Protein AF-N0E027-F1 (afdb_monomer)

pLDDT: mean 93.73, std 5.67, range [58.56, 98.75]

Secondary structure (DSSP, 8-state):
-PEEEEEES---TTSHHHHHHHHHHTTS-TTEEEEEE-TTSGGGGGGGG-SEEEE-S-PSPS-HHHHHHHHHHHHHHT--EEEETHHHHHHHHHHHHHTS-S---BHHHH---TT-SEEE-SS--TTEEEEEEEPTTSHHHHHHTT--EEEEE--SEEE-HHHHHHHHTTTEEEEEEETTEEEEEEEETTSSSEEEESS-TTTTHHHHS---HHHHHHHHHHHHHHHHHHHHHHHHHHHHHHHS---GGGTT-STT--TTHHHHHHHHHHHHHHHHHHHHHHHHHHTT-S-S-SSS----HHHHHHHHHHHHTHHHHHHHHHHHHH---GGGGTBTTSS--HHHHHHHHHHHHHHHHHHHHHHHHHHT---PPPPTTHHHHHHHHHHHHHHHHHHHHIIIIIIIHHHHHHH-SSHHHHHHHHHHHHHHHHHHTT----HHHHHHHHHHHHHHHHHHHHHTBTHHHHHHHHHHHHHHHHHHHHHS-SGGGS--SS----HHHHHHHHHHHHHHHHHHHHHHHHTTSS-SSSSPPP--

Mean predicted aligned error: 8.01 Å

Organism: NCBI:txid1193181

Sequence (536 aa):
MTIRIAIVGDLNPSYPSHRELEAARGLLGPDVETTWVPTDSPAMADLAAYDGLWIAPGSPYADDDAVLRAIRYARESGMPLLGTCGGLQYAVVEFVRDVLGSAGTHAEVDGVQESNAVAPLACSLVGQQRTVTPVPGTRFAALLGGAPFEGMHYSSYGPTAATVADLQAHGWVVEATAPDAPAEVLSYEPHPFFVLTLFQPQIGAIEWGRVHPILHAFVDLARRVAPARAAALARQHLAAEEARPRPYVHQMRGPRHRGWRPLVALVLLLVLTMVFMGVVTVPFGLAGVLPDDFETLDLSVPTQLWMNLTLAALIPAAMLATRVAYGRPWGRLFSVTGRLRWGWLLQCMSLVAPLWVVYLAASWVVFGQEVLPRPEAWIGLLVVTLLTTPLQAAGEEVAFRGLVVQAVGAWIRSPVVALAVSTAVSAATFVAAHGSMDVWIWIDIGSLAVAACWLAWRTGGIEAGIALHVVNNLAVTFAGILLGGLEESYVDTETTGSPVSAAMSVVVMTIATALILWLARRRGIAPAGRTTPSVG

Foldseek 3Di:
DAAEEEAEADQDPVDPQNVLVVLVQVFLDPSYHYDYDAQPDPVLVPPLPHLAYEHGDDDPGPDLVSLLVSLVCCVVLLRAYEYEAVGQLSNLLSCCVPPVVDNQAACVPPNADPPHQKHFQPDFQAQHKFWKFFDPPDPLCVLVVGDIDIFHARYRMDGDLVSVVVVVVVQKDQGIDTPRHSHQKIFRHVHLHDIYGRGRQSPCCVPPVHGHSVSNVSVVSSVVCVVVSVVVVVVVVQVVQLLPFDFLLQNLQTPQDDLCLLVQLLVQLVVQLVVLLCVLVVVCVVVVNDDPDPVDPPPDLSNLLSLLSSLLSLLVSNQVSCCVSRVDHSLSLFFLVSHPPVVLLVVLLVLLQVLLVVLVVVVCVVVVDAQDDADPCLVSLLVSLVPRVLSNLVSLLSNLQSRQLNSQLSNDPDNVVSLVVSLVVSLVVQLVVQAAPAVLSSLLSSLLSNLQSVCCFFLGGNSSSSSNSSSLLSSLCNCCNPRNPNVVSGGHHPDYDDPVNSVSSNVSSVVSSVSSSVVCVVVVRGDPDPNHGRGD

Radius of gyration: 36.52 Å; Cα contacts (8 Å, |Δi|>4): 955; chains: 1; bounding box: 77×50×99 Å

Structure (mmCIF, N/CA/C/O backbone):
data_AF-N0E027-F1
#
_entry.id   AF-N0E027-F1
#
loop_
_atom_site.group_PDB
_atom_site.id
_atom_site.type_symbol
_atom_site.label_atom_id
_atom_site.label_alt_id
_atom_site.label_comp_id
_atom_site.label_asym_id
_atom_site.label_entity_id
_atom_site.label_seq_id
_atom_site.pdbx_PDB_ins_code
_atom_site.Cartn_x
_atom_site.Cartn_y
_atom_site.Cartn_z
_atom_site.occupancy
_atom_site.B_iso_or_equiv
_atom_site.auth_seq_id
_atom_site.auth_comp_id
_atom_site.auth_asym_id
_atom_site.auth_atom_id
_atom_site.pdbx_PDB_model_num
ATOM 1 N N . MET A 1 1 ? -29.797 3.564 11.671 1.00 78.50 1 MET A N 1
ATOM 2 C CA . MET A 1 1 ? -28.546 2.788 11.780 1.00 78.50 1 MET A CA 1
ATOM 3 C C . MET A 1 1 ? -28.665 2.017 13.071 1.00 78.50 1 MET A C 1
ATOM 5 O O . MET A 1 1 ? -28.966 2.654 14.067 1.00 78.50 1 MET A O 1
ATOM 9 N N . THR A 1 2 ? -28.544 0.696 13.034 1.00 92.88 2 THR A N 1
ATOM 10 C CA . THR A 1 2 ? -28.603 -0.121 14.252 1.00 92.88 2 THR A CA 1
ATOM 11 C C . THR A 1 2 ? -27.275 -0.004 14.992 1.00 92.88 2 THR A C 1
ATOM 13 O O . THR A 1 2 ? -26.228 -0.102 14.353 1.00 92.88 2 THR A O 1
ATOM 16 N N . ILE A 1 3 ? -27.319 0.230 16.300 1.00 96.00 3 ILE A N 1
ATOM 17 C CA . ILE A 1 3 ? -26.155 0.279 17.188 1.00 96.00 3 ILE A CA 1
ATOM 18 C C . ILE A 1 3 ? -25.993 -1.073 17.847 1.00 96.00 3 ILE A C 1
ATOM 20 O O . ILE A 1 3 ? -26.925 -1.554 18.487 1.00 96.00 3 ILE A O 1
ATOM 24 N N . ARG A 1 4 ? -24.816 -1.675 17.712 1.00 97.19 4 ARG A N 1
ATOM 25 C CA . ARG A 1 4 ? -24.526 -2.995 18.270 1.00 97.19 4 ARG A CA 1
ATOM 26 C C . ARG A 1 4 ? -23.710 -2.853 19.542 1.00 97.19 4 ARG A C 1
ATOM 28 O O . ARG A 1 4 ? -22.581 -2.376 19.505 1.00 97.19 4 ARG A O 1
ATOM 35 N N . ILE A 1 5 ? -24.260 -3.296 20.661 1.00 97.94 5 ILE A N 1
ATOM 36 C CA . ILE A 1 5 ? -23.593 -3.305 21.962 1.00 97.94 5 ILE A CA 1
ATOM 37 C C . ILE A 1 5 ? -23.278 -4.751 22.340 1.00 97.94 5 ILE A C 1
ATOM 39 O O . ILE A 1 5 ? -24.181 -5.588 22.419 1.00 97.94 5 ILE A O 1
ATOM 43 N N . ALA A 1 6 ? -22.005 -5.044 22.599 1.00 98.19 6 ALA A N 1
ATOM 44 C CA . ALA A 1 6 ? -21.621 -6.314 23.203 1.00 98.19 6 ALA A CA 1
ATOM 45 C C . ALA A 1 6 ? -21.751 -6.213 24.720 1.00 98.19 6 ALA A C 1
ATOM 47 O O . ALA A 1 6 ? -21.195 -5.306 25.338 1.00 98.19 6 ALA A O 1
ATOM 48 N N . ILE A 1 7 ? -22.463 -7.164 25.308 1.00 98.38 7 ILE A N 1
ATOM 49 C CA . ILE A 1 7 ? -22.542 -7.366 26.747 1.00 98.38 7 ILE A CA 1
ATOM 50 C C . ILE A 1 7 ? -21.562 -8.485 27.076 1.00 98.38 7 ILE A C 1
ATOM 52 O O . ILE A 1 7 ? -21.841 -9.656 26.831 1.00 98.38 7 ILE A O 1
ATOM 56 N N . VAL A 1 8 ? -20.382 -8.108 27.553 1.00 98.38 8 VAL A N 1
ATOM 57 C CA . VAL A 1 8 ? -19.298 -9.038 27.869 1.00 98.38 8 VAL A CA 1
ATOM 58 C C . VAL A 1 8 ? -19.513 -9.558 29.284 1.00 98.38 8 VAL A C 1
ATOM 60 O O . VAL A 1 8 ? -19.535 -8.775 30.235 1.00 98.38 8 VAL A O 1
ATOM 63 N N . GLY A 1 9 ? -19.690 -10.868 29.409 1.00 97.00 9 GLY A N 1
ATOM 64 C CA . GLY A 1 9 ? -19.923 -11.546 30.680 1.00 97.00 9 GLY A CA 1
ATOM 65 C C . GLY A 1 9 ? -20.642 -12.879 30.495 1.00 97.00 9 GLY A C 1
ATOM 66 O O . GLY A 1 9 ? -21.185 -13.176 29.429 1.00 97.00 9 GLY A O 1
ATOM 67 N N . ASP A 1 10 ? -20.672 -13.675 31.558 1.00 96.75 10 ASP A N 1
ATOM 68 C CA . ASP A 1 10 ? -21.174 -15.047 31.516 1.00 96.75 10 ASP A CA 1
ATOM 69 C C . ASP A 1 10 ? -22.608 -15.095 32.053 1.00 96.75 10 ASP A C 1
ATOM 71 O O . ASP A 1 10 ? -22.861 -15.100 33.259 1.00 96.75 10 ASP A O 1
ATOM 75 N N . LEU A 1 11 ? -23.583 -15.046 31.137 1.00 96.38 11 LEU A N 1
ATOM 76 C CA . LEU A 1 11 ? -25.001 -14.943 31.479 1.00 96.38 11 LEU A CA 1
ATOM 77 C C . LEU A 1 11 ? -25.447 -16.066 32.434 1.00 96.38 11 LEU A C 1
ATOM 79 O O . LEU A 1 11 ? -25.562 -17.225 32.042 1.00 96.38 11 LEU A O 1
ATOM 83 N N . ASN A 1 12 ? -25.813 -15.693 33.663 1.00 95.94 12 ASN A N 1
ATOM 84 C CA . ASN A 1 12 ? -26.407 -16.584 34.648 1.00 95.94 12 ASN A CA 1
ATOM 85 C C . ASN A 1 12 ? -27.802 -16.083 35.086 1.00 95.94 12 ASN A C 1
ATOM 87 O O . ASN A 1 12 ? -27.901 -15.175 35.915 1.00 95.94 12 ASN A O 1
ATOM 91 N N . PRO A 1 13 ? -28.903 -16.689 34.599 1.00 93.88 13 PRO A N 1
ATOM 92 C CA . PRO A 1 13 ? -30.268 -16.274 34.941 1.00 93.88 13 PRO A CA 1
ATOM 93 C C . PRO A 1 13 ? -30.633 -16.395 36.428 1.00 93.88 13 PRO A C 1
ATOM 95 O O . PRO A 1 13 ? -31.643 -15.831 36.860 1.00 93.88 13 PRO A O 1
ATOM 98 N N . SER A 1 14 ? -29.848 -17.124 37.232 1.00 93.69 14 SER A N 1
ATOM 99 C CA . SER A 1 14 ? -30.062 -17.190 38.683 1.00 93.69 14 SER A CA 1
ATOM 100 C C . SER A 1 14 ? -29.719 -15.868 39.379 1.00 93.69 14 SER A C 1
ATOM 102 O O . SER A 1 14 ? -30.340 -15.536 40.394 1.00 93.69 14 SER A O 1
ATOM 104 N N . TYR A 1 15 ? -28.831 -15.056 38.796 1.00 93.56 15 TYR A N 1
ATOM 105 C CA . TYR A 1 15 ? -28.431 -13.766 39.350 1.00 93.56 15 TYR A CA 1
ATOM 106 C C . TYR A 1 15 ? -29.511 -12.703 39.094 1.00 93.56 15 TYR A C 1
ATOM 108 O O . TYR A 1 15 ? -29.854 -12.452 37.933 1.00 93.56 15 TYR A O 1
ATOM 116 N N . PRO A 1 16 ? -30.039 -12.032 40.142 1.00 91.94 16 PRO A N 1
ATOM 117 C CA . PRO A 1 16 ? -31.001 -10.938 39.980 1.00 91.94 16 PRO A CA 1
ATOM 118 C C . PRO A 1 16 ? -30.507 -9.867 39.003 1.00 91.94 16 PRO A C 1
ATOM 120 O O . PRO A 1 16 ? -31.226 -9.478 38.088 1.00 91.94 16 PRO A O 1
ATOM 123 N N . SER A 1 17 ? -29.231 -9.506 39.124 1.00 93.12 17 SER A N 1
ATOM 124 C CA . SER A 1 17 ? -28.520 -8.574 38.254 1.00 93.12 17 SER A CA 1
ATOM 125 C C . SER A 1 17 ? -28.611 -8.892 36.763 1.00 93.12 17 SER A C 1
ATOM 127 O O . SER A 1 17 ? -28.741 -7.977 35.955 1.00 93.12 17 SER A O 1
ATOM 129 N N . HIS A 1 18 ? -28.545 -10.171 36.385 1.00 96.38 18 HIS A N 1
ATOM 130 C CA . HIS A 1 18 ? -28.560 -10.582 34.980 1.00 96.38 18 HIS A CA 1
ATOM 131 C C . HIS A 1 18 ? -29.982 -10.607 34.428 1.00 96.38 18 HIS A C 1
ATOM 133 O O . HIS A 1 18 ? -30.186 -10.267 33.268 1.00 96.38 18 HIS A O 1
ATOM 139 N N . ARG A 1 19 ? -30.977 -10.950 35.256 1.00 96.50 19 ARG A N 1
ATOM 140 C CA . ARG A 1 19 ? -32.391 -10.841 34.866 1.00 96.50 19 ARG A CA 1
ATOM 141 C C . ARG A 1 19 ? -32.796 -9.388 34.628 1.00 96.50 19 ARG A C 1
ATOM 143 O O . ARG A 1 19 ? -33.456 -9.095 33.638 1.00 96.50 19 ARG A O 1
ATOM 150 N N . GLU A 1 20 ? -32.366 -8.487 35.507 1.00 96.81 20 GLU A N 1
ATOM 151 C CA . GLU A 1 20 ? -32.563 -7.042 35.340 1.00 96.81 20 GLU A CA 1
ATOM 152 C C . GLU A 1 20 ? -31.852 -6.523 34.088 1.00 96.81 20 GLU A C 1
ATOM 154 O O . GLU A 1 20 ? -32.434 -5.768 33.316 1.00 96.81 20 GLU A O 1
ATOM 159 N N . LEU A 1 21 ? -30.625 -6.986 33.826 1.00 96.88 21 LEU A N 1
ATOM 160 C CA . LEU A 1 21 ? -29.902 -6.646 32.603 1.00 96.88 21 LEU A CA 1
ATOM 161 C C . LEU A 1 21 ? -30.644 -7.137 31.347 1.00 96.88 21 LEU A C 1
ATOM 163 O O . LEU A 1 21 ? -30.795 -6.373 30.396 1.00 96.88 21 LEU A O 1
ATOM 167 N N . GLU A 1 22 ? -31.157 -8.370 31.349 1.00 97.12 22 GLU A N 1
ATOM 168 C CA . GLU A 1 22 ? -31.967 -8.899 30.245 1.00 97.12 22 GLU A CA 1
ATOM 169 C C . GLU A 1 22 ? -33.199 -8.031 29.968 1.00 97.12 22 GLU A C 1
ATOM 171 O O . GLU A 1 22 ? -33.483 -7.722 28.811 1.00 97.12 22 GLU A O 1
ATOM 176 N N . ALA A 1 23 ? -33.893 -7.573 31.012 1.00 96.69 23 ALA A N 1
ATOM 177 C CA . ALA A 1 23 ? -35.006 -6.638 30.863 1.00 96.69 23 ALA A CA 1
ATOM 178 C C . ALA A 1 23 ? -34.542 -5.260 30.356 1.00 96.69 23 ALA A C 1
ATOM 180 O O . ALA A 1 23 ? -35.166 -4.682 29.463 1.00 96.69 23 ALA A O 1
ATOM 181 N N . ALA A 1 24 ? -33.414 -4.753 30.866 1.00 96.94 24 ALA A N 1
ATOM 182 C CA . ALA A 1 24 ? -32.845 -3.461 30.492 1.00 96.94 24 ALA A CA 1
ATOM 183 C C . ALA A 1 24 ? -32.517 -3.367 28.996 1.00 96.94 24 ALA A C 1
ATOM 185 O O . ALA A 1 24 ? -32.672 -2.293 28.415 1.00 96.94 24 ALA A O 1
ATOM 186 N N . ARG A 1 25 ? -32.128 -4.475 28.347 1.00 96.56 25 ARG A N 1
ATOM 187 C CA . ARG A 1 25 ? -31.846 -4.526 26.897 1.00 96.56 25 ARG A CA 1
ATOM 188 C C . ARG A 1 25 ? -33.006 -3.989 26.058 1.00 96.56 25 ARG A C 1
ATOM 190 O O . ARG A 1 25 ? -32.770 -3.246 25.110 1.00 96.56 25 ARG A O 1
ATOM 197 N N . GLY A 1 26 ? -34.247 -4.313 26.432 1.00 94.94 26 GLY A N 1
ATOM 198 C CA . GLY A 1 26 ? -35.455 -3.843 25.745 1.00 94.94 26 GLY A CA 1
ATOM 199 C C . GLY A 1 26 ? -35.773 -2.359 25.966 1.00 94.94 26 GLY A C 1
ATOM 200 O O . GLY A 1 26 ? -36.601 -1.799 25.252 1.00 94.94 26 GLY A O 1
ATOM 201 N N . LEU A 1 27 ? -35.109 -1.714 26.927 1.00 96.56 27 LEU A N 1
ATOM 202 C CA . LEU A 1 27 ? -35.346 -0.324 27.320 1.00 96.56 27 LEU A CA 1
ATOM 203 C C . LEU A 1 27 ? -34.314 0.651 26.732 1.00 96.56 27 LEU A C 1
ATOM 205 O O . LEU A 1 27 ? -34.483 1.856 26.870 1.00 96.56 27 LEU A O 1
ATOM 209 N N . LEU A 1 28 ? -33.265 0.171 26.051 1.00 95.81 28 LEU A N 1
ATOM 210 C CA . LEU A 1 28 ? -32.184 1.019 25.514 1.00 95.81 28 LEU A CA 1
ATOM 211 C C . LEU A 1 28 ? -32.569 1.804 24.248 1.00 95.81 28 LEU A C 1
ATOM 213 O O . LEU A 1 28 ? -31.943 2.820 23.927 1.00 95.81 28 LEU A O 1
ATOM 217 N N . GLY A 1 29 ? -33.602 1.348 23.541 1.00 93.12 29 GLY A N 1
ATOM 218 C CA . GLY A 1 29 ? -34.121 1.963 22.322 1.00 93.12 29 GLY A CA 1
ATOM 219 C C . GLY A 1 29 ? -34.288 0.961 21.173 1.00 93.12 29 GLY A C 1
ATOM 220 O O . GLY A 1 29 ? -33.615 -0.067 21.143 1.00 93.12 29 GLY A O 1
ATOM 221 N N . PRO A 1 30 ? -35.174 1.250 20.204 1.00 93.00 30 PRO A N 1
ATOM 222 C CA . PRO A 1 30 ? -35.531 0.318 19.129 1.00 93.00 30 PRO A CA 1
ATOM 223 C C . PRO A 1 30 ? -34.426 0.115 18.079 1.00 93.00 30 PRO A C 1
ATOM 225 O O . PRO A 1 30 ? -34.488 -0.819 17.287 1.00 93.00 30 PRO A O 1
ATOM 228 N N . ASP A 1 31 ? -33.434 1.003 18.038 1.00 93.94 31 ASP A N 1
ATOM 229 C CA . ASP A 1 31 ? -32.270 0.953 17.153 1.00 93.94 31 ASP A CA 1
ATOM 230 C C . ASP A 1 31 ? -31.041 0.313 17.818 1.00 93.94 31 ASP A C 1
ATOM 232 O O . ASP A 1 31 ? -29.965 0.320 17.224 1.00 93.94 31 ASP A O 1
ATOM 236 N N . VAL A 1 32 ? -31.178 -0.221 19.035 1.00 97.00 32 VAL A N 1
ATOM 237 C CA . VAL A 1 32 ? -30.078 -0.818 19.796 1.00 97.00 32 VAL A CA 1
ATOM 238 C C . VAL A 1 32 ? -30.203 -2.334 19.779 1.00 97.00 32 VAL A C 1
ATOM 240 O O . VAL A 1 32 ? -31.145 -2.912 20.315 1.00 97.00 32 VAL A O 1
ATOM 243 N N . GLU A 1 33 ? -29.213 -2.988 19.191 1.00 97.25 33 GLU A N 1
ATOM 244 C CA . GLU A 1 33 ? -29.044 -4.430 19.241 1.00 97.25 33 GLU A CA 1
ATOM 245 C C . GLU A 1 33 ? -28.002 -4.766 20.306 1.00 97.25 33 GLU A C 1
ATOM 247 O O . GLU A 1 33 ? -26.873 -4.281 20.280 1.00 97.25 33 GLU A O 1
ATOM 252 N N . THR A 1 34 ? -28.377 -5.607 21.261 1.00 97.44 34 THR A N 1
ATOM 253 C CA . THR A 1 34 ? -27.485 -6.061 22.331 1.00 97.44 34 THR A CA 1
ATOM 254 C C . THR A 1 34 ? -27.217 -7.547 22.173 1.00 97.44 34 THR A C 1
ATOM 256 O O . THR A 1 34 ? -28.150 -8.325 21.971 1.00 97.44 34 THR A O 1
ATOM 259 N N . THR A 1 35 ? -25.956 -7.953 22.295 1.00 97.56 35 THR A N 1
ATOM 260 C CA . THR A 1 35 ? -25.538 -9.358 22.192 1.00 97.56 35 THR A CA 1
ATOM 261 C C . THR A 1 35 ? -24.705 -9.731 23.407 1.00 97.56 35 THR A C 1
ATOM 263 O O . THR A 1 35 ? -23.715 -9.060 23.685 1.00 97.56 35 THR A O 1
ATOM 266 N N . TRP A 1 36 ? -25.081 -10.796 24.117 1.00 97.88 36 TRP A N 1
ATOM 267 C CA . TRP A 1 36 ? -24.201 -11.386 25.126 1.00 97.88 36 TRP A CA 1
ATOM 268 C C . TRP A 1 36 ? -23.008 -12.053 24.450 1.00 97.88 36 TRP A C 1
ATOM 270 O O . TRP A 1 36 ? -23.179 -12.841 23.519 1.00 97.88 36 TRP A O 1
ATOM 280 N N . VAL A 1 37 ? -21.814 -11.746 24.939 1.00 98.00 37 VAL A N 1
ATOM 281 C CA . VAL A 1 37 ? -20.553 -12.340 24.503 1.00 98.00 37 VAL A CA 1
ATOM 282 C C . VAL A 1 37 ? -19.955 -13.061 25.714 1.00 98.00 37 VAL A C 1
ATOM 284 O O . VAL A 1 37 ? -19.372 -12.394 26.575 1.00 98.00 37 VAL A O 1
ATOM 287 N N . PRO A 1 38 ? -20.125 -14.396 25.812 1.00 97.88 38 PRO A N 1
ATOM 288 C CA . PRO A 1 38 ? -19.515 -15.188 26.875 1.00 97.88 38 PRO A CA 1
ATOM 289 C C . PRO A 1 38 ? -17.995 -15.059 26.832 1.00 97.88 38 PRO A C 1
ATOM 291 O O . PRO A 1 38 ? -17.404 -15.002 25.743 1.00 97.88 38 PRO A O 1
ATOM 294 N N . THR A 1 39 ? -17.369 -14.996 28.001 1.00 97.50 39 THR A N 1
ATOM 295 C CA . THR A 1 39 ? -15.957 -14.607 28.127 1.00 97.50 39 THR A CA 1
ATOM 296 C C . THR A 1 39 ? -15.002 -15.684 27.617 1.00 97.50 39 THR A C 1
ATOM 298 O O . THR A 1 39 ? -13.947 -15.359 27.081 1.00 97.50 39 THR A O 1
ATOM 301 N N . ASP A 1 40 ? -15.426 -16.946 27.644 1.00 96.12 40 ASP A N 1
ATOM 302 C CA . ASP A 1 40 ? -14.715 -18.117 27.120 1.00 96.12 40 ASP A CA 1
ATOM 303 C C . ASP A 1 40 ? -15.024 -18.423 25.637 1.00 96.12 40 ASP A C 1
ATOM 305 O O . ASP A 1 40 ? -14.551 -19.415 25.073 1.00 96.12 40 ASP A O 1
ATOM 309 N N . SER A 1 41 ? -15.821 -17.578 24.972 1.00 95.88 41 SER A N 1
ATOM 310 C CA . SER A 1 41 ? -16.267 -17.829 23.602 1.00 95.88 41 SER A CA 1
ATOM 311 C C . SER A 1 41 ? -15.310 -17.268 22.537 1.00 95.88 41 SER A C 1
ATOM 313 O O . SER A 1 41 ? -14.710 -16.204 22.715 1.00 95.88 41 SER A O 1
ATOM 315 N N . PRO A 1 42 ? -15.245 -17.885 21.336 1.00 92.44 42 PRO A N 1
ATOM 316 C CA . PRO A 1 42 ? -14.482 -17.340 20.209 1.00 92.44 42 PRO A CA 1
ATOM 317 C C . PRO A 1 42 ? -14.921 -15.935 19.769 1.00 92.44 42 PRO A C 1
ATOM 319 O O . PRO A 1 42 ? -14.156 -15.233 19.109 1.00 92.44 42 PRO A O 1
ATOM 322 N N . ALA A 1 43 ? -16.141 -15.512 20.119 1.00 91.81 43 ALA A N 1
ATOM 323 C CA . ALA A 1 43 ? -16.667 -14.193 19.774 1.00 91.81 43 ALA A CA 1
ATOM 324 C C . ALA A 1 43 ? -15.888 -13.045 20.445 1.00 91.81 43 ALA A C 1
ATOM 326 O O . ALA A 1 43 ? -15.876 -11.934 19.915 1.00 91.81 43 ALA A O 1
ATOM 327 N N . MET A 1 44 ? -15.155 -13.318 21.532 1.00 94.38 44 MET A N 1
ATOM 328 C CA . MET A 1 44 ? -14.241 -12.355 22.162 1.00 94.38 44 MET A CA 1
ATOM 329 C C . MET A 1 44 ? -13.098 -11.898 21.240 1.00 94.38 44 MET A C 1
ATOM 331 O O . MET A 1 44 ? -12.477 -10.868 21.498 1.00 94.38 44 MET A O 1
ATOM 335 N N . ALA A 1 45 ? -12.820 -12.621 20.149 1.00 90.50 45 ALA A N 1
ATOM 336 C CA . ALA A 1 45 ? -11.773 -12.260 19.196 1.00 90.50 45 ALA A CA 1
ATOM 337 C C . ALA A 1 45 ? -12.163 -11.125 18.224 1.00 90.50 45 ALA A C 1
ATOM 339 O O . ALA A 1 45 ? -11.270 -10.521 17.631 1.00 90.50 45 ALA A O 1
ATOM 340 N N . ASP A 1 46 ? -13.457 -10.822 18.049 1.00 91.25 46 ASP A N 1
ATOM 341 C CA . ASP A 1 46 ? -13.944 -9.828 17.073 1.00 91.25 46 ASP A CA 1
ATOM 342 C C . ASP A 1 46 ? -14.839 -8.753 17.711 1.00 91.25 46 ASP A C 1
ATOM 344 O O . ASP A 1 46 ? -15.957 -8.466 17.280 1.00 91.25 46 ASP A O 1
ATOM 348 N N . LEU A 1 47 ? -14.328 -8.109 18.762 1.00 93.75 47 LEU A N 1
ATOM 349 C CA . LEU A 1 47 ? -15.033 -7.007 19.426 1.00 93.75 47 LEU A CA 1
ATOM 350 C C . LEU A 1 47 ? -15.117 -5.735 18.564 1.00 93.75 47 LEU A C 1
ATOM 352 O O . LEU A 1 47 ? -15.924 -4.851 18.846 1.00 93.75 47 LEU A O 1
ATOM 356 N N . ALA A 1 48 ? -14.327 -5.644 17.487 1.00 91.31 48 ALA A N 1
ATOM 357 C CA . ALA A 1 48 ? -14.375 -4.541 16.524 1.00 91.31 48 ALA A CA 1
ATOM 358 C C . ALA A 1 48 ? -15.698 -4.480 15.745 1.00 91.31 48 ALA A C 1
ATOM 360 O O . ALA A 1 48 ? -16.019 -3.446 15.155 1.00 91.31 48 ALA A O 1
ATOM 361 N N . ALA A 1 49 ? -16.469 -5.571 15.750 1.00 91.94 49 ALA A N 1
ATOM 362 C CA . ALA A 1 49 ? -17.802 -5.622 15.177 1.00 91.94 49 ALA A CA 1
ATOM 363 C C . ALA A 1 49 ? -18.851 -4.839 15.989 1.00 91.94 49 ALA A C 1
ATOM 365 O O . ALA A 1 49 ? -19.949 -4.642 15.481 1.00 91.94 49 ALA A O 1
ATOM 366 N N . TYR A 1 50 ? -18.554 -4.382 17.206 1.00 95.50 50 TYR A N 1
ATOM 367 C CA . TYR A 1 50 ? -19.504 -3.654 18.052 1.00 95.50 50 TYR A CA 1
ATOM 368 C C . TYR A 1 50 ? -19.192 -2.153 18.111 1.00 95.50 50 TYR A C 1
ATOM 370 O O . TYR A 1 50 ? -18.082 -1.707 17.819 1.00 95.50 50 TYR A O 1
ATOM 378 N N . ASP A 1 51 ? -20.201 -1.373 18.489 1.00 95.94 51 ASP A N 1
ATOM 379 C CA . ASP A 1 51 ? -20.156 0.085 18.617 1.00 95.94 51 ASP A CA 1
ATOM 380 C C . ASP A 1 51 ? -19.932 0.543 20.071 1.00 95.94 51 ASP A C 1
ATOM 382 O O . ASP A 1 51 ? -19.608 1.706 20.317 1.00 95.94 51 ASP A O 1
ATOM 386 N N . GLY A 1 52 ? -20.083 -0.373 21.032 1.00 97.06 52 GLY A N 1
ATOM 387 C CA . GLY A 1 52 ? -19.810 -0.164 22.451 1.00 97.06 52 GLY A CA 1
ATOM 388 C C . GLY A 1 52 ? -19.740 -1.486 23.216 1.00 97.06 52 GLY A C 1
ATOM 389 O O . GLY A 1 52 ? -20.327 -2.487 22.794 1.00 97.06 52 GLY A O 1
ATOM 390 N N . LEU A 1 53 ? -19.027 -1.483 24.344 1.00 98.19 53 LEU A N 1
ATOM 391 C CA . LEU A 1 53 ? -18.919 -2.626 25.253 1.00 98.19 53 LEU A CA 1
ATOM 392 C C . LEU A 1 53 ? -19.593 -2.319 26.592 1.00 98.19 53 LEU A C 1
ATOM 394 O O . LEU A 1 53 ? -19.328 -1.289 27.207 1.00 98.19 53 LEU A O 1
ATOM 398 N N . TRP A 1 54 ? -20.423 -3.240 27.064 1.00 98.50 54 TRP A N 1
ATOM 399 C CA . TRP A 1 54 ? -20.923 -3.265 28.430 1.00 98.50 54 TRP A CA 1
ATOM 400 C C . TRP A 1 54 ? -20.320 -4.473 29.143 1.00 98.50 54 TRP A C 1
ATOM 402 O O . TRP A 1 54 ? -20.671 -5.609 28.841 1.00 98.50 54 TRP A O 1
ATOM 412 N N . ILE A 1 55 ? -19.408 -4.235 30.084 1.00 98.50 55 ILE A N 1
ATOM 413 C CA . ILE A 1 55 ? -18.874 -5.291 30.944 1.00 98.50 55 ILE A CA 1
ATOM 414 C C . ILE A 1 55 ? -19.874 -5.528 32.080 1.00 98.50 55 ILE A C 1
ATOM 416 O O . ILE A 1 55 ? -20.078 -4.660 32.941 1.00 98.50 55 ILE A O 1
ATOM 420 N N . ALA A 1 56 ? -20.549 -6.672 32.012 1.00 97.38 56 ALA A N 1
ATOM 421 C CA . ALA A 1 56 ? -21.644 -7.050 32.894 1.00 97.38 56 ALA A CA 1
ATOM 422 C C . ALA A 1 56 ? -21.165 -7.297 34.341 1.00 97.38 56 ALA A C 1
ATOM 424 O O . ALA A 1 56 ? -19.978 -7.507 34.575 1.00 97.38 56 ALA A O 1
ATOM 425 N N . PRO A 1 57 ? -22.065 -7.273 35.342 1.00 95.38 57 PRO A N 1
ATOM 426 C CA . PRO A 1 57 ? -21.756 -7.825 36.664 1.00 95.38 57 PRO A CA 1
ATOM 427 C C . PRO A 1 57 ? -21.547 -9.351 36.596 1.00 95.38 57 PRO A C 1
ATOM 429 O O . PRO A 1 57 ? -21.853 -9.972 35.581 1.00 95.38 57 PRO A O 1
ATOM 432 N N . GLY A 1 58 ? -21.106 -9.953 37.707 1.00 90.94 58 GLY A N 1
ATOM 433 C CA . GLY A 1 58 ? -21.031 -11.413 37.855 1.00 90.94 58 GLY A CA 1
ATOM 434 C C . GLY A 1 58 ? -19.619 -11.999 37.823 1.00 90.94 58 GLY A C 1
ATOM 435 O O . GLY A 1 58 ? -19.469 -13.120 37.352 1.00 90.94 58 GLY A O 1
ATOM 436 N N . SER A 1 59 ? -18.617 -11.259 38.314 1.00 90.12 59 SER A N 1
ATOM 437 C CA . SER A 1 59 ? -17.272 -11.796 38.550 1.00 90.12 59 SER A CA 1
ATOM 438 C C . SER A 1 59 ? -17.280 -12.926 39.600 1.00 90.12 59 SER A C 1
ATOM 440 O O . SER A 1 59 ? -18.211 -12.989 40.412 1.00 90.12 59 SER A O 1
ATOM 442 N N . PRO A 1 60 ? -16.253 -13.799 39.611 1.00 93.62 60 PRO A N 1
ATOM 443 C CA . PRO A 1 60 ? -15.202 -13.921 38.591 1.00 93.62 60 PRO A CA 1
ATOM 444 C C . PRO A 1 60 ? -15.756 -14.448 37.259 1.00 93.62 60 PRO A C 1
ATOM 446 O O . PRO A 1 60 ? -16.785 -15.125 37.240 1.00 93.62 60 PRO A O 1
ATOM 449 N N . TYR A 1 61 ? -15.095 -14.117 36.148 1.00 95.81 61 TYR A N 1
ATOM 450 C CA . TYR A 1 61 ? -15.532 -14.550 34.819 1.00 95.81 61 TYR A CA 1
ATOM 451 C C . TYR A 1 61 ? -14.949 -15.922 34.465 1.00 95.81 61 TYR A C 1
ATOM 453 O O . TYR A 1 61 ? -13.973 -16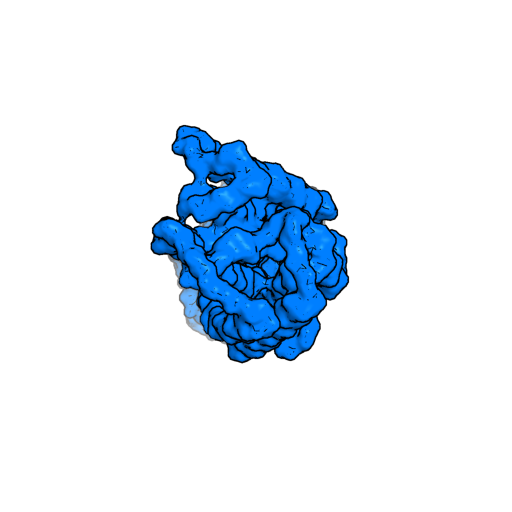.379 35.062 1.00 95.81 61 TYR A O 1
ATOM 461 N N . ALA A 1 62 ? -15.537 -16.592 33.474 1.00 96.44 62 ALA A N 1
ATOM 462 C CA . ALA A 1 62 ? -15.019 -17.865 32.974 1.00 96.44 62 ALA A CA 1
ATOM 463 C C . ALA A 1 62 ? -13.616 -17.715 32.348 1.00 96.44 62 ALA A C 1
ATOM 465 O O . ALA A 1 62 ? -12.777 -18.602 32.513 1.00 96.44 62 ALA A O 1
ATOM 466 N N . ASP A 1 63 ? -13.348 -16.588 31.677 1.00 97.00 63 ASP A N 1
ATOM 467 C CA . ASP A 1 63 ? -12.016 -16.172 31.217 1.00 97.00 63 ASP A CA 1
ATOM 468 C C . ASP A 1 63 ? -11.752 -14.697 31.578 1.00 97.00 63 ASP A C 1
ATOM 470 O O . ASP A 1 63 ? -12.099 -13.759 30.851 1.00 97.00 63 ASP A O 1
ATOM 474 N N . ASP A 1 64 ? -11.096 -14.499 32.721 1.00 96.00 64 ASP A N 1
ATOM 475 C CA . ASP A 1 64 ? -10.691 -13.188 33.231 1.00 96.00 64 ASP A CA 1
ATOM 476 C C . ASP A 1 64 ? -9.750 -12.438 32.279 1.00 96.00 64 ASP A C 1
ATOM 478 O O . ASP A 1 64 ? -9.892 -11.228 32.068 1.00 96.00 64 ASP A O 1
ATOM 482 N N . ASP A 1 65 ? -8.806 -13.144 31.653 1.00 95.38 65 ASP A N 1
ATOM 483 C CA . ASP A 1 65 ? -7.845 -12.526 30.743 1.00 95.38 65 ASP A CA 1
ATOM 484 C C . ASP A 1 65 ? -8.538 -12.016 29.473 1.00 95.38 65 ASP A C 1
ATOM 486 O O . ASP A 1 65 ? -8.138 -10.989 28.914 1.00 95.38 65 ASP A O 1
ATOM 490 N N . ALA A 1 66 ? -9.588 -12.694 28.999 1.00 96.56 66 ALA A N 1
ATOM 491 C CA . ALA A 1 66 ? -10.402 -12.214 27.887 1.00 96.56 66 ALA A CA 1
ATOM 492 C C . ALA A 1 66 ? -11.117 -10.904 28.227 1.00 96.56 66 ALA A C 1
ATOM 494 O O . ALA A 1 66 ? -11.121 -9.987 27.399 1.00 96.56 66 ALA A O 1
ATOM 495 N N . VAL A 1 67 ? -11.656 -10.774 29.441 1.00 97.69 67 VAL A N 1
ATOM 496 C CA . VAL A 1 67 ? -12.289 -9.530 29.904 1.00 97.69 67 VAL A CA 1
ATOM 497 C C . VAL A 1 67 ? -11.267 -8.399 30.009 1.00 97.69 67 VAL A C 1
ATOM 499 O O . VAL A 1 67 ? -11.514 -7.312 29.484 1.00 97.69 67 VAL A O 1
ATOM 502 N N . LEU A 1 68 ? -10.088 -8.649 30.588 1.00 97.38 68 LEU A N 1
ATOM 503 C CA . LEU A 1 68 ? -9.011 -7.652 30.656 1.00 97.38 68 LEU A CA 1
ATOM 504 C C . LEU A 1 68 ? -8.567 -7.197 29.255 1.00 97.38 68 LEU A C 1
ATOM 506 O O . LEU A 1 68 ? -8.425 -5.998 29.009 1.00 97.38 68 LEU A O 1
ATOM 510 N N . ARG A 1 69 ? -8.430 -8.123 28.293 1.00 97.06 69 ARG A N 1
ATOM 511 C CA . ARG A 1 69 ? -8.139 -7.783 26.886 1.00 97.06 69 ARG A CA 1
ATOM 512 C C . ARG A 1 69 ? -9.248 -6.944 26.244 1.00 97.06 69 ARG A C 1
ATOM 514 O O . ARG A 1 69 ? -8.940 -6.012 25.503 1.00 97.06 69 ARG A O 1
ATOM 521 N N . ALA A 1 70 ? -10.517 -7.250 26.514 1.00 97.81 70 ALA A N 1
ATOM 522 C CA . ALA A 1 70 ? -11.656 -6.499 25.983 1.00 97.81 70 ALA A CA 1
ATOM 523 C C . ALA A 1 70 ? -11.696 -5.060 26.514 1.00 97.81 70 ALA A C 1
ATOM 525 O O . ALA A 1 70 ? -11.898 -4.114 25.747 1.00 97.81 70 ALA A O 1
ATOM 526 N N . ILE A 1 71 ? -11.445 -4.889 27.812 1.00 98.19 71 ILE A N 1
ATOM 527 C CA . ILE A 1 71 ? -11.378 -3.580 28.463 1.00 98.19 71 ILE A CA 1
ATOM 528 C C . ILE A 1 71 ? -10.225 -2.751 27.891 1.00 98.19 71 ILE A C 1
ATOM 530 O O . ILE A 1 71 ? -10.438 -1.609 27.471 1.00 98.19 71 ILE A O 1
ATOM 534 N N . ARG A 1 72 ? -9.030 -3.347 27.788 1.00 97.31 72 ARG A N 1
ATOM 535 C CA . ARG A 1 72 ? -7.866 -2.724 27.148 1.00 97.31 72 ARG A CA 1
ATOM 536 C C . ARG A 1 72 ? -8.185 -2.274 25.726 1.00 97.31 72 ARG A C 1
ATOM 538 O O . ARG A 1 72 ? -7.921 -1.131 25.358 1.00 97.31 72 ARG A O 1
ATOM 545 N N . TYR A 1 73 ? -8.788 -3.158 24.929 1.00 95.56 73 TYR A N 1
ATOM 546 C CA . TYR A 1 73 ? -9.173 -2.852 23.554 1.00 95.56 73 TYR A CA 1
ATOM 547 C C . TYR A 1 73 ? -10.115 -1.646 23.477 1.00 95.56 73 TYR A C 1
ATOM 549 O O . TYR A 1 73 ? -9.960 -0.788 22.599 1.00 95.56 73 TYR A O 1
ATOM 557 N N . ALA A 1 74 ? -11.078 -1.536 24.394 1.00 96.25 74 ALA A N 1
ATOM 558 C CA . ALA A 1 74 ? -11.947 -0.372 24.435 1.00 96.25 74 ALA A CA 1
ATOM 559 C C . ALA A 1 74 ? -11.173 0.908 24.771 1.00 96.25 74 ALA A C 1
ATOM 561 O O . ALA A 1 74 ? -11.260 1.869 24.002 1.00 96.25 74 ALA A O 1
ATOM 562 N N . ARG A 1 75 ? -10.347 0.874 25.830 1.00 96.44 75 ARG A N 1
ATOM 563 C CA . ARG A 1 75 ? -9.508 1.996 26.284 1.00 96.44 75 ARG A CA 1
ATOM 564 C C . ARG A 1 75 ? -8.594 2.525 25.179 1.00 96.44 75 ARG A C 1
ATOM 566 O O . ARG A 1 75 ? -8.513 3.733 24.976 1.00 96.44 75 ARG A O 1
ATOM 573 N N . GLU A 1 76 ? -7.918 1.635 24.459 1.00 94.31 76 GLU A N 1
ATOM 574 C CA . GLU A 1 76 ? -6.946 2.006 23.424 1.00 94.31 76 GLU A CA 1
ATOM 575 C C . GLU A 1 76 ? -7.608 2.408 22.098 1.00 94.31 76 GLU A C 1
ATOM 577 O O . GLU A 1 76 ? -7.072 3.237 21.363 1.00 94.31 76 GLU A O 1
ATOM 582 N N . SER A 1 77 ? -8.778 1.846 21.767 1.00 90.69 77 SER A N 1
ATOM 583 C CA . SER A 1 77 ? -9.450 2.131 20.492 1.00 90.69 77 SER A CA 1
ATOM 584 C C . SER A 1 77 ? -10.420 3.312 20.545 1.00 90.69 77 SER A C 1
ATOM 586 O O . SER A 1 77 ? -10.942 3.701 19.497 1.00 90.69 77 SER A O 1
ATOM 588 N N . GLY A 1 78 ? -10.716 3.864 21.725 1.00 91.38 78 GLY A N 1
ATOM 589 C CA . GLY A 1 78 ? -11.754 4.884 21.884 1.00 91.38 78 GLY A CA 1
ATOM 590 C C . GLY A 1 78 ? -13.179 4.314 21.819 1.00 91.38 78 GLY A C 1
ATOM 591 O O . GLY A 1 78 ? -14.104 5.037 21.441 1.00 91.38 78 GLY A O 1
ATOM 592 N N . MET A 1 79 ? -13.363 3.007 22.052 1.00 94.50 79 MET A N 1
ATOM 593 C CA . MET A 1 79 ? -14.687 2.369 22.027 1.00 94.50 79 MET A CA 1
ATOM 594 C C . MET A 1 79 ? -15.420 2.718 23.320 1.00 94.50 79 MET A C 1
ATOM 596 O O . MET A 1 79 ? -14.879 2.422 24.382 1.00 94.50 79 MET A O 1
ATOM 600 N N . PRO A 1 80 ? -16.648 3.261 23.270 1.00 97.38 80 PRO A N 1
ATOM 601 C CA . PRO A 1 80 ? -17.453 3.461 24.463 1.00 97.38 80 PRO A CA 1
ATOM 602 C C . PRO A 1 80 ? -17.512 2.193 25.312 1.00 97.38 80 PRO A C 1
ATOM 604 O O . PRO A 1 80 ? -17.838 1.119 24.802 1.00 97.38 80 PRO A O 1
ATOM 607 N N . LEU A 1 81 ? -17.207 2.338 26.597 1.00 98.38 81 LEU A N 1
ATOM 608 C CA . LEU A 1 81 ? -17.250 1.261 27.572 1.00 98.38 81 LEU A CA 1
ATOM 609 C C . LEU A 1 81 ? -18.060 1.684 28.794 1.00 98.38 81 LEU A C 1
ATOM 611 O O . LEU A 1 81 ? -17.831 2.753 29.367 1.00 98.38 81 LEU A O 1
ATOM 615 N N . LEU A 1 82 ? -18.978 0.808 29.193 1.00 98.50 82 LEU A N 1
ATOM 616 C CA . LEU A 1 82 ? -19.654 0.843 30.481 1.00 98.50 82 LEU A CA 1
ATOM 617 C C . LEU A 1 82 ? -19.278 -0.412 31.276 1.00 98.50 82 LEU A C 1
ATOM 619 O O . LEU A 1 82 ? -19.566 -1.523 30.842 1.00 98.50 82 LEU A O 1
ATOM 623 N N . GLY A 1 83 ? -18.655 -0.255 32.439 1.00 97.94 83 GLY A N 1
ATOM 624 C CA . GLY A 1 83 ? -18.367 -1.366 33.350 1.00 97.94 83 GLY A CA 1
ATOM 625 C C . GLY A 1 83 ? -19.224 -1.274 34.604 1.00 97.94 83 GLY A C 1
ATOM 626 O O . GLY A 1 83 ? -19.194 -0.258 35.287 1.00 97.94 83 GLY A O 1
ATOM 627 N N . THR A 1 84 ? -19.983 -2.315 34.932 1.00 97.00 84 THR A N 1
ATOM 628 C CA . THR A 1 84 ? -20.893 -2.291 36.093 1.00 97.00 84 THR A CA 1
ATOM 629 C C . THR A 1 84 ? -20.507 -3.361 37.107 1.00 97.00 84 THR A C 1
ATOM 631 O O . THR A 1 84 ? -20.350 -4.519 36.722 1.00 97.00 84 THR A O 1
ATOM 634 N N . CYS A 1 85 ? -20.399 -3.013 38.394 1.00 94.81 85 CYS A N 1
ATOM 635 C CA . CYS A 1 85 ? -19.999 -3.922 39.476 1.00 94.81 85 CYS A CA 1
ATOM 636 C C . CYS A 1 85 ? -18.650 -4.610 39.168 1.00 94.81 85 CYS A C 1
ATOM 638 O O . CYS A 1 85 ? -17.618 -3.940 39.181 1.00 94.81 85 CYS A O 1
ATOM 640 N N . GLY A 1 86 ? -18.644 -5.902 38.819 1.00 94.38 86 GLY A N 1
ATOM 641 C CA . GLY A 1 86 ? -17.446 -6.632 38.387 1.00 94.38 86 GLY A CA 1
ATOM 642 C C . GLY A 1 86 ? -16.750 -5.972 37.194 1.00 94.38 86 GLY A C 1
ATOM 643 O O . GLY A 1 86 ? -15.525 -5.928 37.133 1.00 94.38 86 GLY A O 1
ATOM 644 N N . GLY A 1 87 ? -17.506 -5.349 36.284 1.00 96.50 87 GLY A N 1
ATOM 645 C CA . GLY A 1 87 ? -16.932 -4.580 35.180 1.00 96.50 87 GLY A CA 1
ATOM 646 C C . GLY A 1 87 ? -16.103 -3.372 35.631 1.00 96.50 87 GLY A C 1
ATOM 647 O O . GLY A 1 87 ? -15.077 -3.082 35.021 1.00 96.50 87 GLY A O 1
ATOM 648 N N . LEU A 1 88 ? -16.496 -2.696 36.721 1.00 96.75 88 LEU A N 1
ATOM 649 C CA . LEU A 1 88 ? -15.678 -1.643 37.335 1.00 96.75 88 LEU A CA 1
ATOM 650 C C . LEU A 1 88 ? -14.393 -2.236 37.910 1.00 96.75 88 LEU A C 1
ATOM 652 O O . LEU A 1 88 ? -13.306 -1.730 37.646 1.00 96.75 88 LEU A O 1
ATOM 656 N N . GLN A 1 89 ? -14.523 -3.315 38.679 1.00 96.19 89 GLN A N 1
ATOM 657 C CA . GLN A 1 89 ? -13.406 -3.954 39.373 1.00 96.19 89 GLN A CA 1
ATOM 658 C C . GLN A 1 89 ? -12.329 -4.433 38.388 1.00 96.19 89 GLN A C 1
ATOM 660 O O . GLN A 1 89 ? -11.149 -4.129 38.559 1.00 96.19 89 GLN A O 1
ATOM 665 N N . TYR A 1 90 ? -12.730 -5.103 37.307 1.00 97.69 90 TYR A N 1
ATOM 666 C CA . TYR A 1 90 ? -11.799 -5.596 36.291 1.00 97.69 90 TYR A CA 1
ATOM 667 C C . TYR A 1 90 ? -11.185 -4.475 35.457 1.00 97.69 90 TYR A C 1
ATOM 669 O O . TYR A 1 90 ? -10.040 -4.595 35.035 1.00 97.69 90 TYR A O 1
ATOM 677 N N . ALA A 1 91 ? -11.893 -3.363 35.250 1.00 97.56 91 ALA A N 1
ATOM 678 C CA . ALA A 1 91 ? -11.312 -2.219 34.559 1.00 97.56 91 ALA A CA 1
ATOM 679 C C . ALA A 1 91 ? -10.257 -1.493 35.400 1.00 97.56 91 ALA A C 1
ATOM 681 O O . ALA A 1 91 ? -9.248 -1.039 34.862 1.00 97.56 91 ALA A O 1
ATOM 682 N N . VAL A 1 92 ? -10.440 -1.451 36.721 1.00 96.69 92 VAL A N 1
ATOM 683 C CA . VAL A 1 92 ? -9.398 -1.000 37.651 1.00 96.69 92 VAL A CA 1
ATOM 684 C C . VAL A 1 92 ? -8.184 -1.928 37.584 1.00 96.69 92 VAL A C 1
ATOM 686 O O . VAL A 1 92 ? -7.060 -1.451 37.442 1.00 96.69 92 VAL A O 1
ATOM 689 N N . VAL A 1 93 ? -8.401 -3.246 37.624 1.00 97.31 93 VAL A N 1
ATOM 690 C CA . VAL A 1 93 ? -7.327 -4.245 37.492 1.00 97.31 93 VAL A CA 1
ATOM 691 C C . VAL A 1 93 ? -6.570 -4.090 36.170 1.00 97.31 93 VAL A C 1
ATOM 693 O O . VAL A 1 93 ? -5.341 -4.051 36.182 1.00 97.31 93 VAL A O 1
ATOM 696 N N . GLU A 1 94 ? -7.277 -3.952 35.045 1.00 97.50 94 GLU A N 1
ATOM 697 C CA . GLU A 1 94 ? -6.681 -3.738 33.720 1.00 97.50 94 GLU A CA 1
ATOM 698 C C . GLU A 1 94 ? -5.766 -2.516 33.712 1.00 97.50 94 GLU A C 1
ATOM 700 O O . GLU A 1 94 ? -4.611 -2.621 33.305 1.00 97.50 94 GLU A O 1
ATOM 705 N N . PHE A 1 95 ? -6.248 -1.381 34.221 1.00 97.50 95 PHE A N 1
ATOM 706 C CA . PHE A 1 95 ? -5.487 -0.137 34.204 1.00 97.50 95 PHE A CA 1
ATOM 707 C C . PHE A 1 95 ? -4.254 -0.199 35.113 1.00 97.50 95 PHE A C 1
ATOM 709 O O . PHE A 1 95 ? -3.171 0.248 34.731 1.00 97.50 95 PHE A O 1
ATOM 716 N N . VAL A 1 96 ? -4.385 -0.790 36.304 1.00 96.44 96 VAL A N 1
ATOM 717 C CA . VAL A 1 96 ? -3.257 -0.970 37.233 1.00 96.44 96 VAL A CA 1
ATOM 718 C C . VAL A 1 96 ? -2.190 -1.890 36.628 1.00 96.44 96 VAL A C 1
ATOM 720 O O . VAL A 1 96 ? -0.996 -1.616 36.769 1.00 96.44 96 VAL A O 1
ATOM 723 N N . ARG A 1 97 ? -2.602 -2.950 35.921 1.00 95.25 97 ARG A N 1
ATOM 724 C CA . ARG A 1 97 ? -1.683 -3.881 35.250 1.00 95.25 97 ARG A CA 1
ATOM 725 C C . ARG A 1 97 ? -0.994 -3.255 34.046 1.00 95.25 97 ARG A C 1
ATOM 727 O O . ARG A 1 97 ? 0.230 -3.294 33.955 1.00 95.25 97 ARG A O 1
ATOM 734 N N . ASP A 1 98 ? -1.766 -2.695 33.122 1.00 95.50 98 ASP A N 1
ATOM 735 C CA . ASP A 1 98 ? -1.250 -2.266 31.822 1.00 95.50 98 ASP A CA 1
ATOM 736 C C . ASP A 1 98 ? -0.605 -0.878 31.861 1.00 95.50 98 ASP A C 1
ATOM 738 O O . ASP A 1 98 ? 0.441 -0.668 31.250 1.00 95.50 98 ASP A O 1
ATOM 742 N N . VAL A 1 99 ? -1.201 0.069 32.591 1.00 95.81 99 VAL A N 1
ATOM 743 C CA . VAL A 1 99 ? -0.757 1.472 32.588 1.00 95.81 99 VAL A CA 1
ATOM 744 C C . VAL A 1 99 ? 0.171 1.773 33.758 1.00 95.81 99 VAL A C 1
ATOM 746 O O . VAL A 1 99 ? 1.198 2.421 33.566 1.00 95.81 99 VAL A O 1
ATOM 749 N N . LEU A 1 100 ? -0.156 1.293 34.961 1.00 94.19 100 LEU A N 1
ATOM 750 C CA . LEU A 1 100 ? 0.673 1.534 36.151 1.00 94.19 100 LEU A CA 1
ATOM 751 C C . LEU A 1 100 ? 1.800 0.501 36.321 1.00 94.19 100 LEU A C 1
ATOM 753 O O . LEU A 1 100 ? 2.659 0.671 37.185 1.00 94.19 100 LEU A O 1
ATOM 757 N N . GLY A 1 101 ? 1.807 -0.571 35.519 1.00 92.06 101 GLY A N 1
ATOM 758 C CA . GLY A 1 101 ? 2.851 -1.601 35.528 1.00 92.06 101 GLY A CA 1
ATOM 759 C C . GLY A 1 101 ? 2.948 -2.393 36.838 1.00 92.06 101 GLY A C 1
ATOM 760 O O . GLY A 1 101 ? 3.998 -2.960 37.137 1.00 92.06 101 GLY A O 1
ATOM 761 N N . SER A 1 102 ? 1.880 -2.406 37.638 1.00 90.38 102 SER A N 1
ATOM 762 C CA . SER A 1 102 ? 1.811 -3.103 38.928 1.00 90.38 102 SER A CA 1
ATOM 763 C C . SER A 1 102 ? 1.056 -4.429 38.797 1.00 90.38 102 SER A C 1
ATOM 765 O O . SER A 1 102 ? 0.366 -4.661 37.811 1.00 90.38 102 SER A O 1
ATOM 767 N N . ALA A 1 103 ? 1.145 -5.322 39.791 1.00 86.69 103 ALA A N 1
ATOM 768 C CA . ALA A 1 103 ? 0.495 -6.639 39.705 1.00 86.69 103 ALA A CA 1
ATOM 769 C C . ALA A 1 103 ? -1.037 -6.557 39.537 1.00 86.69 103 ALA A C 1
ATOM 771 O O . ALA A 1 103 ? -1.628 -7.436 38.912 1.00 86.69 103 ALA A O 1
ATOM 772 N N . GLY A 1 104 ? -1.668 -5.506 40.084 1.00 82.81 104 GLY A N 1
ATOM 773 C CA . GLY A 1 104 ? -3.100 -5.227 39.939 1.00 82.81 104 GLY A CA 1
ATOM 774 C C . GLY A 1 104 ? -3.962 -6.451 40.237 1.00 82.81 104 GLY A C 1
ATOM 775 O O . GLY A 1 104 ? -4.569 -7.010 39.334 1.00 82.81 104 GLY A O 1
ATOM 776 N N . THR A 1 105 ? -3.945 -6.939 41.475 1.00 93.00 105 THR A N 1
ATOM 777 C CA . THR A 1 105 ? -4.634 -8.182 41.858 1.00 93.00 105 THR A CA 1
ATOM 778 C C . THR A 1 105 ? -6.052 -7.927 42.364 1.00 93.00 105 THR A C 1
ATOM 780 O O . THR A 1 105 ? -6.360 -6.848 42.886 1.00 93.00 105 THR A O 1
ATOM 783 N N . HIS A 1 106 ? -6.911 -8.932 42.210 1.00 95.25 106 HIS A N 1
ATOM 784 C CA . HIS A 1 106 ? -8.308 -8.926 42.625 1.00 95.25 106 HIS A CA 1
ATOM 785 C C . HIS A 1 106 ? -8.521 -9.934 43.757 1.00 95.25 106 HIS A C 1
ATOM 787 O O . HIS A 1 106 ? -8.377 -11.136 43.551 1.00 95.25 106 HIS A O 1
ATOM 793 N N . ALA A 1 107 ? -8.912 -9.475 44.948 1.00 94.69 107 ALA A N 1
ATOM 794 C CA . ALA A 1 107 ? -8.961 -10.318 46.147 1.00 94.69 107 ALA A CA 1
ATOM 795 C C . ALA A 1 107 ? -9.901 -11.537 46.049 1.00 94.69 107 ALA A C 1
ATOM 797 O O . ALA A 1 107 ? -9.679 -12.535 46.731 1.00 94.69 107 ALA A O 1
ATOM 798 N N . GLU A 1 108 ? -10.951 -11.462 45.225 1.00 93.25 108 GLU A N 1
ATOM 799 C CA . GLU A 1 108 ? -11.867 -12.588 44.964 1.00 93.25 108 GLU A CA 1
ATOM 800 C C . GLU A 1 108 ? -11.174 -13.774 44.272 1.00 93.25 108 GLU A C 1
ATOM 802 O O . GLU A 1 108 ? -11.535 -14.920 44.524 1.00 93.25 108 GLU A O 1
ATOM 807 N N . VAL A 1 109 ? -10.163 -13.502 43.439 1.00 93.12 109 VAL A N 1
ATOM 808 C CA . VAL A 1 109 ? -9.467 -14.502 42.608 1.00 93.12 109 VAL A CA 1
ATOM 809 C C . VAL A 1 109 ? -8.079 -14.813 43.168 1.00 93.12 109 VAL A C 1
ATOM 811 O O . VAL A 1 109 ? -7.697 -15.973 43.301 1.00 93.12 109 VAL A O 1
ATOM 814 N N . ASP A 1 110 ? -7.342 -13.775 43.560 1.00 92.19 110 ASP A N 1
ATOM 815 C CA . ASP A 1 110 ? -5.943 -13.854 43.993 1.00 92.19 110 ASP A CA 1
ATOM 816 C C . ASP A 1 110 ? -5.787 -14.028 45.519 1.00 92.19 110 ASP A C 1
ATOM 818 O O . ASP A 1 110 ? -4.670 -14.099 46.044 1.00 92.19 110 ASP A O 1
ATOM 822 N N . GLY A 1 111 ? -6.904 -14.062 46.253 1.00 93.44 111 GLY A N 1
ATOM 823 C CA . GLY A 1 111 ? -6.932 -14.028 47.712 1.00 93.44 111 GLY A CA 1
ATOM 824 C C . GLY A 1 111 ? -6.640 -12.639 48.293 1.00 93.44 111 GLY A C 1
ATOM 825 O O . GLY A 1 111 ? -6.119 -11.745 47.624 1.00 93.44 111 GLY A O 1
ATOM 826 N N . VAL A 1 112 ? -6.988 -12.459 49.570 1.00 93.81 112 VAL A N 1
ATOM 827 C CA . VAL A 1 112 ? -6.856 -11.173 50.274 1.00 93.81 112 VAL A CA 1
ATOM 828 C C . VAL A 1 112 ? -5.389 -10.872 50.586 1.00 93.81 112 VAL A C 1
ATOM 830 O O . VAL A 1 112 ? -4.728 -11.619 51.308 1.00 93.81 112 VAL A O 1
ATOM 833 N N . GLN A 1 113 ? -4.901 -9.752 50.065 1.00 91.12 113 GLN A N 1
ATOM 834 C CA . GLN A 1 113 ? -3.544 -9.234 50.204 1.00 91.12 113 GLN A CA 1
ATOM 835 C C . GLN A 1 113 ? -3.602 -7.709 50.369 1.00 91.12 113 GLN A C 1
ATOM 837 O O . GLN A 1 113 ? -4.457 -7.042 49.789 1.00 91.12 113 GLN A O 1
ATOM 842 N N . GLU A 1 114 ? -2.665 -7.130 51.120 1.00 87.31 114 GLU A N 1
ATOM 843 C CA . GLU A 1 114 ? -2.601 -5.671 51.326 1.00 87.31 114 GLU A CA 1
ATOM 844 C C . GLU A 1 114 ? -2.379 -4.899 50.011 1.00 87.31 114 GLU A C 1
ATOM 846 O O . GLU A 1 114 ? -2.822 -3.766 49.862 1.00 87.31 114 GLU A O 1
ATOM 851 N N . SER A 1 115 ? -1.741 -5.541 49.030 1.00 89.38 115 SER A N 1
ATOM 852 C CA . SER A 1 115 ? -1.432 -4.986 47.712 1.00 89.38 115 SER A CA 1
ATOM 853 C C . SER A 1 115 ? -2.547 -5.145 46.670 1.00 89.38 115 SER A C 1
ATOM 855 O O . SER A 1 115 ? -2.330 -4.791 45.508 1.00 89.38 115 SER A O 1
ATOM 857 N N . ASN A 1 116 ? -3.717 -5.697 47.025 1.00 94.69 116 ASN A N 1
ATOM 858 C CA . ASN A 1 116 ? -4.802 -5.853 46.056 1.00 94.69 116 ASN A CA 1
ATOM 859 C C . ASN A 1 116 ? -5.290 -4.492 45.538 1.00 94.69 116 ASN A C 1
ATOM 861 O O . ASN A 1 116 ? -5.568 -3.575 46.310 1.00 94.69 116 ASN A O 1
ATOM 865 N N . ALA A 1 117 ? -5.486 -4.395 44.222 1.00 94.38 117 ALA A N 1
ATOM 866 C CA . ALA A 1 117 ? -6.128 -3.233 43.611 1.00 94.38 117 ALA A CA 1
ATOM 867 C C . ALA A 1 117 ? -7.632 -3.198 43.932 1.00 94.38 117 ALA A C 1
ATOM 869 O O . ALA A 1 117 ? -8.225 -2.134 44.128 1.00 94.38 117 ALA A O 1
ATOM 870 N N . VAL A 1 118 ? -8.238 -4.384 44.018 1.00 94.50 118 VAL A N 1
ATOM 871 C CA . VAL A 1 118 ? -9.633 -4.595 44.408 1.00 94.50 118 VAL A CA 1
ATOM 872 C C . VAL A 1 118 ? -9.673 -5.507 45.629 1.00 94.50 118 VAL A C 1
ATOM 874 O O . VAL A 1 118 ? -9.219 -6.649 45.565 1.00 94.50 118 VAL A O 1
ATOM 877 N N . ALA A 1 119 ? -10.226 -5.009 46.734 1.00 93.56 119 ALA A N 1
ATOM 878 C CA . ALA A 1 119 ? -10.237 -5.671 48.038 1.00 93.56 119 ALA A CA 1
ATOM 879 C C . ALA A 1 119 ? -11.674 -5.926 48.535 1.00 93.56 119 ALA A C 1
ATOM 881 O O . ALA A 1 119 ? -12.620 -5.334 47.999 1.00 93.56 119 ALA A O 1
ATOM 882 N N . PRO A 1 120 ? -11.873 -6.801 49.543 1.00 91.06 120 PRO A N 1
ATOM 883 C CA . PRO A 1 120 ? -13.178 -6.974 50.171 1.00 91.06 120 PRO A CA 1
ATOM 884 C C . PRO A 1 120 ? -13.684 -5.653 50.755 1.00 91.06 120 PRO A C 1
ATOM 886 O O . PRO A 1 120 ? -12.934 -4.914 51.395 1.00 91.06 120 PRO A O 1
ATOM 889 N N . LEU A 1 121 ? -14.967 -5.365 50.561 1.00 85.00 121 LEU A N 1
ATOM 890 C CA . LEU A 1 121 ? -15.627 -4.229 51.199 1.00 85.00 121 LEU A CA 1
ATOM 891 C C . LEU A 1 121 ? -15.826 -4.515 52.692 1.00 85.00 121 LEU A C 1
ATOM 893 O O . LEU A 1 121 ? -16.097 -5.650 53.081 1.00 85.00 121 LEU A O 1
ATOM 897 N N . ALA A 1 122 ? -15.743 -3.473 53.527 1.00 76.12 122 ALA A N 1
ATOM 898 C CA . ALA A 1 122 ? -15.917 -3.598 54.979 1.00 76.12 122 ALA A CA 1
ATOM 899 C C . ALA A 1 122 ? -17.281 -4.207 55.364 1.00 76.12 122 ALA A C 1
ATOM 901 O O . ALA A 1 122 ? -17.372 -4.976 56.319 1.00 76.12 122 ALA A O 1
ATOM 902 N N . CYS A 1 123 ? -18.318 -3.907 54.577 1.00 75.31 123 CYS A N 1
ATOM 903 C CA . CYS A 1 123 ? -19.627 -4.547 54.628 1.00 75.31 123 CYS A CA 1
ATOM 904 C C . CYS A 1 123 ? -19.997 -5.039 53.224 1.00 75.31 123 CYS A C 1
ATOM 906 O O . CYS A 1 123 ? -19.851 -4.294 52.252 1.00 75.31 123 CYS A O 1
ATOM 908 N N . SER A 1 124 ? -20.509 -6.270 53.112 1.00 80.31 124 SER A N 1
ATOM 909 C CA . SER A 1 124 ? -21.036 -6.774 51.838 1.00 80.31 124 SER A CA 1
ATOM 910 C C . SER A 1 124 ? -22.225 -5.922 51.397 1.00 80.31 124 SER A C 1
ATOM 912 O O . SER A 1 124 ? -23.151 -5.685 52.175 1.00 80.31 124 SER A O 1
ATOM 914 N N . LEU A 1 125 ? -22.208 -5.478 50.142 1.00 82.19 125 LEU A N 1
ATOM 915 C CA . LEU A 1 125 ? -23.282 -4.680 49.558 1.00 82.19 125 LEU A CA 1
ATOM 916 C C . LEU A 1 125 ? -24.275 -5.545 48.781 1.00 82.19 125 LEU A C 1
ATOM 918 O O . LEU A 1 125 ? -25.027 -5.020 47.968 1.00 82.19 125 LEU A O 1
ATOM 922 N N . VAL A 1 126 ? -24.279 -6.866 48.989 1.00 84.75 126 VAL A N 1
ATOM 923 C CA . VAL A 1 126 ? -25.155 -7.778 48.248 1.00 84.75 126 VAL A CA 1
ATOM 924 C C . VAL A 1 126 ? -26.626 -7.490 48.551 1.00 84.75 126 VAL A C 1
ATOM 926 O O . VAL A 1 126 ? -27.088 -7.679 49.676 1.00 84.75 126 VAL A O 1
ATOM 929 N N . GLY A 1 127 ? -27.361 -7.032 47.532 1.00 86.69 127 GLY A N 1
ATOM 930 C CA . GLY A 1 127 ? -28.778 -6.684 47.635 1.00 86.69 127 GLY A CA 1
ATOM 931 C C . GLY A 1 127 ? -29.052 -5.407 48.431 1.00 86.69 127 GLY A C 1
ATOM 932 O O . GLY A 1 127 ? -30.187 -5.202 48.852 1.00 86.69 127 GLY A O 1
ATOM 933 N N . GLN A 1 128 ? -28.035 -4.574 48.666 1.00 89.06 128 GLN A N 1
ATOM 934 C CA . GLN A 1 128 ? -28.177 -3.333 49.424 1.00 89.06 128 GLN A CA 1
ATOM 935 C C . GLN A 1 128 ? -28.538 -2.163 48.508 1.00 89.06 128 GLN A C 1
ATOM 937 O O . GLN A 1 128 ? -28.069 -2.078 47.372 1.00 89.06 128 GLN A O 1
ATOM 942 N N . GLN A 1 129 ? -29.345 -1.250 49.045 1.00 90.12 129 GLN A N 1
ATOM 943 C CA . GLN A 1 129 ? -29.666 0.032 48.431 1.00 90.12 129 GLN A CA 1
ATOM 944 C C . GLN A 1 129 ? -28.929 1.139 49.177 1.00 90.12 129 GLN A C 1
ATOM 946 O O . GLN A 1 129 ? -28.861 1.118 50.410 1.00 90.12 129 GLN A O 1
ATOM 951 N N . ARG A 1 130 ? -28.321 2.069 48.441 1.00 90.31 130 ARG A N 1
ATOM 952 C CA . ARG A 1 130 ? -27.480 3.112 49.025 1.00 90.31 130 ARG A CA 1
ATOM 953 C C . ARG A 1 130 ? -27.636 4.440 48.311 1.00 90.31 130 ARG A C 1
ATOM 955 O O . ARG A 1 130 ? -27.665 4.492 47.083 1.00 90.31 130 ARG A O 1
ATOM 962 N N . THR A 1 131 ? -27.566 5.518 49.086 1.00 94.12 131 THR A N 1
ATOM 963 C CA . THR A 1 131 ? -27.509 6.870 48.541 1.00 94.12 131 THR A CA 1
ATOM 964 C C . THR A 1 131 ? -26.174 7.108 47.831 1.00 94.12 131 THR A C 1
ATOM 966 O O . THR A 1 131 ? -25.107 7.140 48.453 1.00 94.12 131 THR A O 1
ATOM 969 N N . VAL A 1 132 ? -26.250 7.303 46.519 1.00 94.94 132 VAL A N 1
ATOM 970 C CA . VAL A 1 132 ? -25.162 7.707 45.630 1.00 94.94 132 VAL A CA 1
ATOM 971 C C . VAL A 1 132 ? -25.254 9.211 45.410 1.00 94.94 132 VAL A C 1
ATOM 973 O O . VAL A 1 132 ? -26.299 9.733 45.021 1.00 94.94 132 VAL A O 1
ATOM 976 N N . THR A 1 133 ? -24.153 9.916 45.651 1.00 95.94 133 THR A N 1
ATOM 977 C CA . THR A 1 133 ? -24.072 11.374 45.521 1.00 95.94 133 THR A CA 1
ATOM 978 C C . THR A 1 133 ? -23.143 11.742 44.365 1.00 95.94 133 THR A C 1
ATOM 980 O O . THR A 1 133 ? -21.939 11.487 44.456 1.00 95.94 133 THR A O 1
ATOM 983 N N . PRO A 1 134 ? -23.659 12.335 43.271 1.00 96.62 134 PRO A N 1
ATOM 984 C CA . PRO A 1 134 ? -22.817 12.861 42.201 1.00 96.62 134 PRO A CA 1
ATOM 985 C C . PRO A 1 134 ? -21.866 13.953 42.709 1.00 96.62 134 PRO A C 1
ATOM 987 O O . PRO A 1 134 ? -22.263 14.816 43.493 1.00 96.62 134 PRO A O 1
ATOM 990 N N . VAL A 1 135 ? -20.618 13.946 42.241 1.00 96.44 135 VAL A N 1
ATOM 991 C CA . VAL A 1 135 ? -19.633 14.978 42.591 1.00 96.44 135 VAL A CA 1
ATOM 992 C C . VAL A 1 135 ? -19.923 16.247 41.773 1.00 96.44 135 VAL A C 1
ATOM 994 O O . VAL A 1 135 ? -19.981 16.180 40.547 1.00 96.44 135 VAL A O 1
ATOM 997 N N . PRO A 1 136 ? -20.112 17.428 42.393 1.00 96.06 136 PRO A N 1
ATOM 998 C CA . PRO A 1 136 ? -20.407 18.651 41.650 1.00 96.06 136 PRO A CA 1
ATOM 999 C C . PRO A 1 136 ? -19.354 18.982 40.584 1.00 96.06 136 PRO A C 1
ATOM 1001 O O . PRO A 1 136 ? -18.154 18.901 40.832 1.00 96.06 136 PRO A O 1
ATOM 1004 N N . GLY A 1 137 ? -19.813 19.405 39.403 1.00 93.75 137 GLY A N 1
ATOM 1005 C CA . GLY A 1 137 ? -18.945 19.803 38.288 1.00 93.75 137 GLY A CA 1
ATOM 1006 C C . GLY A 1 137 ? -18.468 18.659 37.390 1.00 93.75 137 GLY A C 1
ATOM 1007 O O . GLY A 1 137 ? -17.808 18.929 36.389 1.00 93.75 137 GLY A O 1
ATOM 1008 N N . THR A 1 138 ? -18.816 17.408 37.694 1.00 95.62 138 THR A N 1
ATOM 1009 C CA . THR A 1 138 ? -18.453 16.258 36.860 1.00 95.62 138 THR A CA 1
ATOM 1010 C C . THR A 1 138 ? -19.483 15.975 35.758 1.00 95.62 138 THR A C 1
ATOM 1012 O O . THR A 1 138 ? -20.612 16.487 35.773 1.00 95.62 138 THR A O 1
ATOM 1015 N N . ARG A 1 139 ? -19.107 15.149 34.770 1.00 92.44 139 ARG A N 1
ATOM 1016 C CA . ARG A 1 139 ? -19.981 14.797 33.636 1.00 92.44 139 ARG A CA 1
ATOM 1017 C C . ARG A 1 139 ? -21.208 14.015 34.108 1.00 92.44 139 ARG A C 1
ATOM 1019 O O . ARG A 1 139 ? -22.306 14.211 33.585 1.00 92.44 139 ARG A O 1
ATOM 1026 N N . PHE A 1 140 ? -21.041 13.163 35.113 1.00 94.56 140 PHE A N 1
ATOM 1027 C CA . PHE A 1 140 ? -22.117 12.385 35.714 1.00 94.56 140 PHE A CA 1
ATOM 1028 C C . PHE A 1 140 ? -23.088 13.259 36.517 1.00 94.56 140 PHE A C 1
ATOM 1030 O O . PHE A 1 140 ? -24.301 13.088 36.401 1.00 94.56 140 PHE A O 1
ATOM 1037 N N . ALA A 1 141 ? -22.591 14.250 37.266 1.00 95.69 141 ALA A N 1
ATOM 1038 C CA . ALA A 1 141 ? -23.463 15.207 37.944 1.00 95.69 141 ALA A CA 1
ATOM 1039 C C . ALA A 1 141 ? -24.294 16.026 36.949 1.00 95.69 141 ALA A C 1
ATOM 1041 O O . ALA A 1 141 ? -25.493 16.204 37.162 1.00 95.69 141 ALA A O 1
ATOM 1042 N N . ALA A 1 142 ? -23.699 16.457 35.833 1.00 93.88 142 ALA A N 1
ATOM 1043 C CA . ALA A 1 142 ? -24.427 17.140 34.765 1.00 93.88 142 ALA A CA 1
ATOM 1044 C C . ALA A 1 142 ? -25.510 16.250 34.126 1.00 93.88 142 ALA A C 1
ATOM 1046 O O . ALA A 1 142 ? -26.601 16.736 33.835 1.00 93.88 142 ALA A O 1
ATOM 1047 N N . LEU A 1 143 ? -25.240 14.949 33.956 1.00 92.94 143 LEU A N 1
ATOM 1048 C CA . LEU A 1 143 ? -26.207 13.981 33.427 1.00 92.94 143 LEU A CA 1
ATOM 1049 C C . LEU A 1 143 ? -27.447 13.832 34.325 1.00 92.94 143 LEU A C 1
ATOM 1051 O O . LEU A 1 143 ? -28.552 13.672 33.812 1.00 92.94 143 LEU A O 1
ATOM 1055 N N . LEU A 1 144 ? -27.268 13.870 35.648 1.00 91.62 144 LEU A N 1
ATOM 1056 C CA . LEU A 1 144 ? -28.341 13.633 36.625 1.00 91.62 144 LEU A CA 1
ATOM 1057 C C . LEU A 1 144 ? -28.943 14.907 37.234 1.00 91.62 144 LEU A C 1
ATOM 1059 O O . LEU A 1 144 ? -29.879 14.823 38.026 1.00 91.62 144 LEU A O 1
ATOM 1063 N N . GLY A 1 145 ? -28.408 16.085 36.914 1.00 90.19 145 GLY A N 1
ATOM 1064 C CA . GLY A 1 145 ? -28.790 17.341 37.569 1.00 90.19 145 GLY A CA 1
ATOM 1065 C C . GLY A 1 145 ? -28.246 17.496 38.999 1.00 90.19 145 GLY A C 1
ATOM 1066 O O . GLY A 1 145 ? -28.683 18.388 39.721 1.00 90.19 145 GLY A O 1
ATOM 1067 N N . GLY A 1 146 ? -27.296 16.648 39.410 1.00 88.88 146 GLY A N 1
ATOM 1068 C CA . GLY A 1 146 ? -26.540 16.761 40.665 1.00 88.88 146 GLY A CA 1
ATOM 1069 C C . GLY A 1 146 ? -27.236 16.272 41.941 1.00 88.88 146 GLY A C 1
ATOM 1070 O O . GLY A 1 146 ? -26.614 16.295 43.000 1.00 88.88 146 GLY A O 1
ATOM 1071 N N . ALA A 1 147 ? -28.491 15.822 41.875 1.00 91.38 147 ALA A N 1
ATOM 1072 C CA . ALA A 1 147 ? -29.201 15.318 43.050 1.00 91.38 147 ALA A CA 1
ATOM 1073 C C . ALA A 1 147 ? -28.711 13.909 43.457 1.00 91.38 147 ALA A C 1
ATOM 1075 O O . ALA A 1 147 ? -28.487 13.073 42.575 1.00 91.38 147 ALA A O 1
ATOM 1076 N N . PRO A 1 148 ? -28.580 13.613 44.767 1.00 94.19 148 PRO A N 1
ATOM 1077 C CA . PRO A 1 148 ? -28.378 12.249 45.240 1.00 94.19 148 PRO A CA 1
ATOM 1078 C C . PRO A 1 148 ? -29.541 11.336 44.839 1.00 94.19 148 PRO A C 1
ATOM 1080 O O . PRO A 1 148 ? -30.692 11.773 44.764 1.00 94.19 148 PRO A O 1
ATOM 1083 N N . PHE A 1 149 ? -29.248 10.061 44.614 1.00 93.94 149 PHE A N 1
ATOM 1084 C CA . PHE A 1 149 ? -30.236 9.042 44.266 1.00 93.94 149 PHE A CA 1
ATOM 1085 C C . PHE A 1 149 ? -29.897 7.716 44.940 1.00 93.94 149 PHE A C 1
ATOM 1087 O O . PHE A 1 149 ? -28.784 7.517 45.416 1.00 93.94 149 PHE A O 1
ATOM 1094 N N . GLU A 1 150 ? -30.846 6.789 44.952 1.00 93.56 150 GLU A N 1
ATOM 1095 C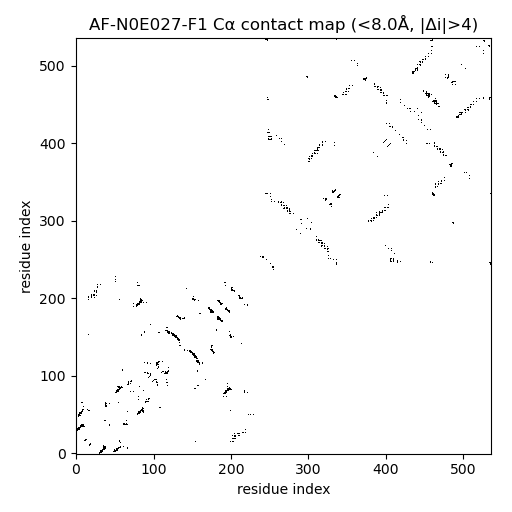 CA . GLU A 1 150 ? -30.612 5.454 45.490 1.00 93.56 150 GLU A CA 1
ATOM 1096 C C . GLU A 1 150 ? -30.101 4.497 44.405 1.00 93.56 150 GLU A C 1
ATOM 1098 O O . GLU A 1 150 ? -30.780 4.259 43.404 1.00 93.56 150 GLU A O 1
ATOM 1103 N N . GLY A 1 151 ? -28.909 3.941 44.612 1.00 92.19 151 GLY A N 1
ATOM 1104 C CA . GLY A 1 151 ? -28.292 2.917 43.772 1.00 92.19 151 GLY A CA 1
ATOM 1105 C C . GLY A 1 151 ? -28.381 1.533 44.412 1.00 92.19 151 GLY A C 1
ATOM 1106 O O . GLY A 1 151 ? -28.303 1.406 45.632 1.00 92.19 151 GLY A O 1
ATOM 1107 N N . MET A 1 152 ? -28.540 0.500 43.582 1.00 93.56 152 MET A N 1
ATOM 1108 C CA . MET A 1 152 ? -28.570 -0.902 44.013 1.00 93.56 152 MET A CA 1
ATOM 1109 C C . MET A 1 152 ? -27.228 -1.588 43.773 1.00 93.56 152 MET A C 1
ATOM 1111 O O . MET A 1 152 ? -26.646 -1.472 42.690 1.00 93.56 152 MET A O 1
ATOM 1115 N N . HIS A 1 153 ? -26.780 -2.372 44.751 1.00 92.25 153 HIS A N 1
ATOM 1116 C CA . HIS A 1 153 ? -25.480 -3.039 44.748 1.00 92.25 153 HIS A CA 1
ATOM 1117 C C . HIS A 1 153 ? -25.629 -4.554 44.907 1.00 92.25 153 HIS A C 1
ATOM 1119 O O . HIS A 1 153 ? -26.533 -5.045 45.582 1.00 92.25 153 HIS A O 1
ATOM 1125 N N . TYR A 1 154 ? -24.718 -5.306 44.284 1.00 91.00 154 TYR A N 1
ATOM 1126 C CA . TYR A 1 154 ? -24.587 -6.756 44.488 1.00 91.00 154 TYR A CA 1
ATOM 1127 C C . TYR A 1 154 ? -23.119 -7.180 44.639 1.00 91.00 154 TYR A C 1
ATOM 1129 O O . TYR A 1 154 ? -22.720 -8.243 44.174 1.00 91.00 154 TYR A O 1
ATOM 1137 N N . SER A 1 155 ? -22.303 -6.319 45.251 1.00 87.12 155 SER A N 1
ATOM 1138 C CA . SER A 1 155 ? -20.843 -6.455 45.281 1.00 87.12 155 SER A CA 1
ATOM 1139 C C . SER A 1 155 ? -20.343 -6.724 46.697 1.00 87.12 155 SER A C 1
ATOM 1141 O O . SER A 1 155 ? -20.768 -6.065 47.646 1.00 87.12 155 SER A O 1
ATOM 1143 N N . SER A 1 156 ? -19.380 -7.633 46.836 1.00 90.25 156 SER A N 1
ATOM 1144 C CA . SER A 1 156 ? -18.612 -7.819 48.080 1.00 90.25 156 SER A CA 1
ATOM 1145 C C . SER A 1 156 ? -17.200 -7.230 48.003 1.00 90.25 156 SER A C 1
ATOM 1147 O O . SER A 1 156 ? -16.496 -7.205 49.007 1.00 90.25 156 SER A O 1
ATOM 1149 N N . TYR A 1 157 ? -16.800 -6.729 46.832 1.00 92.50 157 TYR A N 1
ATOM 1150 C CA . TYR A 1 157 ? -15.463 -6.214 46.544 1.00 92.50 157 TYR A CA 1
ATOM 1151 C C . TYR A 1 157 ? -15.535 -4.831 45.886 1.00 92.50 157 TYR A C 1
ATOM 1153 O O . TYR A 1 157 ? -16.538 -4.476 45.257 1.00 92.50 157 TYR A O 1
ATOM 1161 N N . GLY A 1 158 ? -14.469 -4.047 46.016 1.00 91.88 158 GLY A N 1
ATOM 1162 C CA . GLY A 1 158 ? -14.346 -2.734 45.388 1.00 91.88 158 GLY A CA 1
ATOM 1163 C C . GLY A 1 158 ? -12.900 -2.235 45.352 1.00 91.88 158 GLY A C 1
ATOM 1164 O O . GLY A 1 158 ? -12.033 -2.813 46.015 1.00 91.88 158 GLY A O 1
ATOM 1165 N N . PRO A 1 159 ? -12.612 -1.190 44.559 1.00 94.06 159 PRO A N 1
ATOM 1166 C CA . PRO A 1 159 ? -11.275 -0.617 44.493 1.00 94.06 159 PRO A CA 1
ATOM 1167 C C . PRO A 1 159 ? -10.879 -0.032 45.851 1.00 94.06 159 PRO A C 1
ATOM 1169 O O . PRO A 1 159 ? -11.716 0.527 46.560 1.00 94.06 159 PRO A O 1
ATOM 1172 N N . THR A 1 160 ? -9.604 -0.144 46.219 1.00 93.75 160 THR A N 1
ATOM 1173 C CA . THR A 1 160 ? -9.109 0.459 47.466 1.00 93.75 160 THR A CA 1
ATOM 1174 C C . THR A 1 160 ? -8.968 1.978 47.332 1.00 93.75 160 THR A C 1
ATOM 1176 O O . THR A 1 160 ? -8.836 2.508 46.228 1.00 93.75 160 THR A O 1
ATOM 1179 N N . ALA A 1 161 ? -8.941 2.702 48.456 1.00 93.19 161 ALA A N 1
ATOM 1180 C CA . ALA A 1 161 ? -8.692 4.146 48.445 1.00 93.19 161 ALA A CA 1
ATOM 1181 C C . ALA A 1 161 ? -7.328 4.506 47.823 1.00 93.19 161 ALA A C 1
ATOM 1183 O O . ALA A 1 161 ? -7.234 5.493 47.097 1.00 93.19 161 ALA A O 1
ATOM 1184 N N . ALA A 1 162 ? -6.297 3.685 48.063 1.00 93.69 162 ALA A N 1
ATOM 1185 C CA . ALA A 1 162 ? -4.978 3.855 47.456 1.00 93.69 162 ALA A CA 1
ATOM 1186 C C . ALA A 1 162 ? -5.049 3.709 45.929 1.00 93.69 162 ALA A C 1
ATOM 1188 O O . ALA A 1 162 ? -4.607 4.591 45.201 1.00 93.69 162 ALA A O 1
ATOM 1189 N N . THR A 1 163 ? -5.715 2.659 45.442 1.00 95.50 163 THR A N 1
ATOM 1190 C CA . THR A 1 163 ? -5.901 2.439 44.004 1.00 95.50 163 THR A CA 1
ATOM 1191 C C . THR A 1 163 ? -6.701 3.560 43.344 1.00 95.50 163 THR A C 1
ATOM 1193 O O . THR A 1 163 ? -6.338 4.007 42.262 1.00 95.50 163 THR A O 1
ATOM 1196 N N . VAL A 1 164 ? -7.765 4.061 43.982 1.00 96.19 164 VAL A N 1
ATOM 1197 C CA . VAL A 1 164 ? -8.523 5.210 43.454 1.00 96.19 164 VAL A CA 1
ATOM 1198 C C . VAL A 1 164 ? -7.636 6.454 43.353 1.00 96.19 164 VAL A C 1
ATOM 1200 O O . VAL A 1 164 ? -7.676 7.135 42.329 1.00 96.19 164 VAL A O 1
ATOM 1203 N N . ALA A 1 165 ? -6.799 6.728 44.357 1.00 96.00 165 ALA A N 1
ATOM 1204 C CA . ALA A 1 165 ? -5.862 7.850 44.315 1.00 96.00 165 ALA A CA 1
ATOM 1205 C C . ALA A 1 165 ? -4.841 7.711 43.168 1.00 96.00 165 ALA A C 1
ATOM 1207 O O . ALA A 1 165 ? -4.610 8.676 42.433 1.00 96.00 165 ALA A O 1
ATOM 1208 N N . ASP A 1 166 ? -4.296 6.509 42.958 1.00 95.50 166 ASP A N 1
ATOM 1209 C CA . ASP A 1 166 ? -3.381 6.225 41.847 1.00 95.50 166 ASP A CA 1
ATOM 1210 C C . ASP A 1 166 ? -4.057 6.434 40.485 1.00 95.50 166 ASP A C 1
ATOM 1212 O O . ASP A 1 166 ? -3.474 7.042 39.583 1.00 95.50 166 ASP A O 1
ATOM 1216 N N . LEU A 1 167 ? -5.309 5.992 40.331 1.00 96.50 167 LEU A N 1
ATOM 1217 C CA . LEU A 1 167 ? -6.097 6.224 39.118 1.00 96.50 167 LEU A CA 1
ATOM 1218 C C . LEU A 1 167 ? -6.320 7.723 38.876 1.00 96.50 167 LEU A C 1
ATOM 1220 O O . LEU A 1 167 ? -6.121 8.202 37.756 1.00 96.50 167 LEU A O 1
ATOM 1224 N N . GLN A 1 168 ? -6.693 8.489 39.905 1.00 96.81 168 GLN A N 1
ATOM 1225 C CA . GLN A 1 168 ? -6.912 9.935 39.779 1.00 96.81 168 GLN A CA 1
ATOM 1226 C C . GLN A 1 168 ? -5.648 10.679 39.334 1.00 96.81 168 GLN A C 1
ATOM 1228 O O . GLN A 1 168 ? -5.729 11.581 38.498 1.00 96.81 168 GLN A O 1
ATOM 1233 N N . ALA A 1 169 ? -4.472 10.255 39.806 1.00 96.56 169 ALA A N 1
ATOM 1234 C CA . ALA A 1 169 ? -3.189 10.796 39.355 1.00 96.56 169 ALA A CA 1
ATOM 1235 C C . ALA A 1 169 ? -2.918 10.563 37.852 1.00 96.56 169 ALA A C 1
ATOM 1237 O O . ALA A 1 169 ? -2.078 11.245 37.267 1.00 96.56 169 ALA A O 1
ATOM 1238 N N . HIS A 1 170 ? -3.655 9.649 37.213 1.00 96.62 170 HIS A N 1
ATOM 1239 C CA . HIS A 1 170 ? -3.498 9.260 35.810 1.00 96.62 170 HIS A CA 1
ATOM 1240 C C . HIS A 1 170 ? -4.724 9.587 34.947 1.00 96.62 170 HIS A C 1
ATOM 1242 O O . HIS A 1 170 ? -4.927 8.976 33.899 1.00 96.62 170 HIS A O 1
ATOM 1248 N N . GLY A 1 171 ? -5.526 10.580 35.344 1.00 95.62 171 GLY A N 1
ATOM 1249 C CA . GLY A 1 171 ? -6.606 11.126 34.514 1.00 95.62 171 GLY A CA 1
ATOM 1250 C C . GLY A 1 171 ? -7.969 10.463 34.706 1.00 95.62 171 GLY A C 1
ATOM 1251 O O . GLY A 1 171 ? -8.876 10.699 33.905 1.00 95.62 171 GLY A O 1
ATOM 1252 N N . TRP A 1 172 ? -8.132 9.651 35.751 1.00 97.56 172 TRP A N 1
ATOM 1253 C CA . TRP A 1 172 ? -9.453 9.209 36.187 1.00 97.56 172 TRP A CA 1
ATOM 1254 C C . TRP A 1 172 ? -10.138 10.254 37.065 1.00 97.56 172 TRP A C 1
ATOM 1256 O O . TRP A 1 172 ? -9.500 10.985 37.821 1.00 97.56 172 TRP A O 1
ATOM 1266 N N . VAL A 1 173 ? -11.462 10.294 36.995 1.00 97.56 173 VAL A N 1
ATOM 1267 C CA . VAL A 1 173 ? -12.309 11.206 37.760 1.00 97.56 173 VAL A CA 1
ATOM 1268 C C . VAL A 1 173 ? -13.269 10.385 38.610 1.00 97.56 173 VAL A C 1
ATOM 1270 O O . VAL A 1 173 ? -13.920 9.463 38.120 1.00 97.56 173 VAL A O 1
ATOM 1273 N N . VAL A 1 174 ? -13.364 10.732 39.895 1.00 97.69 174 VAL A N 1
ATOM 1274 C CA . VAL A 1 174 ? -14.426 10.238 40.777 1.00 97.69 174 VAL A CA 1
ATOM 1275 C C . VAL A 1 174 ? -15.672 11.066 40.493 1.00 97.69 174 VAL A C 1
ATOM 1277 O O . VAL A 1 174 ? -15.747 12.249 40.814 1.00 97.69 174 VAL A O 1
ATOM 1280 N N . GLU A 1 175 ? -16.634 10.439 39.836 1.00 97.25 175 GLU A N 1
ATOM 1281 C CA . GLU A 1 175 ? -17.845 11.065 39.302 1.00 97.25 175 GLU A CA 1
ATOM 1282 C C . GLU A 1 175 ? -18.992 11.068 40.322 1.00 97.25 175 GLU A C 1
ATOM 1284 O O . GLU A 1 175 ? -19.862 11.941 40.288 1.00 97.25 175 GLU A O 1
ATOM 1289 N N . ALA A 1 176 ? -18.992 10.096 41.236 1.00 96.19 176 ALA A N 1
ATOM 1290 C CA . ALA A 1 176 ? -19.927 9.991 42.348 1.00 96.19 176 ALA A CA 1
ATOM 1291 C C . ALA A 1 176 ? -19.298 9.218 43.513 1.00 96.19 176 ALA A C 1
ATOM 1293 O O . ALA A 1 176 ? -18.397 8.394 43.318 1.00 96.19 176 ALA A O 1
ATOM 1294 N N . THR A 1 177 ? -19.816 9.450 44.715 1.00 93.62 177 THR A N 1
ATOM 1295 C CA . THR A 1 177 ? -19.403 8.777 45.952 1.00 93.62 177 THR A CA 1
ATOM 1296 C C . THR A 1 177 ? -20.608 8.233 46.720 1.00 93.62 177 THR A C 1
ATOM 1298 O O . THR A 1 177 ? -21.757 8.593 46.454 1.00 93.62 177 THR A O 1
ATOM 1301 N N . ALA A 1 178 ? -20.342 7.353 47.683 1.00 89.12 178 ALA A N 1
ATOM 1302 C CA . ALA A 1 178 ? -21.319 6.826 48.630 1.00 89.12 178 ALA A CA 1
ATOM 1303 C C . ALA A 1 178 ? -20.634 6.622 50.005 1.00 89.12 178 ALA A C 1
ATOM 1305 O O . ALA A 1 178 ? -19.402 6.569 50.056 1.00 89.12 178 ALA A O 1
ATOM 1306 N N . PRO A 1 179 ? -21.377 6.500 51.126 1.00 80.69 179 PRO A N 1
ATOM 1307 C CA . PRO A 1 179 ? -20.777 6.355 52.464 1.00 80.69 179 PRO A CA 1
ATOM 1308 C C . PRO A 1 179 ? -19.793 5.173 52.561 1.00 80.69 179 PRO A C 1
ATOM 1310 O O . PRO A 1 179 ? -20.135 4.071 52.174 1.00 80.69 179 PRO A O 1
ATOM 1313 N N . ASP A 1 180 ? -18.568 5.339 53.051 1.00 73.88 180 ASP A N 1
ATOM 1314 C CA . ASP A 1 180 ? -17.618 4.213 53.199 1.00 73.88 180 ASP A CA 1
ATOM 1315 C C . ASP A 1 180 ? -17.180 3.521 51.880 1.00 73.88 180 ASP A C 1
ATOM 1317 O O . ASP A 1 180 ? -16.656 2.407 51.905 1.00 73.88 180 ASP A O 1
ATOM 1321 N N . ALA A 1 181 ? -17.369 4.162 50.717 1.00 76.81 181 ALA A N 1
ATOM 1322 C CA . ALA A 1 181 ? -16.833 3.706 49.430 1.00 76.81 181 ALA A CA 1
ATOM 1323 C C . ALA A 1 181 ? -15.896 4.772 48.827 1.00 76.81 181 ALA A C 1
ATOM 1325 O O . ALA A 1 181 ? -16.298 5.932 48.718 1.00 76.81 181 ALA A O 1
ATOM 1326 N N . PRO A 1 182 ? -14.667 4.415 48.402 1.00 80.50 182 PRO A N 1
ATOM 1327 C CA . PRO A 1 182 ? -13.707 5.397 47.892 1.00 80.50 182 PRO A CA 1
ATOM 1328 C C . PRO A 1 182 ? -14.117 5.990 46.536 1.00 80.50 182 PRO A C 1
ATOM 1330 O O . PRO A 1 182 ? -13.761 7.125 46.234 1.00 80.50 182 PRO A O 1
ATOM 1333 N N . ALA A 1 183 ? -14.888 5.251 45.735 1.00 91.19 183 ALA A N 1
ATOM 1334 C CA . ALA A 1 183 ? -15.524 5.744 44.521 1.00 91.19 183 ALA A CA 1
ATOM 1335 C C . ALA A 1 183 ? -16.760 4.898 44.196 1.00 91.19 183 ALA A C 1
ATOM 1337 O O . ALA A 1 183 ? -16.728 3.675 44.325 1.00 91.19 183 ALA A O 1
ATOM 1338 N N . GLU A 1 184 ? -17.827 5.553 43.748 1.00 93.06 184 GLU A N 1
ATOM 1339 C CA . GLU A 1 184 ? -19.070 4.896 43.329 1.00 93.06 184 GLU A CA 1
ATOM 1340 C C . GLU A 1 184 ? -19.217 4.900 41.804 1.00 93.06 184 GLU A C 1
ATOM 1342 O O . GLU A 1 184 ? -19.687 3.933 41.203 1.00 93.06 184 GLU A O 1
ATOM 1347 N N . VAL A 1 185 ? -18.762 5.984 41.176 1.00 96.94 185 VAL A N 1
ATOM 1348 C CA . VAL A 1 185 ? -18.627 6.096 39.725 1.00 96.94 185 VAL A CA 1
ATOM 1349 C C . VAL A 1 185 ? -17.235 6.619 39.410 1.00 96.94 185 VAL A C 1
ATOM 1351 O O . VAL A 1 185 ? -16.792 7.608 39.995 1.00 96.94 185 VAL A O 1
ATOM 1354 N N . LEU A 1 186 ? -16.561 5.957 38.476 1.00 97.75 186 LEU A N 1
ATOM 1355 C CA . LEU A 1 186 ? -15.269 6.367 37.936 1.00 97.75 186 LEU A CA 1
ATOM 1356 C C . LEU A 1 186 ? -15.408 6.606 36.436 1.00 97.75 186 LEU A C 1
ATOM 1358 O O . LEU A 1 186 ? -16.060 5.826 35.741 1.00 97.75 186 LEU A O 1
ATOM 1362 N N . SER A 1 187 ? -14.769 7.649 35.923 1.00 97.44 187 SER A N 1
ATOM 1363 C CA . SER A 1 187 ? -14.625 7.865 34.485 1.00 97.44 187 SER A CA 1
ATOM 1364 C C . SER A 1 187 ? -13.171 8.133 34.111 1.00 97.44 187 SER A C 1
ATOM 1366 O O . SER A 1 187 ? -12.407 8.668 34.912 1.00 97.44 187 SER A O 1
ATOM 1368 N N . TYR A 1 188 ? -12.769 7.742 32.902 1.00 97.12 188 TYR A N 1
ATOM 1369 C CA . TYR A 1 188 ? -11.437 8.039 32.375 1.00 97.12 188 TYR A CA 1
ATOM 1370 C C . TYR A 1 188 ? -11.518 9.197 31.374 1.00 97.12 188 TYR A C 1
ATOM 1372 O O . TYR A 1 188 ? -11.967 9.022 30.239 1.00 97.12 188 TYR A O 1
ATOM 1380 N N . GLU A 1 189 ? -11.098 10.390 31.802 1.00 93.12 189 GLU A N 1
ATOM 1381 C CA . GLU A 1 189 ? -11.312 11.661 31.091 1.00 93.12 189 GLU A CA 1
ATOM 1382 C C . GLU A 1 189 ? -10.679 11.721 29.683 1.00 93.12 189 GLU A C 1
ATOM 1384 O O . GLU A 1 189 ? -11.317 12.270 28.776 1.00 93.12 189 GLU A O 1
ATOM 1389 N N . PRO A 1 190 ? -9.482 11.136 29.431 1.00 93.69 190 PRO A N 1
ATOM 1390 C CA . PRO A 1 190 ? -8.895 11.081 28.089 1.00 93.69 190 PRO A CA 1
ATOM 1391 C C . PRO A 1 190 ? -9.705 10.265 27.072 1.00 93.69 190 PRO A C 1
ATOM 1393 O O . PRO A 1 190 ? -9.454 10.361 25.869 1.00 93.69 190 PRO A O 1
ATOM 1396 N N . HIS A 1 191 ? -10.659 9.451 27.525 1.00 94.31 191 HIS A N 1
ATOM 1397 C CA . HIS A 1 191 ? -11.464 8.584 26.679 1.00 94.31 191 HIS A CA 1
ATOM 1398 C C . HIS A 1 191 ? -12.885 9.155 26.481 1.00 94.31 191 HIS A C 1
ATOM 1400 O O . HIS A 1 191 ? -13.466 9.708 27.415 1.00 94.31 191 HIS A O 1
ATOM 1406 N N . PRO A 1 192 ? -13.502 9.025 25.284 1.00 88.88 192 PRO A N 1
ATOM 1407 C CA . PRO A 1 192 ? -14.816 9.615 25.006 1.00 88.88 192 PRO A CA 1
ATOM 1408 C C . PRO A 1 192 ? -15.910 9.140 25.973 1.00 88.88 192 PRO A C 1
ATOM 1410 O O . PRO A 1 192 ? -16.669 9.959 26.485 1.00 88.88 192 PRO A O 1
ATOM 1413 N N . PHE A 1 193 ? -15.980 7.832 26.239 1.00 93.94 193 PHE A N 1
ATOM 1414 C CA . PHE A 1 193 ? -16.863 7.242 27.250 1.00 93.94 193 PHE A CA 1
ATOM 1415 C C . PHE A 1 193 ? -16.224 5.996 27.837 1.00 93.94 193 PHE A C 1
ATOM 1417 O O . PHE A 1 193 ? -16.206 4.949 27.199 1.00 93.94 193 PHE A O 1
ATOM 1424 N N . PHE A 1 194 ? -15.635 6.116 29.012 1.00 97.12 194 PHE A N 1
ATOM 1425 C CA . PHE A 1 194 ? -15.152 4.970 29.765 1.00 97.12 194 PHE A CA 1
ATOM 1426 C C . PHE A 1 194 ? -15.640 5.180 31.182 1.00 97.12 194 PHE A C 1
ATOM 1428 O O . PHE A 1 194 ? -15.010 5.903 31.949 1.00 97.12 194 PHE A O 1
ATOM 1435 N N . VAL A 1 195 ? -16.834 4.672 31.464 1.00 97.75 195 VAL A N 1
ATOM 1436 C CA . VAL A 1 195 ? -17.540 4.951 32.712 1.00 97.75 195 VAL A CA 1
ATOM 1437 C C . VAL A 1 195 ? -17.775 3.645 33.437 1.00 97.75 195 VAL A C 1
ATOM 1439 O O . VAL A 1 195 ? -18.218 2.658 32.851 1.00 97.75 195 VAL A O 1
ATOM 1442 N N . LEU A 1 196 ? -17.462 3.643 34.720 1.00 97.81 196 LEU A N 1
ATOM 1443 C CA . LEU A 1 196 ? -17.548 2.487 35.582 1.00 97.81 196 LEU A CA 1
ATOM 1444 C C . LEU A 1 196 ? -18.452 2.821 36.761 1.00 97.81 196 LEU A C 1
ATOM 1446 O O . LEU A 1 196 ? -18.295 3.881 37.363 1.00 97.81 196 LEU A O 1
ATOM 1450 N N . THR A 1 197 ? -19.364 1.924 37.118 1.00 96.75 197 THR A N 1
ATOM 1451 C CA . THR A 1 197 ? -20.262 2.093 38.267 1.00 96.75 197 THR A CA 1
ATOM 1452 C C . THR A 1 197 ? -20.146 0.905 39.210 1.00 96.75 197 THR A C 1
ATOM 1454 O O . THR A 1 197 ? -20.105 -0.245 38.766 1.00 96.75 197 THR A O 1
ATOM 1457 N N . LEU A 1 198 ? -20.108 1.160 40.518 1.00 93.94 198 LEU A N 1
ATOM 1458 C CA . LEU A 1 198 ? -20.172 0.091 41.514 1.00 93.94 198 LEU A CA 1
ATOM 1459 C C . LEU A 1 198 ? -21.623 -0.367 41.716 1.00 93.94 198 LEU A C 1
ATOM 1461 O O . LEU A 1 198 ? -21.888 -1.572 41.704 1.00 93.94 198 LEU A O 1
ATOM 1465 N N . PHE A 1 199 ? -22.566 0.578 41.808 1.00 94.81 199 PHE A N 1
ATOM 1466 C CA . PHE A 1 199 ? -23.991 0.299 41.660 1.00 94.81 199 PHE A CA 1
ATOM 1467 C C . PHE A 1 199 ? -24.296 -0.262 40.269 1.00 94.81 199 PHE A C 1
ATOM 1469 O O . PHE A 1 199 ? -23.542 -0.095 39.304 1.00 94.81 199 PHE A O 1
ATOM 1476 N N . GLN A 1 200 ? -25.440 -0.921 40.157 1.00 95.94 200 GLN A N 1
ATOM 1477 C CA . GLN A 1 200 ? -25.878 -1.575 38.935 1.00 95.94 200 GLN A CA 1
ATOM 1478 C C . GLN A 1 200 ? -27.008 -0.777 38.262 1.00 95.94 200 GLN A C 1
ATOM 1480 O O . GLN A 1 200 ? -28.163 -0.889 38.674 1.00 95.94 200 GLN A O 1
ATOM 1485 N N . PRO A 1 201 ? -26.706 0.037 37.228 1.00 96.12 201 PRO A N 1
ATOM 1486 C CA . PRO A 1 201 ? -27.660 0.956 36.593 1.00 96.12 201 PRO A CA 1
ATOM 1487 C C . PRO A 1 201 ? -28.829 0.280 35.861 1.00 96.12 201 PRO A C 1
ATOM 1489 O O . PRO A 1 201 ? -29.783 0.958 35.473 1.00 96.12 201 PRO A O 1
ATOM 1492 N N . GLN A 1 202 ? -28.745 -1.031 35.643 1.00 95.69 202 GLN A N 1
ATOM 1493 C CA . GLN A 1 202 ? -29.799 -1.851 35.054 1.00 95.69 202 GLN A CA 1
ATOM 1494 C C . GLN A 1 202 ? -30.893 -2.265 36.045 1.00 95.69 202 GLN A C 1
ATOM 1496 O O . GLN A 1 202 ? -31.975 -2.637 35.605 1.00 95.69 202 GLN A O 1
ATOM 1501 N N . ILE A 1 203 ? -30.619 -2.243 37.355 1.00 94.31 203 ILE A N 1
ATOM 1502 C CA . ILE A 1 203 ? -31.587 -2.686 38.365 1.00 94.31 203 ILE A CA 1
ATOM 1503 C C . ILE A 1 203 ? -32.763 -1.705 38.399 1.00 94.31 203 ILE A C 1
ATOM 1505 O O . ILE A 1 203 ? -32.558 -0.493 38.486 1.00 94.31 203 ILE A O 1
ATOM 1509 N N . GLY A 1 204 ? -33.985 -2.238 38.335 1.00 92.25 204 GLY A N 1
ATOM 1510 C CA . GLY A 1 204 ? -35.220 -1.461 38.221 1.00 92.25 204 GLY A CA 1
ATOM 1511 C C . GLY A 1 204 ? -35.882 -1.560 36.845 1.00 92.25 204 GLY A C 1
ATOM 1512 O O . GLY A 1 204 ? -37.004 -1.076 36.672 1.00 92.25 204 GLY A O 1
ATOM 1513 N N . ALA A 1 205 ? -35.232 -2.222 35.882 1.00 95.69 205 ALA A N 1
ATOM 1514 C CA . ALA A 1 205 ? -35.788 -2.483 34.562 1.00 95.69 205 ALA A CA 1
ATOM 1515 C C . ALA A 1 205 ? -37.053 -3.347 34.638 1.00 95.69 205 ALA A C 1
ATOM 1517 O O . ALA A 1 205 ? -38.025 -3.058 33.941 1.00 95.69 205 ALA A O 1
ATOM 1518 N N . ILE A 1 206 ? -37.064 -4.372 35.495 1.00 94.88 206 ILE A N 1
ATOM 1519 C CA . ILE A 1 206 ? -38.229 -5.252 35.673 1.00 94.88 206 ILE A CA 1
ATOM 1520 C C . ILE A 1 206 ? -39.325 -4.546 36.474 1.00 94.88 206 ILE A C 1
ATOM 1522 O O . ILE A 1 206 ? -40.476 -4.517 36.045 1.00 94.88 206 ILE A O 1
ATOM 1526 N N . GLU A 1 207 ? -38.980 -3.993 37.639 1.00 93.12 207 GLU A N 1
ATOM 1527 C CA . GLU A 1 207 ? -39.968 -3.446 38.577 1.00 93.12 207 GLU A CA 1
ATOM 1528 C C . GLU A 1 207 ? -40.605 -2.145 38.071 1.00 93.12 207 GLU A C 1
ATOM 1530 O O . GLU A 1 207 ? -41.818 -1.962 38.169 1.00 93.12 207 GLU A O 1
ATOM 1535 N N . TRP A 1 208 ? -39.798 -1.236 37.518 1.00 92.81 208 TRP A N 1
ATOM 1536 C CA . TRP A 1 208 ? -40.241 0.114 37.161 1.00 92.81 208 TRP A CA 1
ATOM 1537 C C . TRP A 1 208 ? -40.324 0.355 35.654 1.00 92.81 208 TRP A C 1
ATOM 1539 O O . TRP A 1 208 ? -40.735 1.441 35.245 1.00 92.81 208 TRP A O 1
ATOM 1549 N N . GLY A 1 209 ? -39.916 -0.609 34.822 1.00 93.88 209 GLY A N 1
ATOM 1550 C CA . GLY A 1 209 ? -39.925 -0.454 33.365 1.00 93.88 209 GLY A CA 1
ATOM 1551 C C . GLY A 1 209 ? -39.016 0.674 32.865 1.00 93.88 209 GLY A C 1
ATOM 1552 O O . GLY A 1 209 ? -39.277 1.254 31.812 1.00 93.88 209 GLY A O 1
ATOM 1553 N N . ARG A 1 210 ? -37.977 1.033 33.630 1.00 93.12 210 ARG A N 1
ATOM 1554 C CA . ARG A 1 210 ? -37.022 2.100 33.301 1.00 93.12 210 ARG A CA 1
ATOM 1555 C C . ARG A 1 210 ? -35.615 1.727 33.750 1.00 93.12 210 ARG A C 1
ATOM 1557 O O . ARG A 1 210 ? -35.446 0.962 34.692 1.00 93.12 210 ARG A O 1
ATOM 1564 N N . VAL A 1 211 ? -34.617 2.325 33.111 1.00 94.06 211 VAL A N 1
ATOM 1565 C CA . VAL A 1 211 ? -33.203 2.162 33.467 1.00 94.06 211 VAL A CA 1
ATOM 1566 C C . VAL A 1 211 ? -32.579 3.489 33.874 1.00 94.06 211 VAL A C 1
ATOM 1568 O O . VAL A 1 211 ? -33.122 4.561 33.592 1.00 94.06 211 VAL A O 1
ATOM 1571 N N . HIS A 1 212 ? -31.425 3.431 34.534 1.00 95.88 212 HIS A N 1
ATOM 1572 C CA . HIS A 1 212 ? -30.694 4.631 34.916 1.00 95.88 212 HIS A CA 1
ATOM 1573 C C . HIS A 1 212 ? -30.239 5.437 33.673 1.00 95.88 212 HIS A C 1
ATOM 1575 O O . HIS A 1 212 ? -29.771 4.832 32.699 1.00 95.88 212 HIS A O 1
ATOM 1581 N N . PRO A 1 213 ? -30.274 6.790 33.696 1.00 95.38 213 PRO A N 1
ATOM 1582 C CA . PRO A 1 213 ? -29.903 7.636 32.549 1.00 95.38 213 PRO A CA 1
ATOM 1583 C C . PRO A 1 213 ? -28.512 7.371 31.954 1.00 95.38 213 PRO A C 1
ATOM 1585 O O . PRO A 1 213 ? -28.283 7.624 30.773 1.00 95.38 213 PRO A O 1
ATOM 1588 N N . ILE A 1 214 ? -27.586 6.822 32.746 1.00 96.00 214 ILE A N 1
ATOM 1589 C CA . ILE A 1 214 ? -26.240 6.445 32.285 1.00 96.00 214 ILE A CA 1
ATOM 1590 C C . ILE A 1 214 ? -26.254 5.410 31.151 1.00 96.00 214 ILE A C 1
ATOM 1592 O O . ILE A 1 214 ? -25.397 5.483 30.273 1.00 96.00 214 ILE A O 1
ATOM 1596 N N . LEU A 1 215 ? -27.233 4.492 31.117 1.00 96.88 215 LEU A N 1
ATOM 1597 C CA . LEU A 1 215 ? -27.343 3.511 30.032 1.00 96.88 215 LEU A CA 1
ATOM 1598 C C . LEU A 1 215 ? -27.706 4.195 28.711 1.00 96.88 215 LEU A C 1
ATOM 1600 O O . LEU A 1 215 ? -27.126 3.888 27.671 1.00 96.88 215 LEU A O 1
ATOM 1604 N N . HIS A 1 216 ? -28.610 5.175 28.753 1.00 96.19 216 HIS A N 1
ATOM 1605 C CA . HIS A 1 216 ? -28.934 5.980 27.579 1.00 96.19 216 HIS A CA 1
ATOM 1606 C C . HIS A 1 216 ? -27.757 6.862 27.155 1.00 96.19 216 HIS A C 1
ATOM 1608 O O . HIS A 1 216 ? -27.455 6.925 25.968 1.00 96.19 216 HIS A O 1
ATOM 1614 N N . ALA A 1 217 ? -27.033 7.465 28.104 1.00 95.62 217 ALA A N 1
ATOM 1615 C CA . ALA A 1 217 ? -25.840 8.257 27.803 1.00 95.62 217 ALA A CA 1
ATOM 1616 C C . ALA A 1 217 ? -24.740 7.427 27.112 1.00 95.62 217 ALA A C 1
ATOM 1618 O O . ALA A 1 217 ? -24.117 7.899 26.156 1.00 95.62 217 ALA A O 1
ATOM 1619 N N . PHE A 1 218 ? -24.535 6.186 27.564 1.00 97.00 218 PHE A N 1
ATOM 1620 C CA . PHE A 1 218 ? -23.631 5.217 26.944 1.00 97.00 218 PHE A CA 1
ATOM 1621 C C . PHE A 1 218 ? -24.029 4.925 25.491 1.00 97.00 218 PHE A C 1
ATOM 1623 O O . PHE A 1 218 ? -23.216 5.091 24.577 1.00 97.00 218 PHE A O 1
ATOM 1630 N N . VAL A 1 219 ? -25.295 4.564 25.263 1.00 96.44 219 VAL A N 1
ATOM 1631 C CA . VAL A 1 219 ? -25.831 4.274 23.925 1.00 96.44 219 VAL A CA 1
ATOM 1632 C C . VAL A 1 219 ? -25.759 5.501 23.014 1.00 96.44 219 VAL A C 1
ATOM 1634 O O . VAL A 1 219 ? -25.351 5.392 21.859 1.00 96.44 219 VAL A O 1
ATOM 1637 N N . ASP A 1 220 ? -26.108 6.685 23.512 1.00 94.88 220 ASP A N 1
ATOM 1638 C CA . ASP A 1 220 ? -26.049 7.929 22.743 1.00 94.88 220 ASP A CA 1
ATOM 1639 C C . ASP A 1 220 ? -24.632 8.265 22.295 1.00 94.88 220 ASP A C 1
ATOM 1641 O O . ASP A 1 220 ? -24.424 8.798 21.202 1.00 94.88 220 ASP A O 1
ATOM 1645 N N . LEU A 1 221 ? -23.632 7.955 23.119 1.00 94.12 221 LEU A N 1
ATOM 1646 C CA . LEU A 1 221 ? -22.253 8.158 22.719 1.00 94.12 221 LEU A CA 1
ATOM 1647 C C . LEU A 1 221 ? -21.785 7.088 21.730 1.00 94.12 221 LEU A C 1
ATOM 1649 O O . LEU A 1 221 ? -21.146 7.453 20.743 1.00 94.12 221 LEU A O 1
ATOM 1653 N N . ALA A 1 222 ? -22.186 5.823 21.900 1.00 94.94 222 ALA A N 1
ATOM 1654 C CA . ALA A 1 222 ? -21.996 4.782 20.885 1.00 94.94 222 ALA A CA 1
ATOM 1655 C C . ALA A 1 222 ? -22.578 5.208 19.525 1.00 94.94 222 ALA A C 1
ATOM 1657 O O . ALA A 1 222 ? -21.866 5.172 18.519 1.00 94.94 222 ALA A O 1
ATOM 1658 N N . ARG A 1 223 ? -23.802 5.761 19.498 1.00 94.06 223 ARG A N 1
ATOM 1659 C CA . ARG A 1 223 ? -24.422 6.351 18.293 1.00 94.06 223 ARG A CA 1
ATOM 1660 C C . ARG A 1 223 ? -23.546 7.420 17.646 1.00 94.06 223 ARG A C 1
ATOM 1662 O O . ARG A 1 223 ? -23.374 7.422 16.428 1.00 94.06 223 ARG A O 1
ATOM 1669 N N . ARG A 1 224 ? -22.996 8.341 18.443 1.00 93.06 224 ARG A N 1
ATOM 1670 C CA . ARG A 1 224 ? -22.185 9.459 17.933 1.00 93.06 224 ARG A CA 1
ATOM 1671 C C . ARG A 1 224 ? -20.848 9.007 17.345 1.00 93.06 224 ARG A C 1
ATOM 1673 O O . ARG A 1 224 ? -20.417 9.579 16.347 1.00 93.06 224 ARG A O 1
ATOM 1680 N N . VAL A 1 225 ? -20.189 8.007 17.935 1.00 91.12 225 VAL A N 1
ATOM 1681 C CA . VAL A 1 225 ? -18.842 7.584 17.500 1.00 91.12 225 VAL A CA 1
ATOM 1682 C C . VAL A 1 225 ? -18.845 6.468 16.455 1.00 91.12 225 VAL A C 1
ATOM 1684 O O . VAL A 1 225 ? -17.876 6.364 15.696 1.00 91.12 225 VAL A O 1
ATOM 1687 N N . ALA A 1 226 ? -19.914 5.669 16.365 1.00 90.25 226 ALA A N 1
ATOM 1688 C CA . ALA A 1 226 ? -20.010 4.529 15.449 1.00 90.25 226 ALA A CA 1
ATOM 1689 C C . ALA A 1 226 ? -19.652 4.870 13.985 1.00 90.25 226 ALA A C 1
ATOM 1691 O O . ALA A 1 226 ? -18.827 4.159 13.402 1.00 90.25 226 ALA A O 1
ATOM 1692 N N . PRO A 1 227 ? -20.135 5.978 13.375 1.00 89.88 227 PRO A N 1
ATOM 1693 C CA . PRO A 1 227 ? -19.781 6.309 11.991 1.00 89.88 227 PRO A CA 1
ATOM 1694 C C . PRO A 1 227 ? -18.280 6.560 11.786 1.00 89.88 227 PRO A C 1
ATOM 1696 O O . PRO A 1 227 ? -17.696 6.113 10.796 1.00 89.88 227 PRO A O 1
ATOM 1699 N N . ALA A 1 228 ? -17.635 7.259 12.726 1.00 89.19 228 ALA A N 1
ATOM 1700 C CA . ALA A 1 228 ? -16.208 7.563 12.653 1.00 89.19 228 ALA A CA 1
ATOM 1701 C C . ALA A 1 228 ? -15.354 6.299 12.842 1.00 89.19 228 ALA A C 1
ATOM 1703 O O . ALA A 1 228 ? -14.402 6.085 12.085 1.00 89.19 228 ALA A O 1
ATOM 1704 N N . ARG A 1 229 ? -15.732 5.430 13.792 1.00 87.50 229 ARG A N 1
ATOM 1705 C CA . ARG A 1 229 ? -15.088 4.125 14.014 1.00 87.50 229 ARG A CA 1
ATOM 1706 C C . ARG A 1 229 ? -15.212 3.223 12.788 1.00 87.50 229 ARG A C 1
ATOM 1708 O O . ARG A 1 229 ? -14.199 2.725 12.298 1.00 87.50 229 ARG A O 1
ATOM 1715 N N . ALA A 1 230 ? -16.414 3.089 12.229 1.00 86.88 230 ALA A N 1
ATOM 1716 C CA . ALA A 1 230 ? -16.653 2.297 11.025 1.00 86.88 230 ALA A CA 1
ATOM 1717 C C . ALA A 1 230 ? -15.804 2.790 9.839 1.00 86.88 230 ALA A C 1
ATOM 1719 O O . ALA A 1 230 ? -15.191 1.991 9.127 1.00 86.88 230 ALA A O 1
ATOM 1720 N N . ALA A 1 231 ? -15.692 4.111 9.656 1.00 89.38 231 ALA A N 1
ATOM 1721 C CA . ALA A 1 231 ? -14.837 4.694 8.625 1.00 89.38 231 ALA A CA 1
ATOM 1722 C C . ALA A 1 231 ? -13.341 4.414 8.863 1.00 89.38 231 ALA A C 1
ATOM 1724 O O . ALA A 1 231 ? -12.610 4.152 7.904 1.00 89.38 231 ALA A O 1
ATOM 1725 N N . ALA A 1 232 ? -12.873 4.456 10.113 1.00 87.75 232 ALA A N 1
ATOM 1726 C CA . ALA A 1 232 ? -11.489 4.140 10.464 1.00 87.75 232 ALA A CA 1
ATOM 1727 C C . ALA A 1 232 ? -11.154 2.665 10.183 1.00 87.75 232 ALA A C 1
ATOM 1729 O O . ALA A 1 232 ? -10.168 2.389 9.495 1.00 87.75 232 ALA A O 1
ATOM 1730 N N . LEU A 1 233 ? -12.014 1.735 10.611 1.00 86.12 233 LEU A N 1
ATOM 1731 C CA . LEU A 1 233 ? -11.867 0.299 10.351 1.00 86.12 233 LEU A CA 1
ATOM 1732 C C . LEU A 1 233 ? -11.881 -0.010 8.848 1.00 86.12 233 LEU A C 1
ATOM 1734 O O . LEU A 1 233 ? -11.011 -0.723 8.348 1.00 86.12 233 LEU A O 1
ATOM 1738 N N . ALA A 1 234 ? -12.798 0.599 8.089 1.00 88.44 234 ALA A N 1
ATOM 1739 C CA . ALA A 1 234 ? -12.854 0.432 6.638 1.00 88.44 234 ALA A CA 1
ATOM 1740 C C . ALA A 1 234 ? -11.565 0.910 5.941 1.00 88.44 234 ALA A C 1
ATOM 1742 O O . ALA A 1 234 ? -11.088 0.266 5.003 1.00 88.44 234 ALA A O 1
ATOM 1743 N N . ARG A 1 235 ? -10.964 2.018 6.401 1.00 89.88 235 ARG A N 1
ATOM 1744 C CA . ARG A 1 235 ? -9.672 2.505 5.882 1.00 89.88 235 ARG A CA 1
ATOM 1745 C C . ARG A 1 235 ? -8.530 1.550 6.213 1.00 89.88 235 ARG A C 1
ATOM 1747 O O . ARG A 1 235 ? -7.715 1.290 5.331 1.00 89.88 235 ARG A O 1
ATOM 1754 N N . GLN A 1 236 ? -8.475 1.029 7.439 1.00 87.38 236 GLN A N 1
ATOM 1755 C CA . GLN A 1 236 ? -7.464 0.052 7.853 1.00 87.38 236 GLN A CA 1
ATOM 1756 C C . GLN A 1 236 ? -7.564 -1.233 7.027 1.00 87.38 236 GLN A C 1
ATOM 1758 O O . GLN A 1 236 ? -6.564 -1.682 6.467 1.00 87.38 236 GLN A O 1
ATOM 1763 N N . HIS A 1 237 ? -8.774 -1.769 6.861 1.00 88.25 237 HIS A N 1
ATOM 1764 C CA . HIS A 1 237 ? -9.018 -2.948 6.036 1.00 88.25 237 HIS A CA 1
ATOM 1765 C C . HIS A 1 237 ? -8.592 -2.718 4.579 1.00 88.25 237 HIS A C 1
ATOM 1767 O O . HIS A 1 237 ? -7.861 -3.520 3.998 1.00 88.25 237 HIS A O 1
ATOM 1773 N N . LEU A 1 238 ? -8.976 -1.580 3.996 1.00 89.12 238 LEU A N 1
ATOM 1774 C CA . LEU A 1 238 ? -8.589 -1.224 2.634 1.00 89.12 238 LEU A CA 1
ATOM 1775 C C . LEU A 1 238 ? -7.070 -1.058 2.482 1.00 89.12 238 LEU A C 1
ATOM 1777 O O . LEU A 1 238 ? -6.513 -1.500 1.478 1.00 89.12 238 LEU A O 1
ATOM 1781 N N . ALA A 1 239 ? -6.392 -0.462 3.464 1.00 88.25 239 ALA A N 1
ATOM 1782 C CA . ALA A 1 239 ? -4.936 -0.343 3.475 1.00 88.25 239 ALA A CA 1
ATOM 1783 C C . ALA A 1 239 ? -4.252 -1.719 3.543 1.00 88.25 239 ALA A C 1
ATOM 1785 O O . ALA A 1 239 ? -3.322 -1.974 2.775 1.00 88.25 239 ALA A O 1
ATOM 1786 N N . ALA A 1 240 ? -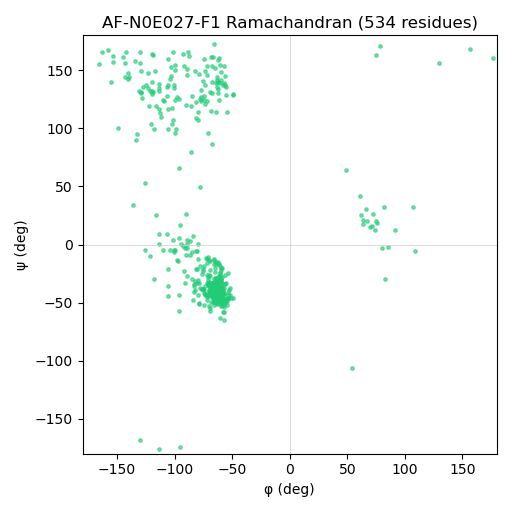4.751 -2.629 4.385 1.00 88.19 240 ALA A N 1
ATOM 1787 C CA . ALA A 1 240 ? -4.257 -4.002 4.482 1.00 88.19 240 ALA A CA 1
ATOM 1788 C C . ALA A 1 240 ? -4.436 -4.765 3.158 1.00 88.19 240 ALA A C 1
ATOM 1790 O O . ALA A 1 240 ? -3.493 -5.367 2.639 1.00 88.19 240 ALA A O 1
ATOM 1791 N N . GLU A 1 241 ? -5.615 -4.672 2.543 1.00 89.31 241 GLU A N 1
ATOM 1792 C CA . GLU A 1 241 ? -5.887 -5.250 1.226 1.00 89.31 241 GLU A CA 1
ATOM 1793 C C . GLU A 1 241 ? -4.988 -4.644 0.131 1.00 89.31 241 GLU A C 1
ATOM 1795 O O . GLU A 1 241 ? -4.510 -5.340 -0.770 1.00 89.31 241 GLU A O 1
ATOM 1800 N N . GLU A 1 242 ? -4.684 -3.348 0.185 1.00 86.62 242 GLU A N 1
ATOM 1801 C CA . GLU A 1 242 ? -3.753 -2.705 -0.747 1.00 86.62 242 GLU A CA 1
ATOM 1802 C C . GLU A 1 242 ? -2.292 -3.112 -0.557 1.00 86.62 242 GLU A C 1
ATOM 1804 O O . GLU A 1 242 ? -1.552 -3.171 -1.553 1.00 86.62 242 GLU A O 1
ATOM 1809 N N . ALA A 1 243 ? -1.895 -3.409 0.678 1.00 85.69 243 ALA A N 1
ATOM 1810 C CA . ALA A 1 243 ? -0.572 -3.899 1.042 1.00 85.69 243 ALA A CA 1
ATOM 1811 C C . ALA A 1 243 ? -0.350 -5.366 0.654 1.00 85.69 243 ALA A C 1
ATOM 1813 O O . ALA A 1 243 ? 0.802 -5.772 0.528 1.00 85.69 243 ALA A O 1
ATOM 1814 N N . ARG A 1 244 ? -1.417 -6.141 0.391 1.00 88.50 244 ARG A N 1
ATOM 1815 C CA . ARG A 1 244 ? -1.286 -7.551 -0.011 1.00 88.50 244 ARG A CA 1
ATOM 1816 C C . ARG A 1 244 ? -0.276 -7.733 -1.159 1.00 88.50 244 ARG A C 1
ATOM 1818 O O . ARG A 1 244 ? -0.416 -7.039 -2.182 1.00 88.50 244 ARG A O 1
ATOM 1825 N N . PRO A 1 245 ? 0.686 -8.668 -1.014 1.00 88.19 245 PRO A N 1
ATOM 1826 C CA . PRO A 1 245 ? 1.666 -8.986 -2.045 1.00 88.19 245 PRO A CA 1
ATOM 1827 C C . PRO A 1 245 ? 0.986 -9.359 -3.360 1.00 88.19 245 PRO A C 1
ATOM 1829 O O . PRO A 1 245 ? 0.001 -10.100 -3.385 1.00 88.19 245 PRO A O 1
ATOM 1832 N N . ARG A 1 246 ? 1.498 -8.824 -4.468 1.00 91.44 246 ARG A N 1
ATOM 1833 C CA . ARG A 1 246 ? 0.974 -9.089 -5.812 1.00 91.44 246 ARG A CA 1
ATOM 1834 C C . ARG A 1 246 ? 2.129 -9.258 -6.789 1.00 91.44 246 ARG A C 1
ATOM 1836 O O . ARG A 1 246 ? 3.114 -8.524 -6.685 1.00 91.44 246 ARG A O 1
ATOM 1843 N N . PRO A 1 247 ? 1.991 -10.152 -7.777 1.00 94.19 247 PRO A N 1
ATOM 1844 C CA . PRO A 1 247 ? 2.937 -10.217 -8.876 1.00 94.19 247 PRO A CA 1
ATOM 1845 C C . PRO A 1 247 ? 3.037 -8.879 -9.605 1.00 94.19 247 PRO A C 1
ATOM 1847 O O . PRO A 1 247 ? 2.065 -8.119 -9.640 1.00 94.19 247 PRO A O 1
ATOM 1850 N N . TYR A 1 248 ? 4.184 -8.621 -10.226 1.00 95.81 248 TYR A N 1
ATOM 1851 C CA . TYR A 1 248 ? 4.468 -7.335 -10.860 1.00 95.81 248 TYR A CA 1
ATOM 1852 C C . TYR A 1 248 ? 3.382 -6.897 -11.870 1.00 95.81 248 TYR A C 1
ATOM 1854 O O . TYR A 1 248 ? 2.855 -5.794 -11.745 1.00 95.81 248 TYR A O 1
ATOM 1862 N N . VAL A 1 249 ? 2.912 -7.784 -12.765 1.00 95.81 249 VAL A N 1
ATOM 1863 C CA . VAL A 1 249 ? 1.845 -7.443 -13.744 1.00 95.81 249 VAL A CA 1
ATOM 1864 C C . VAL A 1 249 ? 0.484 -7.108 -13.115 1.00 95.81 249 VAL A C 1
ATOM 1866 O O . VAL A 1 249 ? -0.377 -6.532 -13.768 1.00 95.81 249 VAL A O 1
ATOM 1869 N N . HIS A 1 250 ? 0.260 -7.468 -11.848 1.00 95.06 250 HIS A N 1
ATOM 1870 C CA . HIS A 1 250 ? -0.996 -7.245 -11.125 1.00 95.06 250 HIS A CA 1
ATOM 1871 C C . HIS A 1 250 ? -0.894 -6.128 -10.085 1.00 95.06 250 HIS A C 1
ATOM 1873 O O . HIS A 1 250 ? -1.829 -5.919 -9.309 1.00 95.06 250 HIS A O 1
ATOM 1879 N N . GLN A 1 251 ? 0.200 -5.369 -10.061 1.00 92.38 251 GLN A N 1
ATOM 1880 C CA . GLN A 1 251 ? 0.363 -4.257 -9.125 1.00 92.38 251 GLN A CA 1
ATOM 1881 C C . GLN A 1 251 ? -0.748 -3.200 -9.270 1.00 92.38 251 GLN A C 1
ATOM 1883 O O . GLN A 1 251 ? -1.152 -2.609 -8.269 1.00 92.38 251 GLN A O 1
ATOM 1888 N N . MET A 1 252 ? -1.347 -3.034 -10.454 1.00 93.19 252 MET A N 1
ATOM 1889 C CA . MET A 1 252 ? -2.495 -2.133 -10.667 1.00 93.19 252 MET A CA 1
ATOM 1890 C C . MET A 1 252 ? -3.871 -2.790 -10.434 1.00 93.19 252 MET A C 1
ATOM 1892 O O . MET A 1 252 ? -4.909 -2.120 -10.450 1.00 93.19 252 MET A O 1
ATOM 1896 N N . ARG A 1 253 ? -3.905 -4.092 -10.123 1.00 92.56 253 ARG A N 1
ATOM 1897 C CA . ARG A 1 253 ? -5.117 -4.871 -9.825 1.00 92.56 253 ARG A CA 1
ATOM 1898 C C . ARG A 1 253 ? -5.356 -4.976 -8.307 1.00 92.56 253 ARG A C 1
ATOM 1900 O O . ARG A 1 253 ? -5.252 -6.041 -7.700 1.00 92.56 253 ARG A O 1
ATOM 1907 N N . GLY A 1 254 ? -5.635 -3.829 -7.681 1.00 89.62 254 GLY A N 1
ATOM 1908 C CA . GLY A 1 254 ? -5.954 -3.705 -6.248 1.00 89.62 254 GLY A CA 1
ATOM 1909 C C . GLY A 1 254 ? -7.461 -3.693 -5.927 1.00 89.62 254 GLY A C 1
ATOM 1910 O O . GLY A 1 254 ? -8.281 -3.815 -6.834 1.00 89.62 254 GLY A O 1
ATOM 1911 N N . PRO A 1 255 ? -7.856 -3.465 -4.659 1.00 90.00 255 PRO A N 1
ATOM 1912 C CA . PRO A 1 255 ? -9.267 -3.411 -4.236 1.00 90.00 255 PRO A CA 1
ATOM 1913 C C . PRO A 1 255 ? -10.046 -2.270 -4.906 1.00 90.00 255 PRO A C 1
ATOM 1915 O O . PRO A 1 255 ? -11.245 -2.363 -5.152 1.00 90.00 255 PRO A O 1
ATOM 1918 N N . ARG A 1 256 ? -9.335 -1.194 -5.268 1.00 89.50 256 ARG A N 1
ATOM 1919 C CA . ARG A 1 256 ? -9.863 -0.042 -6.012 1.00 89.50 256 ARG A CA 1
ATOM 1920 C C . ARG A 1 256 ? -9.878 -0.247 -7.535 1.00 89.50 256 ARG A C 1
ATOM 1922 O O . ARG A 1 256 ? -10.113 0.704 -8.280 1.00 89.50 256 ARG A O 1
ATOM 1929 N N . HIS A 1 257 ? -9.578 -1.447 -8.031 1.00 92.81 257 HIS A N 1
ATOM 1930 C CA . HIS A 1 257 ? -9.584 -1.723 -9.465 1.00 92.81 257 HIS A CA 1
ATOM 1931 C C . HIS A 1 257 ? -10.996 -1.574 -10.057 1.00 92.81 257 HIS A C 1
ATOM 1933 O O . HIS A 1 257 ? -12.002 -1.996 -9.479 1.00 92.81 257 HIS A O 1
ATOM 1939 N N . ARG A 1 258 ? -11.048 -0.970 -11.246 1.00 95.69 258 ARG A N 1
ATOM 1940 C CA . ARG A 1 258 ? -12.230 -0.826 -12.102 1.00 95.69 258 ARG A CA 1
ATOM 1941 C C . ARG A 1 258 ? -11.779 -1.032 -13.545 1.00 95.69 258 ARG A C 1
ATOM 1943 O O . ARG A 1 258 ? -10.699 -0.565 -13.899 1.00 95.69 258 ARG A O 1
ATOM 1950 N N . GLY A 1 259 ? -12.602 -1.680 -14.370 1.00 95.94 259 GLY A N 1
ATOM 1951 C CA . GLY A 1 259 ? -12.225 -2.061 -15.739 1.00 95.94 259 GLY A CA 1
ATOM 1952 C C . GLY A 1 259 ? -11.869 -0.890 -16.665 1.00 95.94 259 GLY A C 1
ATOM 1953 O O . GLY A 1 259 ? -11.091 -1.074 -17.590 1.00 95.94 259 GLY A O 1
ATOM 1954 N N . TRP A 1 260 ? -12.365 0.321 -16.398 1.00 97.31 260 TRP A N 1
ATOM 1955 C CA . TRP A 1 260 ? -12.051 1.516 -17.193 1.00 97.31 260 TRP A CA 1
ATOM 1956 C C . TRP A 1 260 ? -10.711 2.175 -16.824 1.00 97.31 260 TRP A C 1
ATOM 1958 O O . TRP A 1 260 ? -10.147 2.914 -17.626 1.00 97.31 260 TRP A O 1
ATOM 1968 N N . ARG A 1 261 ? -10.175 1.922 -15.620 1.00 97.62 261 ARG A N 1
ATOM 1969 C CA . ARG A 1 261 ? -8.961 2.600 -15.126 1.00 97.62 261 ARG A CA 1
ATOM 1970 C C . ARG A 1 261 ? -7.714 2.312 -15.964 1.00 97.62 261 ARG A C 1
ATOM 1972 O O . ARG A 1 261 ? -6.982 3.264 -16.219 1.00 97.62 261 ARG A O 1
ATOM 1979 N N . PRO A 1 262 ? -7.460 1.072 -16.429 1.00 97.94 262 PRO A N 1
ATOM 1980 C CA . PRO A 1 262 ? -6.308 0.833 -17.286 1.00 97.94 262 PRO A CA 1
ATOM 1981 C C . PRO A 1 262 ? -6.408 1.519 -18.648 1.00 97.94 262 PRO A C 1
ATOM 1983 O O . PRO A 1 262 ? -5.399 2.015 -19.134 1.00 97.94 262 PRO A O 1
ATOM 1986 N N . LEU A 1 263 ? -7.615 1.660 -19.212 1.00 98.25 263 LEU A N 1
ATOM 1987 C CA . LEU A 1 263 ? -7.818 2.437 -20.439 1.00 98.25 263 LEU A CA 1
ATOM 1988 C C . LEU A 1 263 ? -7.466 3.911 -20.210 1.00 98.25 263 LEU A C 1
ATOM 1990 O O . LEU A 1 263 ? -6.709 4.490 -20.982 1.00 98.25 263 LEU A O 1
ATOM 1994 N N . VAL A 1 264 ? -7.950 4.495 -19.109 1.00 98.38 264 VAL A N 1
ATOM 1995 C CA . VAL A 1 264 ? -7.594 5.869 -18.722 1.00 98.38 264 VAL A CA 1
ATOM 1996 C C . VAL A 1 264 ? -6.086 6.017 -18.518 1.00 98.38 264 VAL A C 1
ATOM 1998 O O . VAL A 1 264 ? -5.523 7.004 -18.970 1.00 98.38 264 VAL A O 1
ATOM 2001 N N . ALA A 1 265 ? -5.409 5.044 -17.902 1.00 98.19 265 ALA A N 1
ATOM 2002 C CA . ALA A 1 265 ? -3.957 5.084 -17.728 1.00 98.19 265 ALA A CA 1
ATOM 2003 C C . ALA A 1 265 ? -3.199 5.101 -19.066 1.00 98.19 265 ALA A C 1
ATOM 2005 O O . ALA A 1 265 ? -2.242 5.856 -19.201 1.00 98.19 265 ALA A O 1
ATOM 2006 N N . LEU A 1 266 ? -3.631 4.305 -20.050 1.00 98.44 266 LEU A N 1
ATOM 2007 C CA . LEU A 1 266 ? -3.019 4.260 -21.383 1.00 98.44 266 LEU A CA 1
ATOM 2008 C C . LEU A 1 266 ? -3.268 5.551 -22.176 1.00 98.44 266 LEU A C 1
ATOM 2010 O O . LEU A 1 266 ? -2.344 6.080 -22.787 1.00 98.44 266 LEU A O 1
ATOM 2014 N N . VAL A 1 267 ? -4.488 6.096 -22.123 1.00 98.56 267 VAL A N 1
ATOM 2015 C CA . VAL A 1 267 ? -4.813 7.386 -22.758 1.00 98.56 267 VAL A CA 1
ATOM 2016 C C . VAL A 1 267 ? -4.021 8.520 -22.109 1.00 98.56 267 VAL A C 1
ATOM 2018 O O . VAL A 1 267 ? -3.443 9.348 -22.808 1.00 98.56 267 VAL A O 1
ATOM 2021 N N . LEU A 1 268 ? -3.947 8.544 -20.775 1.00 98.62 268 LEU A N 1
ATOM 2022 C CA . LEU A 1 268 ? -3.142 9.526 -20.054 1.00 98.62 268 LEU A CA 1
ATOM 2023 C C . LEU A 1 268 ? -1.658 9.385 -20.372 1.00 98.62 268 LEU A C 1
ATOM 2025 O O . LEU A 1 268 ? -1.004 10.409 -20.501 1.00 98.62 268 LEU A O 1
ATOM 2029 N N . LEU A 1 269 ? -1.128 8.166 -20.522 1.00 98.44 269 LEU A N 1
ATOM 2030 C CA . LEU A 1 269 ? 0.253 7.975 -20.962 1.00 98.44 269 LEU A CA 1
ATOM 2031 C C . LEU A 1 269 ? 0.476 8.659 -22.314 1.00 98.44 269 LEU A C 1
ATOM 2033 O O . LEU A 1 269 ? 1.384 9.470 -22.415 1.00 98.44 269 LEU A O 1
ATOM 2037 N N . LEU A 1 270 ? -0.374 8.406 -23.314 1.00 97.56 270 LEU A N 1
ATOM 2038 C CA . LEU A 1 270 ? -0.245 9.029 -24.635 1.00 97.56 270 LEU A CA 1
ATOM 2039 C C . LEU A 1 270 ? -0.282 10.564 -24.558 1.00 97.56 270 LEU A C 1
ATOM 2041 O O . LEU A 1 270 ? 0.622 11.232 -25.054 1.00 97.56 270 LEU A O 1
ATOM 2045 N N . VAL A 1 271 ? -1.302 11.122 -23.900 1.00 98.56 271 VAL A N 1
ATOM 2046 C CA . VAL A 1 271 ? -1.487 12.579 -23.798 1.00 98.56 271 VAL A CA 1
ATOM 2047 C C . VAL A 1 271 ? -0.343 13.230 -23.024 1.00 98.56 271 VAL A C 1
ATOM 2049 O O . VAL A 1 271 ? 0.219 14.227 -23.473 1.00 98.56 271 VAL A O 1
ATOM 2052 N N . LEU A 1 272 ? 0.026 12.673 -21.869 1.00 98.50 272 LEU A N 1
ATOM 2053 C CA . LEU A 1 272 ? 1.083 13.237 -21.035 1.00 98.50 272 LEU A CA 1
ATOM 2054 C C . LEU A 1 272 ? 2.448 13.116 -21.705 1.00 98.50 272 LEU A C 1
ATOM 2056 O O . LEU A 1 272 ? 3.234 14.049 -21.593 1.00 98.50 272 LEU A O 1
ATOM 2060 N N . THR A 1 273 ? 2.722 12.031 -22.432 1.00 97.69 273 THR A N 1
ATOM 2061 C CA . THR A 1 273 ? 3.954 11.906 -23.219 1.00 97.69 273 THR A CA 1
ATOM 2062 C C . THR A 1 273 ? 4.067 13.043 -24.227 1.00 97.69 273 THR A C 1
ATOM 2064 O O . THR A 1 273 ? 5.087 13.718 -24.235 1.00 97.69 273 THR A O 1
ATOM 2067 N N . MET A 1 274 ? 3.012 13.343 -24.995 1.00 97.50 274 MET A N 1
ATOM 2068 C CA . MET A 1 274 ? 3.026 14.476 -25.935 1.00 97.50 274 MET A CA 1
ATOM 2069 C C . MET A 1 274 ? 3.267 15.816 -25.229 1.00 97.50 274 MET A C 1
ATOM 2071 O O . MET A 1 274 ? 4.061 16.630 -25.696 1.00 97.50 274 MET A O 1
ATOM 2075 N N . VAL A 1 275 ? 2.635 16.035 -24.071 1.00 98.44 275 VAL A N 1
ATOM 2076 C CA . VAL A 1 275 ? 2.833 17.256 -23.273 1.00 98.44 275 VAL A CA 1
ATOM 2077 C C . VAL A 1 275 ? 4.279 17.377 -22.791 1.00 98.44 275 VAL A C 1
ATOM 2079 O O . VAL A 1 275 ? 4.904 18.414 -22.998 1.00 98.44 275 VAL A O 1
ATOM 2082 N N . PHE A 1 276 ? 4.832 16.338 -22.163 1.00 98.25 276 PHE A N 1
ATOM 2083 C CA . PHE A 1 276 ? 6.192 16.386 -21.628 1.00 98.25 276 PHE A CA 1
ATOM 2084 C C . PHE A 1 276 ? 7.251 16.434 -22.738 1.00 98.25 276 PHE A C 1
ATOM 2086 O O . PHE A 1 276 ? 8.224 17.172 -22.600 1.00 98.25 276 PHE A O 1
ATOM 2093 N N . MET A 1 277 ? 7.047 15.734 -23.857 1.00 96.44 277 MET A N 1
ATOM 2094 C CA . MET A 1 277 ? 7.905 15.851 -25.041 1.00 96.44 277 MET A CA 1
ATOM 2095 C C . MET A 1 277 ? 7.870 17.269 -25.621 1.00 96.44 277 MET A C 1
ATOM 2097 O O . MET A 1 277 ? 8.919 17.807 -25.960 1.00 96.44 277 MET A O 1
ATOM 2101 N N . GLY A 1 278 ? 6.702 17.919 -25.667 1.00 96.50 278 GLY A N 1
ATOM 2102 C CA . GLY A 1 278 ? 6.580 19.324 -26.068 1.00 96.50 278 GLY A CA 1
ATOM 2103 C C . GLY A 1 278 ? 7.330 20.275 -25.131 1.00 96.50 278 GLY A C 1
ATOM 2104 O O . GLY A 1 278 ? 8.055 21.150 -25.597 1.00 96.50 278 GLY A O 1
ATOM 2105 N N . VAL A 1 279 ? 7.232 20.062 -23.813 1.00 97.69 279 VAL A N 1
ATOM 2106 C CA . VAL A 1 279 ? 7.988 20.829 -22.802 1.00 97.69 279 VAL A CA 1
ATOM 2107 C C . VAL A 1 279 ? 9.500 20.702 -23.010 1.00 97.69 279 VAL A C 1
ATOM 2109 O O . VAL A 1 279 ? 10.215 21.687 -22.838 1.00 97.69 279 VAL A O 1
ATOM 2112 N N . VAL A 1 280 ? 9.985 19.519 -23.397 1.00 96.94 280 VAL A N 1
ATOM 2113 C CA . VAL A 1 280 ? 11.402 19.303 -23.730 1.00 96.94 280 VAL A CA 1
ATOM 2114 C C . VAL A 1 280 ? 11.762 19.921 -25.080 1.00 96.94 280 VAL A C 1
ATOM 2116 O O . VAL A 1 280 ? 12.804 20.549 -25.188 1.00 96.94 280 VAL A O 1
ATOM 2119 N N . THR A 1 281 ? 10.915 19.780 -26.100 1.00 95.19 281 THR A N 1
ATOM 2120 C CA . THR A 1 281 ? 11.236 20.142 -27.492 1.00 95.19 281 THR A CA 1
ATOM 2121 C C . THR A 1 281 ? 11.208 21.650 -27.743 1.00 95.19 281 THR A C 1
ATOM 2123 O O . THR A 1 281 ? 12.068 22.166 -28.455 1.00 95.19 281 THR A O 1
ATOM 2126 N N . VAL A 1 282 ? 10.266 22.386 -27.142 1.00 95.94 282 VAL A N 1
ATOM 2127 C CA . VAL A 1 282 ? 10.096 23.834 -27.380 1.00 95.94 282 VAL A CA 1
ATOM 2128 C C . VAL A 1 282 ? 11.381 24.641 -27.115 1.00 95.94 282 VAL A C 1
ATOM 2130 O O . VAL A 1 282 ? 11.756 25.425 -27.986 1.00 95.94 282 VAL A O 1
ATOM 2133 N N . PRO A 1 283 ? 12.107 24.456 -25.994 1.00 95.94 283 PRO A N 1
ATOM 2134 C CA . PRO A 1 283 ? 13.379 25.145 -25.764 1.00 95.94 283 PRO A CA 1
ATOM 2135 C C . PRO A 1 283 ? 14.447 24.891 -26.836 1.00 95.94 283 PRO A C 1
ATOM 2137 O O . PRO A 1 283 ? 15.155 25.822 -27.209 1.00 95.94 283 PRO A O 1
ATOM 2140 N N . PHE A 1 284 ? 14.555 23.662 -27.352 1.00 93.94 284 PHE A N 1
ATOM 2141 C CA . PHE A 1 284 ? 15.524 23.322 -28.402 1.00 93.94 284 PHE A CA 1
ATOM 2142 C C . PHE A 1 284 ? 15.143 23.970 -29.737 1.00 93.94 284 PHE A C 1
ATOM 2144 O O . PHE A 1 284 ? 16.007 24.501 -30.431 1.00 93.94 284 PHE A O 1
ATOM 2151 N N . GLY A 1 285 ? 13.845 24.016 -30.058 1.00 92.38 285 GLY A N 1
ATOM 2152 C CA . GLY A 1 285 ? 13.352 24.726 -31.239 1.00 92.38 285 GLY A CA 1
ATOM 2153 C C . GLY A 1 285 ? 13.605 26.231 -31.166 1.00 92.38 285 GLY A C 1
ATOM 2154 O O . GLY A 1 285 ? 14.087 26.824 -32.124 1.00 92.38 285 GLY A O 1
ATOM 2155 N N . LEU A 1 286 ? 13.368 26.848 -30.004 1.00 93.44 286 LEU A N 1
ATOM 2156 C CA . LEU A 1 286 ? 13.663 28.270 -29.780 1.00 93.44 286 LEU A CA 1
ATOM 2157 C C . LEU A 1 286 ? 15.163 28.588 -29.837 1.00 93.44 286 LEU A C 1
ATOM 2159 O O . LEU A 1 286 ? 15.534 29.704 -30.191 1.00 93.44 286 LEU A O 1
ATOM 2163 N N . ALA A 1 287 ? 16.014 27.623 -29.491 1.00 92.50 287 ALA A N 1
ATOM 2164 C CA . ALA A 1 287 ? 17.462 27.744 -29.607 1.00 92.50 287 ALA A CA 1
ATOM 2165 C C . ALA A 1 287 ? 17.984 27.479 -31.032 1.00 92.50 287 ALA A C 1
ATOM 2167 O O . ALA A 1 287 ? 19.175 27.667 -31.266 1.00 92.50 287 ALA A O 1
ATOM 2168 N N . GLY A 1 288 ? 17.125 27.063 -31.973 1.00 89.25 288 GLY A N 1
ATOM 2169 C CA . GLY A 1 288 ? 17.515 26.771 -33.355 1.00 89.25 288 GLY A CA 1
ATOM 2170 C C . GLY A 1 288 ? 18.452 25.568 -33.485 1.00 89.25 288 GLY A C 1
ATOM 2171 O O . GLY A 1 288 ? 19.308 25.562 -34.359 1.00 89.25 288 GLY A O 1
ATOM 2172 N N . VAL A 1 289 ? 18.337 24.587 -32.580 1.00 86.12 289 VAL A N 1
ATOM 2173 C CA . VAL A 1 289 ? 19.199 23.386 -32.538 1.00 86.12 289 VAL A CA 1
ATOM 2174 C C . VAL A 1 289 ? 18.442 22.092 -32.845 1.00 86.12 289 VAL A C 1
ATOM 2176 O O . VAL A 1 289 ? 18.965 21.004 -32.614 1.00 86.12 289 VAL A O 1
ATOM 2179 N N . LEU A 1 290 ? 17.188 22.199 -33.289 1.00 84.94 290 LEU A N 1
ATOM 2180 C CA . LEU A 1 290 ? 16.459 21.054 -33.828 1.00 84.94 290 LEU A CA 1
ATOM 2181 C C . LEU A 1 290 ? 16.921 20.793 -35.268 1.00 84.94 290 LEU A C 1
ATOM 2183 O O . LEU A 1 290 ? 17.236 21.758 -35.962 1.00 84.94 290 LEU A O 1
ATOM 2187 N N . PRO A 1 291 ? 16.950 19.526 -35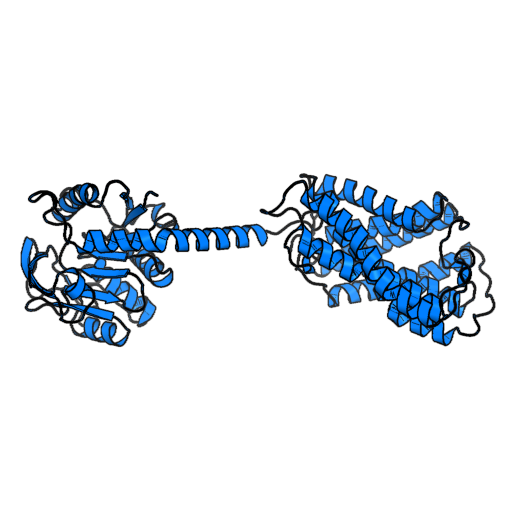.709 1.00 75.88 291 PRO A N 1
ATOM 2188 C CA . PRO A 1 291 ? 17.299 19.196 -37.084 1.00 75.88 291 PRO A CA 1
ATOM 2189 C C . PRO A 1 291 ? 16.293 19.812 -38.070 1.00 75.88 291 PRO A C 1
ATOM 2191 O O . PRO A 1 291 ? 15.088 19.835 -37.803 1.00 75.88 291 PRO A O 1
ATOM 2194 N N . ASP A 1 292 ? 16.804 20.317 -39.197 1.00 70.56 292 ASP A N 1
ATOM 2195 C CA . ASP A 1 292 ? 16.003 20.941 -40.263 1.00 70.56 292 ASP A CA 1
ATOM 2196 C C . ASP A 1 292 ? 15.156 19.915 -41.036 1.00 70.56 292 ASP A C 1
ATOM 2198 O O . ASP A 1 292 ? 14.085 20.246 -41.550 1.00 70.56 292 ASP A O 1
ATOM 2202 N N . ASP A 1 293 ? 15.626 18.667 -41.084 1.00 68.06 293 ASP A N 1
ATOM 2203 C CA . ASP A 1 293 ? 14.939 17.521 -41.665 1.00 68.06 293 ASP A CA 1
ATOM 2204 C C . ASP A 1 293 ? 14.918 16.367 -40.654 1.00 68.06 293 ASP A C 1
ATOM 2206 O O . ASP A 1 293 ? 15.941 16.017 -40.067 1.00 68.06 293 ASP A O 1
ATOM 2210 N N . PHE A 1 294 ? 13.738 15.787 -40.434 1.00 65.31 294 PHE A N 1
ATOM 2211 C CA . PHE A 1 294 ? 13.565 14.628 -39.557 1.00 65.31 294 PHE A CA 1
ATOM 2212 C C . PHE A 1 294 ? 13.832 13.298 -40.281 1.00 65.31 294 PHE A C 1
ATOM 2214 O O . PHE A 1 294 ? 13.838 12.261 -39.620 1.00 65.31 294 PHE A O 1
ATOM 2221 N N . GLU A 1 295 ? 14.043 13.314 -41.603 1.00 58.56 295 GLU A N 1
ATOM 2222 C CA . GLU A 1 295 ? 14.413 12.133 -42.394 1.00 58.56 295 GLU A CA 1
ATOM 2223 C C . GLU A 1 295 ? 15.921 11.846 -42.339 1.00 58.56 295 GLU A C 1
ATOM 2225 O O . GLU A 1 295 ? 16.315 10.684 -42.285 1.00 58.56 295 GLU A O 1
ATOM 2230 N N . THR A 1 296 ? 16.777 12.872 -42.265 1.00 59.03 296 THR A N 1
ATOM 2231 C CA . THR A 1 296 ? 18.230 12.701 -42.092 1.00 59.03 296 THR A CA 1
ATOM 2232 C C . THR A 1 296 ? 18.638 12.963 -40.643 1.00 59.03 296 THR A C 1
ATOM 2234 O O . THR A 1 296 ? 18.660 14.109 -40.190 1.00 59.03 296 THR A O 1
ATOM 2237 N N . LEU A 1 297 ? 18.977 11.906 -39.901 1.00 64.62 297 LEU A N 1
ATOM 2238 C CA . LEU A 1 297 ? 19.456 11.989 -38.517 1.00 64.62 297 LEU A CA 1
ATOM 2239 C C . LEU A 1 297 ? 20.846 12.654 -38.440 1.00 64.62 297 LEU A C 1
ATOM 2241 O O . LEU A 1 297 ? 21.867 11.975 -38.398 1.00 64.62 297 LEU A O 1
ATOM 2245 N N . ASP A 1 298 ? 20.903 13.988 -38.361 1.00 73.44 298 ASP A N 1
ATOM 2246 C CA . ASP A 1 298 ? 22.134 14.697 -37.976 1.00 73.44 298 ASP A CA 1
ATOM 2247 C C . ASP A 1 298 ? 22.417 14.471 -36.480 1.00 73.44 298 ASP A C 1
ATOM 2249 O O . ASP A 1 298 ? 21.871 15.154 -35.602 1.00 73.44 298 ASP A O 1
ATOM 2253 N N . LEU A 1 299 ? 23.271 13.486 -36.177 1.00 78.38 299 LEU A N 1
ATOM 2254 C CA . LEU A 1 299 ? 23.649 13.057 -34.822 1.00 78.38 299 LEU A CA 1
ATOM 2255 C C . LEU A 1 299 ? 24.666 14.003 -34.159 1.00 78.38 299 LEU A C 1
ATOM 2257 O O . LEU A 1 299 ? 25.679 13.591 -33.585 1.00 78.38 299 LEU A O 1
ATOM 2261 N N . SER A 1 300 ? 24.369 15.299 -34.203 1.00 89.00 300 SER A N 1
ATOM 2262 C CA . SER A 1 300 ? 25.069 16.337 -33.458 1.00 89.00 300 SER A CA 1
ATOM 2263 C C . SER A 1 300 ? 24.845 16.204 -31.940 1.00 89.00 300 SER A C 1
ATOM 2265 O O . SER A 1 300 ? 23.896 15.573 -31.463 1.00 89.00 300 SER A O 1
ATOM 2267 N N . VAL A 1 301 ? 25.707 16.839 -31.136 1.00 93.00 301 VAL A N 1
ATOM 2268 C CA . VAL A 1 301 ? 25.586 16.820 -29.664 1.00 93.00 301 VAL A CA 1
ATOM 2269 C C . VAL A 1 301 ? 24.234 17.387 -29.180 1.00 93.00 301 VAL A C 1
ATOM 2271 O O . VAL A 1 301 ? 23.603 16.739 -28.338 1.00 93.00 301 VAL A O 1
ATOM 2274 N N . PRO A 1 302 ? 23.747 18.546 -29.679 1.00 92.81 302 PRO A N 1
ATOM 2275 C CA . PRO A 1 302 ? 22.410 19.043 -29.344 1.00 92.81 302 PRO A CA 1
ATOM 2276 C C . PRO A 1 302 ? 21.270 18.109 -29.766 1.00 92.81 302 PRO A C 1
ATOM 2278 O O . PRO A 1 302 ? 20.361 17.893 -28.960 1.00 92.81 302 PRO A O 1
ATOM 2281 N N . THR A 1 303 ? 21.332 17.520 -30.967 1.00 90.19 303 THR A N 1
ATOM 2282 C CA . THR A 1 303 ? 20.306 16.580 -31.455 1.00 90.19 303 THR A CA 1
ATOM 2283 C C . THR A 1 303 ? 20.228 15.350 -30.555 1.00 90.19 303 THR A C 1
ATOM 2285 O O . THR A 1 303 ? 19.148 14.984 -30.087 1.00 90.19 303 THR A O 1
ATOM 2288 N N . GLN A 1 304 ? 21.379 14.754 -30.226 1.00 91.62 304 GLN A N 1
ATOM 2289 C CA . GLN A 1 304 ? 21.465 13.597 -29.336 1.00 91.62 304 GLN A CA 1
ATOM 2290 C C . GLN A 1 304 ? 20.882 13.902 -27.950 1.00 91.62 304 GLN A C 1
ATOM 2292 O O . GLN A 1 304 ? 20.152 13.092 -27.371 1.00 91.62 304 GLN A O 1
ATOM 2297 N N . LEU A 1 305 ? 21.198 15.083 -27.408 1.00 95.25 305 LEU A N 1
ATOM 2298 C CA . LEU A 1 305 ? 20.676 15.534 -26.123 1.00 95.25 305 LEU A CA 1
ATOM 2299 C C . LEU A 1 305 ? 19.150 15.674 -26.167 1.00 95.25 305 LEU A C 1
ATOM 2301 O O . LEU A 1 305 ? 18.464 15.175 -25.273 1.00 95.25 305 LEU A O 1
ATOM 2305 N N . TRP A 1 306 ? 18.617 16.325 -27.200 1.00 95.00 306 TRP A N 1
ATOM 2306 C CA . TRP A 1 306 ? 17.179 16.495 -27.390 1.00 95.00 306 TRP A CA 1
ATOM 2307 C C . TRP A 1 306 ? 16.451 15.150 -27.491 1.00 95.00 306 TRP A C 1
ATOM 2309 O O . TRP A 1 306 ? 15.478 14.932 -26.764 1.00 95.00 306 TRP A O 1
ATOM 2319 N N . MET A 1 307 ? 16.938 14.232 -28.328 1.00 92.31 307 MET A N 1
ATOM 2320 C CA . MET A 1 307 ? 16.328 12.915 -28.535 1.00 92.31 307 MET A CA 1
ATOM 2321 C C . MET A 1 307 ? 16.273 12.118 -27.225 1.00 92.31 307 MET A C 1
ATOM 2323 O O . MET A 1 307 ? 15.208 11.639 -26.819 1.00 92.31 307 MET A O 1
ATOM 2327 N N . ASN A 1 308 ? 17.392 12.061 -26.497 1.00 96.25 308 ASN A N 1
ATOM 2328 C CA . ASN A 1 308 ? 17.467 11.340 -25.229 1.00 96.25 308 ASN A CA 1
ATOM 2329 C C . ASN A 1 308 ? 16.551 11.946 -24.155 1.00 96.25 308 ASN A C 1
ATOM 2331 O O . ASN A 1 308 ? 15.867 11.208 -23.441 1.00 96.25 308 ASN A O 1
ATOM 2335 N N . LEU A 1 309 ? 16.499 13.277 -24.032 1.00 97.38 309 LEU A N 1
ATOM 2336 C CA . LEU A 1 309 ? 15.618 13.942 -23.065 1.00 97.38 309 LEU A CA 1
ATOM 2337 C C . LEU A 1 309 ? 14.135 13.790 -23.425 1.00 97.38 309 LEU A C 1
ATOM 2339 O O . LEU A 1 309 ? 13.300 13.640 -22.532 1.00 97.38 309 LEU A O 1
ATOM 2343 N N . THR A 1 310 ? 13.810 13.788 -24.717 1.00 96.12 310 THR A N 1
ATOM 2344 C CA . THR A 1 310 ? 12.443 13.602 -25.217 1.00 96.12 310 THR A CA 1
ATOM 2345 C C . THR A 1 310 ? 11.928 12.205 -24.878 1.00 96.12 310 THR A C 1
ATOM 2347 O O . THR A 1 310 ? 10.805 12.066 -24.397 1.00 96.12 310 THR A O 1
ATOM 2350 N N . LEU A 1 311 ? 12.757 11.166 -25.001 1.00 96.88 311 LEU A N 1
ATOM 2351 C CA . LEU A 1 311 ? 12.398 9.817 -24.551 1.00 96.88 311 LEU A CA 1
ATOM 2352 C C . LEU A 1 311 ? 12.419 9.677 -23.020 1.00 96.88 311 LEU A C 1
ATOM 2354 O O . LEU A 1 311 ? 11.536 9.037 -22.448 1.00 96.88 311 LEU A O 1
ATOM 2358 N N . ALA A 1 312 ? 13.341 10.341 -22.315 1.00 98.44 312 ALA A N 1
ATOM 2359 C CA . ALA A 1 312 ? 13.338 10.377 -20.847 1.00 98.44 312 ALA A CA 1
ATOM 2360 C C . ALA A 1 312 ? 12.050 11.006 -20.269 1.00 98.44 312 ALA A C 1
ATOM 2362 O O . ALA A 1 312 ? 11.640 10.678 -19.151 1.00 98.44 312 ALA A O 1
ATOM 2363 N N . ALA A 1 313 ? 11.362 11.855 -21.041 1.00 98.19 313 ALA A N 1
ATOM 2364 C CA . ALA A 1 313 ? 10.068 12.450 -20.701 1.00 98.19 313 ALA A CA 1
ATOM 2365 C C . ALA A 1 313 ? 8.947 11.410 -20.473 1.00 98.19 313 ALA A C 1
ATOM 2367 O O . ALA A 1 313 ? 7.953 11.697 -19.796 1.00 98.19 313 ALA A O 1
ATOM 2368 N N . LEU A 1 314 ? 9.126 10.174 -20.952 1.00 98.50 314 LEU A N 1
ATOM 2369 C CA . LEU A 1 314 ? 8.247 9.040 -20.658 1.00 98.50 314 LEU A CA 1
ATOM 2370 C C . LEU A 1 314 ? 8.182 8.710 -19.155 1.00 98.50 314 LEU A C 1
ATOM 2372 O O . LEU A 1 314 ? 7.141 8.251 -18.677 1.00 98.50 314 LEU A O 1
ATOM 2376 N N . ILE A 1 315 ? 9.250 8.979 -18.388 1.00 98.62 315 ILE A N 1
ATOM 2377 C CA . ILE A 1 315 ? 9.301 8.727 -16.937 1.00 98.62 315 ILE A CA 1
ATOM 2378 C C . ILE A 1 315 ? 8.213 9.533 -16.201 1.00 98.62 315 ILE A C 1
ATOM 2380 O O . ILE A 1 315 ? 7.315 8.916 -15.611 1.00 98.62 315 ILE A O 1
ATOM 2384 N N . PRO A 1 316 ? 8.229 10.886 -16.211 1.00 98.50 316 PRO A N 1
ATOM 2385 C CA . PRO A 1 316 ? 7.211 11.670 -15.516 1.00 98.50 316 PRO A CA 1
ATOM 2386 C C . PRO A 1 316 ? 5.806 11.462 -16.099 1.00 98.50 316 PRO A C 1
ATOM 2388 O O . PRO A 1 316 ? 4.841 11.442 -15.328 1.00 98.50 316 PRO A O 1
ATOM 2391 N N . ALA A 1 317 ? 5.675 11.229 -17.412 1.00 98.56 317 ALA A N 1
ATOM 2392 C CA . ALA A 1 317 ? 4.392 10.931 -18.049 1.00 98.56 317 ALA A CA 1
ATOM 2393 C C . ALA A 1 317 ? 3.740 9.669 -17.460 1.00 98.56 317 ALA A C 1
ATOM 2395 O O . ALA A 1 317 ? 2.602 9.714 -16.981 1.00 98.56 317 ALA A O 1
ATOM 2396 N N . ALA A 1 318 ? 4.476 8.557 -17.403 1.00 98.50 318 ALA A N 1
ATOM 2397 C CA . ALA A 1 318 ? 3.987 7.298 -16.850 1.00 98.50 318 ALA A CA 1
ATOM 2398 C C . ALA A 1 318 ? 3.722 7.377 -15.335 1.00 98.50 318 ALA A C 1
ATOM 2400 O O . ALA A 1 318 ? 2.716 6.845 -14.843 1.00 98.50 318 ALA A O 1
ATOM 2401 N N . MET A 1 319 ? 4.586 8.072 -14.584 1.00 98.12 319 MET A N 1
ATOM 2402 C CA . MET A 1 319 ? 4.407 8.297 -13.144 1.00 98.12 319 MET A CA 1
ATOM 2403 C C . MET A 1 319 ? 3.105 9.050 -12.851 1.00 98.12 319 MET A C 1
ATOM 2405 O O . MET A 1 319 ? 2.326 8.629 -11.987 1.00 98.12 319 MET A O 1
ATOM 2409 N N . LEU A 1 320 ? 2.841 10.133 -13.586 1.00 98.25 320 LEU A N 1
ATOM 2410 C CA . LEU A 1 320 ? 1.640 10.942 -13.411 1.00 98.25 320 LEU A CA 1
ATOM 2411 C C . LEU A 1 320 ? 0.384 10.206 -13.896 1.00 98.25 320 LEU A C 1
ATOM 2413 O O . LEU A 1 320 ? -0.601 10.153 -13.155 1.00 98.25 320 LEU A O 1
ATOM 2417 N N . ALA A 1 321 ? 0.433 9.554 -15.064 1.00 98.19 321 ALA A N 1
ATOM 2418 C CA . ALA A 1 321 ? -0.665 8.730 -15.578 1.00 98.19 321 ALA A CA 1
ATOM 2419 C C . ALA A 1 321 ? -1.101 7.672 -14.552 1.00 98.19 321 ALA A C 1
ATOM 2421 O O . ALA A 1 321 ? -2.289 7.511 -14.266 1.00 98.19 321 ALA A O 1
ATOM 2422 N N . THR A 1 322 ? -0.135 7.012 -13.910 1.00 96.50 322 THR A N 1
ATOM 2423 C CA . THR A 1 322 ? -0.392 6.011 -12.866 1.00 96.50 322 THR A CA 1
ATOM 2424 C C . THR A 1 322 ? -1.028 6.622 -11.624 1.00 96.50 322 THR A C 1
ATOM 2426 O O . THR A 1 322 ? -2.003 6.085 -11.081 1.00 96.50 322 THR A O 1
ATOM 2429 N N . ARG A 1 323 ? -0.496 7.763 -11.170 1.00 95.88 323 ARG A N 1
ATOM 2430 C CA . ARG A 1 323 ? -0.981 8.452 -9.973 1.00 95.88 323 ARG A CA 1
ATOM 2431 C C . ARG A 1 323 ? -2.418 8.944 -10.134 1.00 95.88 323 ARG A C 1
ATOM 2433 O O . ARG A 1 323 ? -3.170 8.885 -9.157 1.00 95.88 323 ARG A O 1
ATOM 2440 N N . VAL A 1 324 ? -2.786 9.397 -11.333 1.00 96.94 324 VAL A N 1
ATOM 2441 C CA . VAL A 1 324 ? -4.127 9.893 -11.674 1.00 96.94 324 VAL A CA 1
ATOM 2442 C C . VAL A 1 324 ? -5.102 8.739 -11.918 1.00 96.94 324 VAL A C 1
ATOM 2444 O O . VAL A 1 324 ? -6.152 8.690 -11.281 1.00 96.94 324 VAL A O 1
ATOM 2447 N N . ALA A 1 325 ? -4.758 7.770 -12.771 1.00 96.56 325 ALA A N 1
ATOM 2448 C CA . ALA A 1 325 ? -5.683 6.705 -13.167 1.00 96.56 325 ALA A CA 1
ATOM 2449 C C . ALA A 1 325 ? -5.997 5.718 -12.030 1.00 96.56 325 ALA A C 1
ATOM 2451 O O . ALA A 1 325 ? -7.139 5.276 -11.869 1.00 96.56 325 ALA A O 1
ATOM 2452 N N . TYR A 1 326 ? -4.993 5.363 -11.222 1.00 94.25 326 TYR A N 1
ATOM 2453 C CA . TYR A 1 326 ? -5.146 4.329 -10.197 1.00 94.25 326 TYR A CA 1
ATOM 2454 C C . TYR A 1 326 ? -5.236 4.877 -8.771 1.00 94.25 326 TYR A C 1
ATOM 2456 O O . TYR A 1 326 ? -5.746 4.175 -7.892 1.00 94.25 326 TYR A O 1
ATOM 2464 N N . GLY A 1 327 ? -4.765 6.105 -8.523 1.00 91.19 327 GLY A N 1
ATOM 2465 C CA . GLY A 1 327 ? -4.622 6.646 -7.167 1.00 91.19 327 GLY A CA 1
ATOM 2466 C C . GLY A 1 327 ? -3.556 5.917 -6.341 1.00 91.19 327 GLY A C 1
ATOM 2467 O O . GLY A 1 327 ? -3.602 5.955 -5.115 1.00 91.19 327 GLY A O 1
ATOM 2468 N N . ARG A 1 328 ? -2.623 5.213 -7.000 1.00 88.25 328 ARG A N 1
ATOM 2469 C CA . ARG A 1 328 ? -1.531 4.471 -6.354 1.00 88.25 328 ARG A CA 1
ATOM 2470 C C . ARG A 1 328 ? -0.225 5.271 -6.399 1.00 88.25 328 ARG A C 1
ATOM 2472 O O . ARG A 1 328 ? -0.052 6.092 -7.301 1.00 88.25 328 ARG A O 1
ATOM 2479 N N . PRO A 1 329 ? 0.705 5.038 -5.457 1.00 91.44 329 PRO A N 1
ATOM 2480 C CA . PRO A 1 329 ? 2.035 5.627 -5.534 1.00 91.44 329 PRO A CA 1
ATOM 2481 C C . PRO A 1 329 ? 2.764 5.136 -6.791 1.00 91.44 329 PRO A C 1
ATOM 2483 O O . PRO A 1 329 ? 2.801 3.932 -7.060 1.00 91.44 329 PRO A O 1
ATOM 2486 N N . TRP A 1 330 ? 3.383 6.064 -7.527 1.00 94.19 330 TRP A N 1
ATOM 2487 C CA . TRP A 1 330 ? 4.132 5.779 -8.761 1.00 94.19 330 TRP A CA 1
ATOM 2488 C C . TRP A 1 330 ? 5.296 4.811 -8.553 1.00 94.19 330 TRP A C 1
ATOM 2490 O O . TRP A 1 330 ? 5.733 4.160 -9.490 1.00 94.19 330 TRP A O 1
ATOM 2500 N N . GLY A 1 331 ? 5.767 4.658 -7.314 1.00 94.50 331 GLY A N 1
ATOM 2501 C CA . GLY A 1 331 ? 6.858 3.761 -6.961 1.00 94.50 331 GLY A CA 1
ATOM 2502 C C . GLY A 1 331 ? 6.614 2.306 -7.376 1.00 94.50 331 GLY A C 1
ATOM 2503 O O . GLY A 1 331 ? 7.556 1.564 -7.649 1.00 94.50 331 GLY A O 1
ATOM 2504 N N . ARG A 1 332 ? 5.338 1.912 -7.485 1.00 93.31 332 ARG A N 1
ATOM 2505 C CA . ARG A 1 332 ? 4.920 0.577 -7.937 1.00 93.31 332 ARG A CA 1
ATOM 2506 C C . ARG A 1 332 ? 5.108 0.339 -9.439 1.00 93.31 332 ARG A C 1
ATOM 2508 O O . ARG A 1 332 ? 5.028 -0.805 -9.875 1.00 93.31 332 ARG A O 1
ATOM 2515 N N . LEU A 1 333 ? 5.397 1.384 -10.216 1.00 95.88 333 LEU A N 1
ATOM 2516 C CA . LEU A 1 333 ? 5.900 1.231 -11.582 1.00 95.88 333 LEU A CA 1
ATOM 2517 C C . LEU A 1 333 ? 7.297 0.622 -11.589 1.00 95.88 333 LEU A C 1
ATOM 2519 O O . LEU A 1 333 ? 7.617 -0.135 -12.489 1.00 95.88 333 LEU A O 1
ATOM 2523 N N . PHE A 1 334 ? 8.125 0.903 -10.586 1.00 97.25 334 PHE A N 1
ATOM 2524 C CA . PHE A 1 334 ? 9.506 0.429 -10.586 1.00 97.25 334 PHE A CA 1
ATOM 2525 C C . PHE A 1 334 ? 9.615 -0.991 -10.045 1.00 97.25 334 PHE A C 1
ATOM 2527 O O . PHE A 1 334 ? 10.238 -1.841 -10.673 1.00 97.25 334 PHE A O 1
ATOM 2534 N N . SER A 1 335 ? 8.982 -1.271 -8.902 1.00 96.50 335 SER A N 1
ATOM 2535 C CA . SER A 1 335 ? 9.016 -2.603 -8.300 1.00 96.50 335 SER A CA 1
ATOM 2536 C C . SER A 1 335 ? 7.851 -2.868 -7.348 1.00 96.50 335 SER A C 1
ATOM 2538 O O . SER A 1 335 ? 7.158 -1.954 -6.894 1.00 96.50 335 SER A O 1
ATOM 2540 N N . VAL A 1 336 ? 7.684 -4.137 -6.970 1.00 94.62 336 VAL A N 1
ATOM 2541 C CA . VAL A 1 336 ? 6.745 -4.603 -5.939 1.00 94.62 336 VAL A CA 1
ATOM 2542 C C . VAL A 1 336 ? 7.022 -3.979 -4.565 1.00 94.62 336 VAL A C 1
ATOM 2544 O O . VAL A 1 336 ? 6.102 -3.855 -3.762 1.00 94.62 336 VAL A O 1
ATOM 2547 N N . THR A 1 337 ? 8.251 -3.500 -4.327 1.00 92.88 337 THR A N 1
ATOM 2548 C CA . THR A 1 337 ? 8.642 -2.780 -3.098 1.00 92.88 337 THR A CA 1
ATOM 2549 C C . THR A 1 337 ? 8.243 -1.300 -3.105 1.00 92.88 337 THR A C 1
ATOM 2551 O O . THR A 1 337 ? 8.427 -0.604 -2.110 1.00 92.88 337 THR A O 1
ATOM 2554 N N . GLY A 1 338 ? 7.703 -0.793 -4.219 1.00 93.56 338 GLY A N 1
ATOM 2555 C CA . GLY A 1 338 ? 7.268 0.596 -4.344 1.00 93.56 338 GLY A CA 1
ATOM 2556 C C . GLY A 1 338 ? 8.406 1.607 -4.516 1.00 93.56 338 GLY A C 1
ATOM 2557 O O . GLY A 1 338 ? 8.192 2.793 -4.280 1.00 93.56 338 GLY A O 1
ATOM 2558 N N . ARG A 1 339 ? 9.607 1.171 -4.909 1.00 95.25 339 ARG A N 1
ATOM 2559 C CA . ARG A 1 339 ? 10.769 2.037 -5.175 1.00 95.25 339 ARG A CA 1
ATOM 2560 C C . ARG A 1 339 ? 11.725 1.401 -6.180 1.00 95.25 339 ARG A C 1
ATOM 2562 O O . ARG A 1 339 ? 11.699 0.187 -6.366 1.00 95.25 339 ARG A O 1
ATOM 2569 N N . LEU A 1 340 ? 12.597 2.208 -6.779 1.00 96.50 340 LEU A N 1
ATOM 2570 C CA . LEU A 1 340 ? 13.705 1.700 -7.585 1.00 96.50 340 LEU A CA 1
ATOM 2571 C C . LEU A 1 340 ? 14.795 1.123 -6.670 1.00 96.50 340 LEU A C 1
ATOM 2573 O O . LEU A 1 340 ? 15.301 1.805 -5.773 1.00 96.50 340 LEU A O 1
ATOM 2577 N N . ARG A 1 341 ? 15.162 -0.141 -6.878 1.00 97.38 341 ARG A N 1
ATOM 2578 C CA . ARG A 1 341 ? 16.206 -0.818 -6.098 1.00 97.38 341 ARG A CA 1
ATOM 2579 C C . ARG A 1 341 ? 17.579 -0.537 -6.707 1.00 97.38 341 ARG A C 1
ATOM 2581 O O . ARG A 1 341 ? 18.134 -1.383 -7.398 1.00 97.38 341 ARG A O 1
ATOM 2588 N N . TRP A 1 342 ? 18.145 0.637 -6.421 1.00 97.31 342 TRP A N 1
ATOM 2589 C CA . TRP A 1 342 ? 19.431 1.093 -6.980 1.00 97.31 342 TRP A CA 1
ATOM 2590 C C . TRP A 1 342 ? 20.564 0.066 -6.879 1.00 97.31 342 TRP A C 1
ATOM 2592 O O . TRP A 1 342 ? 21.236 -0.207 -7.867 1.00 97.31 342 TRP A O 1
ATOM 2602 N N . GLY A 1 343 ? 20.738 -0.565 -5.713 1.00 97.50 343 GLY A N 1
ATOM 2603 C CA . GLY A 1 343 ? 21.764 -1.598 -5.541 1.00 97.50 343 GLY A CA 1
ATOM 2604 C C . GLY A 1 343 ? 21.553 -2.819 -6.445 1.00 97.50 343 GLY A C 1
ATOM 2605 O O . GLY A 1 343 ? 22.524 -3.391 -6.931 1.00 97.50 343 GLY A O 1
ATOM 2606 N N . TRP A 1 344 ? 20.298 -3.195 -6.712 1.00 97.88 344 TRP A N 1
ATOM 2607 C CA . TRP A 1 344 ? 19.968 -4.287 -7.631 1.00 97.88 344 TRP A CA 1
ATOM 2608 C C . TRP A 1 344 ? 20.175 -3.887 -9.095 1.00 97.88 344 TRP A C 1
ATOM 2610 O O . TRP A 1 344 ? 20.771 -4.650 -9.852 1.00 97.88 344 TRP A O 1
ATOM 2620 N N . LEU A 1 345 ? 19.751 -2.675 -9.470 1.00 98.44 345 LEU A N 1
ATOM 2621 C CA . LEU A 1 345 ? 19.987 -2.099 -10.795 1.00 98.44 345 LEU A CA 1
ATOM 2622 C C . LEU A 1 345 ? 21.485 -2.100 -11.137 1.00 98.44 345 LEU A C 1
ATOM 2624 O O . LEU A 1 345 ? 21.879 -2.655 -12.159 1.00 98.44 345 LEU A O 1
ATOM 2628 N N . LEU A 1 346 ? 22.323 -1.559 -10.246 1.00 98.06 346 LEU A N 1
ATOM 2629 C CA . LEU A 1 346 ? 23.773 -1.489 -10.448 1.00 98.06 346 LEU A CA 1
ATO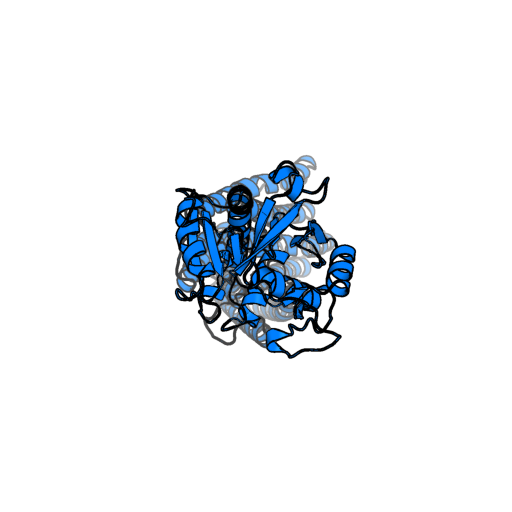M 2630 C C . LEU A 1 346 ? 24.409 -2.879 -10.562 1.00 98.06 346 LEU A C 1
ATOM 2632 O O . LEU A 1 346 ? 25.234 -3.100 -11.439 1.00 98.06 346 LEU A O 1
ATOM 2636 N N . GLN A 1 347 ? 23.989 -3.841 -9.736 1.00 98.12 347 GLN A N 1
ATOM 2637 C CA . GLN A 1 347 ? 24.466 -5.225 -9.840 1.00 98.12 347 GLN A CA 1
ATOM 2638 C C . GLN A 1 347 ? 24.098 -5.874 -11.179 1.00 98.12 347 GLN A C 1
ATOM 2640 O O . GLN A 1 347 ? 24.921 -6.592 -11.744 1.00 98.12 347 GLN A O 1
ATOM 2645 N N . CYS A 1 348 ? 22.890 -5.622 -11.694 1.00 98.31 348 CYS A N 1
ATOM 2646 C CA . CYS A 1 348 ? 22.496 -6.091 -13.020 1.00 98.31 348 CYS A CA 1
ATOM 2647 C C . CYS A 1 348 ? 23.366 -5.447 -14.103 1.00 98.31 348 CYS A C 1
ATOM 2649 O O . CYS A 1 348 ? 23.903 -6.163 -14.940 1.00 98.31 348 CYS A O 1
ATOM 2651 N N . MET A 1 349 ? 23.575 -4.129 -14.054 1.00 97.75 349 MET A N 1
ATOM 2652 C CA . MET A 1 349 ? 24.428 -3.431 -15.021 1.00 97.75 349 MET A CA 1
ATOM 2653 C C . MET A 1 349 ? 25.863 -3.972 -15.011 1.00 97.75 349 MET A C 1
ATOM 2655 O O . MET A 1 349 ? 26.401 -4.293 -16.067 1.00 97.75 349 MET A O 1
ATOM 2659 N N . SER A 1 350 ? 26.466 -4.153 -13.831 1.00 97.50 350 SER A N 1
ATOM 2660 C CA . SER A 1 350 ? 27.820 -4.710 -13.703 1.00 97.50 350 SER A CA 1
ATOM 2661 C C . SER A 1 350 ? 27.929 -6.151 -14.207 1.00 97.50 350 SER A C 1
ATOM 2663 O O . SER A 1 350 ? 28.985 -6.543 -14.694 1.00 97.50 350 SER A O 1
ATOM 2665 N N . LEU A 1 351 ? 26.859 -6.943 -14.093 1.00 97.38 351 LEU A N 1
ATOM 2666 C CA . LEU A 1 351 ? 26.816 -8.314 -14.603 1.00 97.38 351 LEU A CA 1
ATOM 2667 C C . LEU A 1 351 ? 26.695 -8.353 -16.133 1.00 97.38 351 LEU A C 1
ATOM 2669 O O . LEU A 1 351 ? 27.297 -9.210 -16.775 1.00 97.38 351 LEU A O 1
ATOM 2673 N N . VAL A 1 352 ? 25.903 -7.446 -16.704 1.00 97.44 352 VAL A N 1
ATOM 2674 C CA . VAL A 1 352 ? 25.555 -7.423 -18.131 1.00 97.44 352 VAL A CA 1
ATOM 2675 C C . VAL A 1 352 ? 26.637 -6.737 -18.974 1.00 97.44 352 VAL A C 1
ATOM 2677 O O . VAL A 1 352 ? 26.911 -7.190 -20.082 1.00 97.44 352 VAL A O 1
ATOM 2680 N N . ALA A 1 353 ? 27.302 -5.696 -18.463 1.00 97.31 353 ALA A N 1
ATOM 2681 C CA . ALA A 1 353 ? 28.278 -4.917 -19.234 1.00 97.31 353 ALA A CA 1
ATOM 2682 C C . ALA A 1 353 ? 29.420 -5.752 -19.856 1.00 97.31 353 ALA A C 1
ATOM 2684 O O . ALA A 1 353 ? 29.642 -5.622 -21.060 1.00 97.31 353 ALA A O 1
ATOM 2685 N N . PRO A 1 354 ? 30.102 -6.666 -19.132 1.00 97.50 354 PRO A N 1
ATOM 2686 C CA . PRO A 1 354 ? 31.143 -7.503 -19.736 1.00 97.50 354 PRO A CA 1
ATOM 2687 C C . PRO A 1 354 ? 30.606 -8.436 -20.828 1.00 97.50 354 PRO A C 1
ATOM 2689 O O . PRO A 1 354 ? 31.288 -8.686 -21.818 1.00 97.50 354 PRO A O 1
ATOM 2692 N N . LEU A 1 355 ? 29.374 -8.932 -20.667 1.00 97.44 355 LEU A N 1
ATOM 2693 C CA . LEU A 1 355 ? 28.723 -9.777 -21.665 1.00 97.44 355 LEU A CA 1
ATOM 2694 C C . LEU A 1 355 ? 28.468 -9.001 -22.964 1.00 97.44 355 LEU A C 1
ATOM 2696 O O . LEU A 1 355 ? 28.672 -9.555 -24.041 1.00 97.44 355 LEU A O 1
ATOM 2700 N N . TRP A 1 356 ? 28.087 -7.723 -22.873 1.00 96.88 356 TRP A N 1
ATOM 2701 C CA . TRP A 1 356 ? 27.887 -6.873 -24.051 1.00 96.88 356 TRP A CA 1
ATOM 2702 C C . TRP A 1 356 ? 29.184 -6.561 -24.790 1.00 96.88 356 TRP A C 1
ATOM 2704 O O . TRP A 1 356 ? 29.190 -6.561 -26.014 1.00 96.88 356 TRP A O 1
ATOM 2714 N N . VAL A 1 357 ? 30.297 -6.377 -24.076 1.00 95.75 357 VAL A N 1
ATOM 2715 C CA . VAL A 1 357 ? 31.618 -6.224 -24.712 1.00 95.75 357 VAL A CA 1
ATOM 2716 C C . VAL A 1 357 ? 31.973 -7.468 -25.532 1.00 95.75 357 VAL A C 1
ATOM 2718 O O . VAL A 1 357 ? 32.403 -7.350 -26.676 1.00 95.75 357 VAL A O 1
ATOM 2721 N N . VAL A 1 358 ? 31.749 -8.666 -24.979 1.00 96.75 358 VAL A N 1
ATOM 2722 C CA . VAL A 1 358 ? 31.985 -9.932 -25.695 1.00 96.75 358 VAL A CA 1
ATOM 2723 C C . VAL A 1 358 ? 31.043 -10.078 -26.891 1.00 96.75 358 VAL A C 1
ATOM 2725 O O . VAL A 1 358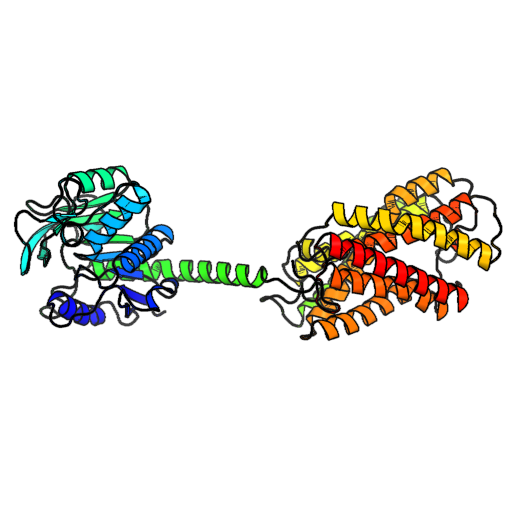 ? 31.483 -10.478 -27.965 1.00 96.75 358 VAL A O 1
ATOM 2728 N N . TYR A 1 359 ? 29.764 -9.736 -26.722 1.00 96.06 359 TYR A N 1
ATOM 2729 C CA . TYR A 1 359 ? 28.772 -9.761 -27.795 1.00 96.06 359 TYR A CA 1
ATOM 2730 C C . TYR A 1 359 ? 29.158 -8.839 -28.957 1.00 96.06 359 TYR A C 1
ATOM 2732 O O . TYR A 1 359 ? 29.171 -9.288 -30.101 1.00 96.06 359 TYR A O 1
ATOM 2740 N N . LEU A 1 360 ? 29.540 -7.592 -28.671 1.00 94.25 360 LEU A N 1
ATOM 2741 C CA . LEU A 1 360 ? 29.966 -6.638 -29.694 1.00 94.25 360 LEU A CA 1
ATOM 2742 C C . LEU A 1 360 ? 31.249 -7.089 -30.394 1.00 94.25 360 LEU A C 1
ATOM 2744 O O . LEU A 1 360 ? 31.318 -7.018 -31.614 1.00 94.25 360 LEU A O 1
ATOM 2748 N N . ALA A 1 361 ? 32.229 -7.623 -29.661 1.00 94.56 361 ALA A N 1
ATOM 2749 C CA . ALA A 1 361 ? 33.444 -8.171 -30.266 1.00 94.56 361 ALA A CA 1
ATOM 2750 C C . ALA A 1 361 ? 33.146 -9.371 -31.183 1.00 94.56 361 ALA A C 1
ATOM 2752 O O . ALA A 1 361 ? 33.713 -9.482 -32.268 1.00 94.56 361 ALA A O 1
ATOM 2753 N N . ALA A 1 362 ? 32.238 -10.262 -30.774 1.00 95.44 362 ALA A N 1
ATOM 2754 C CA . ALA A 1 362 ? 31.805 -11.379 -31.606 1.00 95.44 362 ALA A CA 1
ATOM 2755 C C . ALA A 1 362 ? 31.055 -10.894 -32.855 1.00 95.44 362 ALA A C 1
ATOM 2757 O O . ALA A 1 362 ? 31.340 -11.369 -33.950 1.00 95.44 362 ALA A O 1
ATOM 2758 N N . SER A 1 363 ? 30.143 -9.929 -32.699 1.00 93.25 363 SER A N 1
ATOM 2759 C CA . SER A 1 363 ? 29.411 -9.306 -33.808 1.00 93.25 363 SER A CA 1
ATOM 2760 C C . SER A 1 363 ? 30.374 -8.665 -34.811 1.00 93.25 363 SER A C 1
ATOM 2762 O O . SER A 1 363 ? 30.303 -8.946 -36.005 1.00 93.25 363 SER A O 1
ATOM 2764 N N . TRP A 1 364 ? 31.362 -7.915 -34.316 1.00 91.75 364 TRP A N 1
ATOM 2765 C CA . TRP A 1 364 ? 32.404 -7.289 -35.129 1.00 91.75 364 TRP A CA 1
ATOM 2766 C C . TRP A 1 364 ? 33.123 -8.297 -36.033 1.00 91.75 364 TRP A C 1
ATOM 2768 O O . TRP A 1 364 ? 33.294 -8.059 -37.225 1.00 91.75 364 TRP A O 1
ATOM 2778 N N . VAL A 1 365 ? 33.520 -9.447 -35.476 1.00 94.12 365 VAL A N 1
ATOM 2779 C CA . VAL A 1 365 ? 34.214 -10.511 -36.219 1.00 94.12 365 VAL A CA 1
ATOM 2780 C C . VAL A 1 365 ? 33.285 -11.211 -37.210 1.00 94.12 365 VAL A C 1
ATOM 2782 O O . VAL A 1 365 ? 33.692 -11.483 -38.335 1.00 94.12 365 VAL A O 1
ATOM 2785 N N . VAL A 1 366 ? 32.049 -11.512 -36.806 1.00 95.38 366 VAL A N 1
ATOM 2786 C CA . VAL A 1 366 ? 31.074 -12.241 -37.635 1.00 95.38 366 VAL A CA 1
ATOM 2787 C C . VAL A 1 366 ? 30.670 -11.437 -38.866 1.00 95.38 366 VAL A C 1
ATOM 2789 O O . VAL A 1 366 ? 30.566 -12.005 -39.951 1.00 95.38 366 VAL A O 1
ATOM 2792 N N . PHE A 1 367 ? 30.463 -10.131 -38.704 1.00 91.94 367 PHE A N 1
ATOM 2793 C CA . PHE A 1 367 ? 30.028 -9.248 -39.785 1.00 91.94 367 PHE A CA 1
ATOM 2794 C C . PHE A 1 367 ? 31.182 -8.533 -40.494 1.00 91.94 367 PHE A C 1
ATOM 2796 O O . PHE A 1 367 ? 30.931 -7.792 -41.434 1.00 91.94 367 PHE A O 1
ATOM 2803 N N . GLY A 1 368 ? 32.433 -8.775 -40.084 1.00 90.94 368 GLY A N 1
ATOM 2804 C CA . GLY A 1 368 ? 33.610 -8.194 -40.733 1.00 90.94 368 GLY A CA 1
ATOM 2805 C C . GLY A 1 368 ? 33.624 -6.666 -40.693 1.00 90.94 368 GLY A C 1
ATOM 2806 O O . GLY A 1 368 ? 33.943 -6.040 -41.696 1.00 90.94 368 GLY A O 1
ATOM 2807 N N . GLN A 1 369 ? 33.246 -6.083 -39.553 1.00 87.12 369 GLN A N 1
ATOM 2808 C CA . GLN A 1 369 ? 33.088 -4.637 -39.398 1.00 87.12 369 GLN A CA 1
ATOM 2809 C C . GLN A 1 369 ? 34.413 -3.889 -39.612 1.00 87.12 369 GLN A C 1
ATOM 2811 O O . GLN A 1 369 ? 35.478 -4.322 -39.150 1.00 87.12 369 GLN A O 1
ATOM 2816 N N . GLU A 1 370 ? 34.340 -2.747 -40.292 1.00 88.56 370 GLU A N 1
ATOM 2817 C CA . GLU A 1 370 ? 35.483 -1.869 -40.541 1.00 88.56 370 GLU A CA 1
ATOM 2818 C C . GLU A 1 370 ? 35.491 -0.692 -39.561 1.00 88.56 370 GLU A C 1
ATOM 2820 O O . GLU A 1 370 ? 34.453 -0.239 -39.088 1.00 88.56 370 GLU A O 1
ATOM 2825 N N . VAL A 1 371 ? 36.684 -0.188 -39.230 1.00 89.44 371 VAL A N 1
ATOM 2826 C CA . VAL A 1 371 ? 36.801 1.031 -38.419 1.00 89.44 371 VAL A CA 1
ATOM 2827 C C . VAL A 1 371 ? 36.587 2.231 -39.332 1.00 89.44 371 VAL A C 1
ATOM 2829 O O . VAL A 1 371 ? 37.415 2.506 -40.203 1.00 89.44 371 VAL A O 1
ATOM 2832 N N . LEU A 1 372 ? 35.497 2.954 -39.106 1.00 88.75 372 LEU A N 1
ATOM 2833 C CA . LEU A 1 372 ? 35.137 4.157 -39.844 1.00 88.75 372 LEU A CA 1
ATOM 2834 C C . LEU A 1 372 ? 35.667 5.421 -39.134 1.00 88.75 372 LEU A C 1
ATOM 2836 O O . LEU A 1 372 ? 36.048 5.381 -37.956 1.00 88.75 372 LEU A O 1
ATOM 2840 N N . PRO A 1 373 ? 35.724 6.574 -39.829 1.00 88.69 373 PRO A N 1
ATOM 2841 C CA . PRO A 1 373 ? 36.075 7.841 -39.201 1.00 88.69 373 PRO A CA 1
ATOM 2842 C C . PRO A 1 373 ? 35.139 8.178 -38.035 1.00 88.69 373 PRO A C 1
ATOM 2844 O O . PRO A 1 373 ? 33.924 7.999 -38.110 1.00 88.69 373 PRO A O 1
ATOM 2847 N N . ARG A 1 374 ? 35.716 8.696 -36.948 1.00 90.69 374 ARG A N 1
ATOM 2848 C CA . ARG A 1 374 ? 34.939 9.151 -35.789 1.00 90.69 374 ARG A CA 1
ATOM 2849 C C . ARG A 1 374 ? 34.221 10.465 -36.107 1.00 90.69 374 ARG A C 1
ATOM 2851 O O . ARG A 1 374 ? 34.804 11.296 -36.805 1.00 90.69 374 ARG A O 1
ATOM 2858 N N . PRO A 1 375 ? 33.043 10.714 -35.509 1.00 89.69 375 PRO A N 1
ATOM 2859 C CA . PRO A 1 375 ? 32.412 12.029 -35.558 1.00 89.69 375 PRO A CA 1
ATOM 2860 C C . PRO A 1 375 ? 33.340 13.122 -35.008 1.00 89.69 375 PRO A C 1
ATOM 2862 O O . PRO A 1 375 ? 34.060 12.895 -34.031 1.00 89.69 375 PRO A O 1
ATOM 2865 N N . GLU A 1 376 ? 33.289 14.332 -35.568 1.00 90.00 376 GLU A N 1
ATOM 2866 C CA . GLU A 1 376 ? 34.142 15.447 -35.119 1.00 90.00 376 GLU A CA 1
ATOM 2867 C C . GLU A 1 376 ? 33.955 15.751 -33.622 1.00 90.00 376 GLU A C 1
ATOM 2869 O O . GLU A 1 376 ? 34.921 15.909 -32.873 1.00 90.00 376 GLU A O 1
ATOM 2874 N N . ALA A 1 377 ? 32.703 15.741 -33.156 1.00 92.81 377 ALA A N 1
ATOM 2875 C CA . ALA A 1 377 ? 32.325 16.031 -31.775 1.00 92.81 377 ALA A CA 1
ATOM 2876 C C . ALA A 1 377 ? 32.281 14.788 -30.859 1.00 92.81 377 ALA A C 1
ATOM 2878 O O . ALA A 1 377 ? 31.555 14.783 -29.860 1.00 92.81 377 ALA A O 1
ATOM 2879 N N . TRP A 1 378 ? 33.049 13.731 -31.160 1.00 94.12 378 TRP A N 1
ATOM 2880 C CA . TRP A 1 378 ? 32.969 12.433 -30.469 1.00 94.12 378 TRP A CA 1
ATOM 2881 C C . TRP A 1 378 ? 33.057 12.519 -28.933 1.00 94.12 378 TRP A C 1
ATOM 2883 O O . TRP A 1 378 ? 32.337 11.803 -28.243 1.00 94.12 378 TRP A O 1
ATOM 2893 N N . ILE A 1 379 ? 33.874 13.419 -28.366 1.00 96.19 379 ILE A N 1
ATOM 2894 C CA . ILE A 1 379 ? 33.962 13.601 -26.901 1.00 96.19 379 ILE A CA 1
ATOM 2895 C C . ILE A 1 379 ? 32.627 14.094 -26.332 1.00 96.19 379 ILE A C 1
ATOM 2897 O O . ILE A 1 379 ? 32.142 13.561 -25.335 1.00 96.19 379 ILE A O 1
ATOM 2901 N N . GLY A 1 380 ? 32.027 15.105 -26.965 1.00 96.50 380 GLY A N 1
ATOM 2902 C CA . GLY A 1 380 ? 30.738 15.652 -26.543 1.00 96.50 380 GLY A CA 1
ATOM 2903 C C . GLY A 1 380 ? 29.625 14.612 -26.650 1.00 96.50 380 GLY A C 1
ATOM 2904 O O . GLY A 1 380 ? 28.815 14.485 -25.731 1.00 96.50 380 GLY A O 1
ATOM 2905 N N . LEU A 1 381 ? 29.644 13.807 -27.716 1.00 95.62 381 LEU A N 1
ATOM 2906 C CA . LEU A 1 381 ? 28.698 12.711 -27.916 1.00 95.62 381 LEU A CA 1
ATOM 2907 C C . LEU A 1 381 ? 28.843 11.627 -26.846 1.00 95.62 381 LEU A C 1
ATOM 2909 O O . LEU A 1 381 ? 27.831 11.187 -26.305 1.00 95.62 381 LEU A O 1
ATOM 2913 N N . LEU A 1 382 ? 30.066 11.248 -26.457 1.00 97.06 382 LEU A N 1
ATOM 2914 C CA . LEU A 1 382 ? 30.282 10.309 -25.347 1.00 97.06 382 LEU A CA 1
ATOM 2915 C C . LEU A 1 382 ? 29.725 10.851 -24.029 1.00 97.06 382 LEU A C 1
ATOM 2917 O O . LEU A 1 382 ? 29.069 10.115 -23.293 1.00 97.06 382 LEU A O 1
ATOM 2921 N N . VAL A 1 383 ? 29.961 12.133 -23.731 1.00 97.94 383 VAL A N 1
ATOM 2922 C CA . VAL A 1 383 ? 29.471 12.770 -22.500 1.00 97.94 383 VAL A CA 1
ATOM 2923 C C . VAL A 1 383 ? 27.945 12.802 -22.475 1.00 97.94 383 VAL A C 1
ATOM 2925 O O . VAL A 1 383 ? 27.345 12.357 -21.496 1.00 97.94 383 VAL A O 1
ATOM 2928 N N . VAL A 1 384 ? 27.300 13.274 -23.545 1.00 97.12 384 VAL A N 1
ATOM 2929 C CA . VAL A 1 384 ? 25.832 13.310 -23.626 1.00 97.12 384 VAL A CA 1
ATOM 2930 C C . VAL A 1 384 ? 25.251 11.904 -23.542 1.00 97.12 384 VAL A C 1
ATOM 2932 O O . VAL A 1 384 ? 24.326 11.680 -22.758 1.00 97.12 384 VAL A O 1
ATOM 2935 N N . THR A 1 385 ? 25.823 10.945 -24.269 1.00 96.69 385 THR A N 1
ATOM 2936 C CA . THR A 1 385 ? 25.377 9.547 -24.259 1.00 96.69 385 THR A CA 1
ATOM 2937 C C . THR A 1 385 ? 25.484 8.950 -22.855 1.00 96.69 385 THR A C 1
ATOM 2939 O O . THR A 1 385 ? 24.520 8.377 -22.353 1.00 96.69 385 THR A O 1
ATOM 2942 N N . LEU A 1 386 ? 26.605 9.148 -22.156 1.00 97.31 386 LEU A N 1
ATOM 2943 C CA . LEU A 1 386 ? 26.786 8.637 -20.794 1.00 97.31 386 LEU A CA 1
ATOM 2944 C C . LEU A 1 386 ? 25.750 9.200 -19.813 1.00 97.31 386 LEU A C 1
ATOM 2946 O O . LEU A 1 386 ? 25.262 8.479 -18.944 1.00 97.31 386 LEU A O 1
ATOM 2950 N N . LEU A 1 387 ? 25.440 10.491 -19.931 1.00 97.31 387 LEU A N 1
ATOM 2951 C CA . LEU A 1 387 ? 24.590 11.198 -18.976 1.00 97.31 387 LEU A CA 1
ATOM 2952 C C . LEU A 1 387 ? 23.094 11.002 -19.236 1.00 97.31 387 LEU A C 1
ATOM 2954 O O . LEU A 1 387 ? 22.309 11.027 -18.289 1.00 97.31 387 LEU A O 1
ATOM 2958 N N . THR A 1 388 ? 22.685 10.829 -20.494 1.00 97.94 388 THR A N 1
ATOM 2959 C CA . THR A 1 388 ? 21.265 10.927 -20.877 1.00 97.94 388 THR A CA 1
ATOM 2960 C C . THR A 1 388 ? 20.672 9.642 -21.442 1.00 97.94 388 THR A C 1
ATOM 2962 O O . THR A 1 388 ? 19.501 9.371 -21.181 1.00 97.94 388 THR A O 1
ATOM 2965 N N . THR A 1 389 ? 21.459 8.784 -22.094 1.00 97.25 389 THR A N 1
ATOM 2966 C CA . THR A 1 389 ? 20.990 7.473 -22.580 1.00 97.25 389 THR A CA 1
ATOM 2967 C C . THR A 1 389 ? 20.465 6.580 -21.448 1.00 97.25 389 THR A C 1
ATOM 2969 O O . THR A 1 389 ? 19.442 5.920 -21.641 1.00 97.25 389 THR A O 1
ATOM 2972 N N . PRO A 1 390 ? 21.043 6.589 -20.222 1.00 98.44 390 PRO A N 1
ATOM 2973 C CA . PRO A 1 390 ? 20.447 5.857 -19.110 1.00 98.44 390 PRO A CA 1
ATOM 2974 C C . PRO A 1 390 ? 19.024 6.308 -18.758 1.00 98.44 390 PRO A C 1
ATOM 2976 O O . PRO A 1 390 ? 18.191 5.485 -18.381 1.00 98.44 390 PRO A O 1
ATOM 2979 N N . LEU A 1 391 ? 18.740 7.608 -18.882 1.00 98.38 391 LEU A N 1
ATOM 2980 C CA . LEU A 1 391 ? 17.416 8.178 -18.621 1.00 98.38 391 LEU A CA 1
ATOM 2981 C C . LEU A 1 391 ? 16.441 7.876 -19.762 1.00 98.38 391 LEU A C 1
ATOM 2983 O O . LEU A 1 391 ? 15.284 7.566 -19.489 1.00 98.38 391 LEU A O 1
ATOM 2987 N N . GLN A 1 392 ? 16.912 7.916 -21.009 1.00 97.81 392 GLN A N 1
ATOM 2988 C CA . GLN A 1 392 ? 16.151 7.523 -22.197 1.00 97.81 392 GLN A CA 1
ATOM 2989 C C . GLN A 1 392 ? 15.673 6.068 -22.090 1.00 97.81 392 GLN A C 1
ATOM 2991 O O . GLN A 1 392 ? 14.467 5.819 -22.040 1.00 97.81 392 GLN A O 1
ATOM 2996 N N . ALA A 1 393 ? 16.605 5.124 -21.929 1.00 98.12 393 ALA A N 1
ATOM 2997 C CA . ALA A 1 393 ? 16.293 3.702 -21.797 1.00 98.12 393 ALA A CA 1
ATOM 2998 C C . ALA A 1 393 ? 15.394 3.416 -20.578 1.00 98.12 393 ALA A C 1
ATOM 3000 O O . ALA A 1 393 ? 14.476 2.594 -20.642 1.00 98.12 393 ALA A O 1
ATOM 3001 N N . ALA A 1 394 ? 15.606 4.123 -19.458 1.00 98.56 394 ALA A N 1
ATOM 3002 C CA . ALA A 1 394 ? 14.719 4.028 -18.301 1.00 98.56 394 ALA A CA 1
ATOM 3003 C C . ALA A 1 394 ? 13.304 4.554 -18.596 1.00 98.56 394 ALA A C 1
ATOM 3005 O O . ALA A 1 394 ? 12.337 3.958 -18.124 1.00 98.56 394 ALA A O 1
ATOM 3006 N N . GLY A 1 395 ? 13.160 5.633 -19.369 1.00 98.50 395 GLY A N 1
ATOM 3007 C CA . GLY A 1 395 ? 11.865 6.167 -19.796 1.00 98.50 395 GLY A CA 1
ATOM 3008 C C . GLY A 1 395 ? 11.044 5.160 -20.578 1.00 98.50 395 GLY A C 1
ATOM 3009 O O . GLY A 1 395 ? 9.879 4.924 -20.247 1.00 98.50 395 GLY A O 1
ATOM 3010 N N . GLU A 1 396 ? 11.669 4.490 -21.536 1.00 98.31 396 GLU A N 1
ATOM 3011 C CA . GLU A 1 396 ? 11.021 3.445 -22.322 1.00 98.31 396 GLU A CA 1
ATOM 3012 C C . GLU A 1 396 ? 10.622 2.250 -21.448 1.00 98.31 396 GLU A C 1
ATOM 3014 O O . GLU A 1 396 ? 9.471 1.811 -21.475 1.00 98.31 396 GLU A O 1
ATOM 3019 N N . GLU A 1 397 ? 11.511 1.763 -20.580 1.00 98.56 397 GLU A N 1
ATOM 3020 C CA . GLU A 1 397 ? 11.180 0.660 -19.672 1.00 98.56 397 GLU A CA 1
ATOM 3021 C C . GLU A 1 397 ? 10.048 1.026 -18.693 1.00 98.56 397 GLU A C 1
ATOM 3023 O O . GLU A 1 397 ? 9.144 0.220 -18.453 1.00 98.56 397 GLU A O 1
ATOM 3028 N N . VAL A 1 398 ? 10.024 2.254 -18.167 1.00 98.62 398 VAL A N 1
ATOM 3029 C CA . VAL A 1 398 ? 8.946 2.739 -17.288 1.00 98.62 398 VAL A CA 1
ATOM 3030 C C . VAL A 1 398 ? 7.616 2.854 -18.041 1.00 98.62 398 VAL A C 1
ATOM 3032 O O . VAL A 1 398 ? 6.578 2.475 -17.493 1.00 98.62 398 VAL A O 1
ATOM 3035 N N . ALA A 1 399 ? 7.607 3.330 -19.285 1.00 98.50 399 ALA A N 1
ATOM 3036 C CA . ALA A 1 399 ? 6.383 3.417 -20.078 1.00 98.50 399 ALA A CA 1
ATOM 3037 C C . ALA A 1 399 ? 5.865 2.030 -20.481 1.00 98.50 399 ALA A C 1
ATOM 3039 O O . ALA A 1 399 ? 4.722 1.679 -20.177 1.00 98.50 399 ALA A O 1
ATOM 3040 N N . PHE A 1 400 ? 6.703 1.214 -21.117 1.00 98.38 400 PHE A N 1
ATOM 3041 C CA . PHE A 1 400 ? 6.285 -0.059 -21.698 1.00 98.38 400 PHE A CA 1
ATOM 3042 C C . PHE A 1 400 ? 6.138 -1.164 -20.640 1.00 98.38 400 PHE A C 1
ATOM 3044 O O . PHE A 1 400 ? 5.092 -1.807 -20.543 1.00 98.38 400 PHE A O 1
ATOM 3051 N N . ARG A 1 401 ? 7.140 -1.376 -19.781 1.00 98.06 401 ARG A N 1
ATOM 3052 C CA . ARG A 1 401 ? 7.118 -2.464 -18.783 1.00 98.06 401 ARG A CA 1
ATOM 3053 C C . ARG A 1 401 ? 6.520 -1.991 -17.460 1.00 98.06 401 ARG A C 1
ATOM 3055 O O . ARG A 1 401 ? 5.827 -2.753 -16.789 1.00 98.06 401 ARG A O 1
ATOM 3062 N N . GLY A 1 402 ? 6.735 -0.728 -17.102 1.00 97.50 402 GLY A N 1
ATOM 3063 C CA . GLY A 1 402 ? 6.119 -0.113 -15.930 1.00 97.50 402 GLY A CA 1
ATOM 3064 C C . GLY A 1 402 ? 4.615 0.080 -16.091 1.00 97.50 402 GLY A C 1
ATOM 3065 O O . GLY A 1 402 ? 3.845 -0.431 -15.280 1.00 97.50 402 GLY A O 1
ATOM 3066 N N . LEU A 1 403 ? 4.175 0.805 -17.122 1.00 98.31 403 LEU A N 1
ATOM 3067 C CA . LEU A 1 403 ? 2.767 1.178 -17.273 1.00 98.31 403 LEU A CA 1
ATOM 3068 C C . LEU A 1 403 ? 1.998 0.233 -18.195 1.00 98.31 403 LEU A C 1
ATOM 3070 O O . LEU A 1 403 ? 1.004 -0.338 -17.744 1.00 98.31 403 LEU A O 1
ATOM 3074 N N . VAL A 1 404 ? 2.418 0.047 -19.452 1.00 98.38 404 VAL A N 1
ATOM 3075 C CA . VAL A 1 404 ? 1.645 -0.732 -20.442 1.00 98.38 404 VAL A CA 1
ATOM 3076 C C . VAL A 1 404 ? 1.448 -2.170 -19.970 1.00 98.38 404 VAL A C 1
ATOM 3078 O O . VAL A 1 404 ? 0.309 -2.642 -19.925 1.00 98.38 404 VAL A O 1
ATOM 3081 N N . VAL A 1 405 ? 2.512 -2.844 -19.524 1.00 98.38 405 VAL A N 1
ATOM 3082 C CA . VAL A 1 405 ? 2.417 -4.224 -19.027 1.00 98.38 405 VAL A CA 1
ATOM 3083 C C . VAL A 1 405 ? 1.440 -4.346 -17.855 1.00 98.38 405 VAL A C 1
ATOM 3085 O O . VAL A 1 405 ? 0.580 -5.229 -17.845 1.00 98.38 405 VAL A O 1
ATOM 3088 N N . GLN A 1 406 ? 1.526 -3.442 -16.876 1.00 97.50 406 GLN A N 1
ATOM 3089 C CA . GLN A 1 406 ? 0.650 -3.475 -15.703 1.00 97.50 406 GLN A CA 1
ATOM 3090 C C . GLN A 1 406 ? -0.794 -3.063 -16.025 1.00 97.50 406 GLN A C 1
ATOM 3092 O O . GLN A 1 406 ? -1.727 -3.583 -15.413 1.00 97.50 406 GLN A O 1
ATOM 3097 N N . ALA A 1 407 ? -1.004 -2.150 -16.977 1.00 98.06 407 ALA A N 1
ATOM 3098 C CA . ALA A 1 407 ? -2.332 -1.737 -17.420 1.00 98.06 407 ALA A CA 1
ATOM 3099 C C . ALA A 1 407 ? -3.041 -2.872 -18.168 1.00 98.06 407 ALA A C 1
ATOM 3101 O O . ALA A 1 407 ? -4.160 -3.237 -17.807 1.00 98.06 407 ALA A O 1
ATOM 3102 N N . VAL A 1 408 ? -2.362 -3.493 -19.137 1.00 98.31 408 VAL A N 1
ATOM 3103 C CA . VAL A 1 408 ? -2.894 -4.645 -19.876 1.00 98.31 408 VAL A CA 1
ATOM 3104 C C . VAL A 1 408 ? -3.133 -5.823 -18.932 1.00 98.31 408 VAL A C 1
ATOM 3106 O O . VAL A 1 408 ? -4.215 -6.414 -18.921 1.00 98.31 408 VAL A O 1
ATOM 3109 N N . GLY A 1 409 ? -2.155 -6.121 -18.073 1.00 97.44 409 GLY A N 1
ATOM 3110 C CA . GLY A 1 409 ? -2.253 -7.190 -17.084 1.00 97.44 409 GLY A CA 1
ATOM 3111 C C . GLY A 1 409 ? -3.404 -6.995 -16.096 1.00 97.44 409 GLY A C 1
ATOM 3112 O O . GLY A 1 409 ? -4.025 -7.971 -15.681 1.00 97.44 409 GLY A O 1
ATOM 3113 N N . ALA A 1 410 ? -3.771 -5.753 -15.765 1.00 96.56 410 ALA A N 1
ATOM 3114 C CA . ALA A 1 410 ? -4.856 -5.475 -14.830 1.00 96.56 410 ALA A CA 1
ATOM 3115 C C . ALA A 1 410 ? -6.239 -5.936 -15.319 1.00 96.56 410 ALA A C 1
ATOM 3117 O O . ALA A 1 410 ? -7.100 -6.190 -14.472 1.00 96.56 410 ALA A O 1
ATOM 3118 N N . TRP A 1 411 ? -6.474 -6.080 -16.629 1.00 97.75 411 TRP A N 1
ATOM 3119 C CA . TRP A 1 411 ? -7.735 -6.627 -17.160 1.00 97.75 411 TRP A CA 1
ATOM 3120 C C . TRP A 1 411 ? -7.854 -8.143 -17.013 1.00 97.75 411 TRP A C 1
ATOM 3122 O O . TRP A 1 411 ? -8.963 -8.680 -16.981 1.00 97.75 411 TRP A O 1
ATOM 3132 N N . ILE A 1 412 ? -6.730 -8.840 -16.882 1.00 97.06 412 ILE A N 1
ATOM 3133 C CA . ILE A 1 412 ? -6.672 -10.296 -16.922 1.00 97.06 412 ILE A CA 1
ATOM 3134 C C . ILE A 1 412 ? -6.577 -10.830 -15.489 1.00 97.06 412 ILE A C 1
ATOM 3136 O O . ILE A 1 412 ? -5.852 -10.311 -14.649 1.00 97.06 412 ILE A O 1
ATOM 3140 N N . ARG A 1 413 ? -7.366 -11.862 -15.164 1.00 94.25 413 ARG A N 1
ATOM 3141 C CA . ARG A 1 413 ? -7.374 -12.448 -13.808 1.00 94.25 413 ARG A CA 1
ATOM 3142 C C . ARG A 1 413 ? -6.182 -13.367 -13.555 1.00 94.25 413 ARG A C 1
ATOM 3144 O O . ARG A 1 413 ? -5.682 -13.410 -12.435 1.00 94.25 413 ARG A O 1
ATOM 3151 N N . SER A 1 414 ? -5.777 -14.134 -14.568 1.00 94.81 414 SER A N 1
ATOM 3152 C CA . SER A 1 414 ? -4.687 -15.098 -14.440 1.00 94.81 414 SER A CA 1
ATOM 3153 C C . SER A 1 414 ? -3.335 -14.394 -14.579 1.00 94.81 414 SER A C 1
ATOM 3155 O O . SER A 1 414 ? -3.094 -13.798 -15.626 1.00 94.81 414 SER A O 1
ATOM 3157 N N . PRO A 1 415 ? -2.432 -14.495 -13.587 1.00 92.88 415 PRO A N 1
ATOM 3158 C CA . PRO A 1 415 ? -1.125 -13.837 -13.624 1.00 92.88 415 PRO A CA 1
ATOM 3159 C C . PRO A 1 415 ? -0.248 -14.263 -14.810 1.00 92.88 415 PRO A C 1
ATOM 3161 O O . PRO A 1 415 ? 0.455 -13.444 -15.390 1.00 92.88 415 PRO A O 1
ATOM 3164 N N . VAL A 1 416 ? -0.308 -15.540 -15.194 1.00 94.38 416 VAL A N 1
ATOM 3165 C CA . VAL A 1 416 ? 0.501 -16.087 -16.295 1.00 94.38 416 VAL A CA 1
ATOM 3166 C C . VAL A 1 416 ? -0.040 -15.636 -17.651 1.00 94.38 416 VAL A C 1
ATOM 3168 O O . VAL A 1 416 ? 0.729 -15.238 -18.519 1.00 94.38 416 VAL A O 1
ATOM 3171 N N . VAL A 1 417 ? -1.366 -15.643 -17.820 1.00 96.69 417 VAL A N 1
ATOM 3172 C CA . VAL A 1 417 ? -2.003 -15.143 -19.050 1.00 96.69 417 VAL A CA 1
ATOM 3173 C C . VAL A 1 417 ? -1.812 -13.632 -19.163 1.00 96.69 417 VAL A C 1
ATOM 3175 O O . VAL A 1 417 ? -1.521 -13.132 -20.245 1.00 96.69 417 VAL A O 1
ATOM 3178 N N . ALA A 1 418 ? -1.912 -12.912 -18.042 1.00 96.88 418 ALA A N 1
ATOM 3179 C CA . ALA A 1 418 ? -1.639 -11.485 -17.974 1.00 96.88 418 ALA A CA 1
ATOM 3180 C C . ALA A 1 418 ? -0.215 -11.181 -18.440 1.00 96.88 418 ALA A C 1
ATOM 3182 O O . ALA A 1 418 ? -0.044 -10.318 -19.295 1.00 96.88 418 ALA A O 1
ATOM 3183 N N . LEU A 1 419 ? 0.786 -11.922 -17.952 1.00 96.94 419 LEU A N 1
ATOM 3184 C CA . LEU A 1 419 ? 2.165 -11.805 -18.423 1.00 96.94 419 LEU A CA 1
ATOM 3185 C C . LEU A 1 419 ? 2.267 -12.050 -19.931 1.00 96.94 419 LEU A C 1
ATOM 3187 O O . LEU A 1 419 ? 2.744 -11.177 -20.637 1.00 96.94 419 LEU A O 1
ATOM 3191 N N . ALA A 1 420 ? 1.767 -13.179 -20.435 1.00 97.81 420 ALA A N 1
ATOM 3192 C CA . ALA A 1 420 ? 1.882 -13.519 -21.854 1.00 97.81 420 ALA A CA 1
ATOM 3193 C C . ALA A 1 420 ? 1.273 -12.445 -22.776 1.00 97.81 420 ALA A C 1
ATOM 3195 O O . ALA A 1 420 ? 1.931 -11.975 -23.702 1.00 97.81 420 ALA A O 1
ATOM 3196 N N . VAL A 1 421 ? 0.040 -12.012 -22.491 1.00 98.38 421 VAL A N 1
ATOM 3197 C CA . VAL A 1 421 ? -0.663 -11.008 -23.307 1.00 98.38 421 VAL A CA 1
ATOM 3198 C C . VAL A 1 421 ? 0.008 -9.643 -23.193 1.00 98.38 421 VAL A C 1
ATOM 3200 O O . VAL A 1 421 ? 0.234 -8.978 -24.199 1.00 98.38 421 VAL A O 1
ATOM 3203 N N . SER A 1 422 ? 0.352 -9.219 -21.977 1.00 97.94 422 SER A N 1
ATOM 3204 C CA . SER A 1 422 ? 0.984 -7.917 -21.758 1.00 97.94 422 SER A CA 1
ATOM 3205 C C . SER A 1 422 ? 2.394 -7.836 -22.344 1.00 97.94 422 SER A C 1
ATOM 3207 O O . SER A 1 422 ? 2.755 -6.793 -22.880 1.00 97.94 422 SER A O 1
ATOM 3209 N N . THR A 1 423 ? 3.161 -8.931 -22.325 1.00 98.25 423 THR A N 1
ATOM 3210 C CA . THR A 1 423 ? 4.452 -9.038 -23.015 1.00 98.25 423 THR A CA 1
ATOM 3211 C C . THR A 1 423 ? 4.282 -8.947 -24.523 1.00 98.25 423 THR A C 1
ATOM 3213 O O . THR A 1 423 ? 5.007 -8.182 -25.146 1.00 98.25 423 THR A O 1
ATOM 3216 N N . ALA A 1 424 ? 3.312 -9.655 -25.110 1.00 98.19 424 ALA A N 1
ATOM 3217 C CA . ALA A 1 424 ? 3.051 -9.572 -26.546 1.00 98.19 424 ALA A CA 1
ATOM 3218 C C . ALA A 1 424 ? 2.688 -8.140 -26.973 1.00 98.19 424 ALA A C 1
ATOM 3220 O O . ALA A 1 424 ? 3.281 -7.610 -27.907 1.00 98.19 424 ALA A O 1
ATOM 3221 N N . VAL A 1 425 ? 1.775 -7.486 -26.242 1.00 98.19 425 VAL A N 1
ATOM 3222 C CA . VAL A 1 425 ? 1.387 -6.092 -26.510 1.00 98.19 425 VAL A CA 1
ATOM 3223 C C . VAL A 1 425 ? 2.574 -5.151 -26.331 1.00 98.19 425 VAL A C 1
ATOM 3225 O O . VAL A 1 425 ? 2.838 -4.346 -27.215 1.00 98.19 425 VAL A O 1
ATOM 3228 N N . SER A 1 426 ? 3.305 -5.259 -25.219 1.00 97.56 426 SER A N 1
ATOM 3229 C CA . SER A 1 426 ? 4.447 -4.386 -24.943 1.00 97.56 426 SER A CA 1
ATOM 3230 C C . SER A 1 426 ? 5.590 -4.570 -25.934 1.00 97.56 426 SER A C 1
ATOM 3232 O O . SER A 1 426 ? 6.250 -3.585 -26.237 1.00 97.56 426 SER A O 1
ATOM 3234 N N . ALA A 1 427 ? 5.876 -5.793 -26.384 1.00 96.69 427 ALA A N 1
ATOM 3235 C CA . ALA A 1 427 ? 6.934 -6.049 -27.353 1.00 96.69 427 ALA A CA 1
ATOM 3236 C C . ALA A 1 427 ? 6.531 -5.538 -28.739 1.00 96.69 427 ALA A C 1
ATOM 3238 O O . ALA A 1 427 ? 7.314 -4.837 -29.368 1.00 96.69 427 ALA A O 1
ATOM 3239 N N . ALA A 1 428 ? 5.295 -5.805 -29.175 1.00 95.44 428 ALA A N 1
ATOM 3240 C CA . ALA A 1 428 ? 4.797 -5.344 -30.468 1.00 95.44 428 ALA A CA 1
ATOM 3241 C C . ALA A 1 428 ? 4.777 -3.813 -30.569 1.00 95.44 428 ALA A C 1
ATOM 3243 O O . ALA A 1 428 ? 5.245 -3.262 -31.560 1.00 95.44 428 ALA A O 1
ATOM 3244 N N . THR A 1 429 ? 4.282 -3.113 -29.543 1.00 94.88 429 THR A N 1
ATOM 3245 C CA . THR A 1 429 ? 4.259 -1.642 -29.559 1.00 94.88 429 THR A CA 1
ATOM 3246 C C . THR A 1 429 ? 5.648 -1.033 -29.413 1.00 94.88 429 THR A C 1
ATOM 3248 O O . THR A 1 429 ? 5.899 0.013 -29.999 1.00 94.88 429 THR A O 1
ATOM 3251 N N . PHE A 1 430 ? 6.551 -1.675 -28.666 1.00 95.06 430 PHE A N 1
ATOM 3252 C CA . PHE A 1 430 ? 7.936 -1.225 -28.530 1.00 95.06 430 PHE A CA 1
ATOM 3253 C C . PHE A 1 430 ? 8.696 -1.352 -29.850 1.00 95.06 430 PHE A C 1
ATOM 3255 O O . PHE A 1 430 ? 9.279 -0.378 -30.305 1.00 95.06 430 PHE A O 1
ATOM 3262 N N . VAL A 1 431 ? 8.628 -2.513 -30.504 1.00 94.31 431 VAL A N 1
ATOM 3263 C CA . VAL A 1 431 ? 9.264 -2.740 -31.809 1.00 94.31 431 VAL A CA 1
ATOM 3264 C C . VAL A 1 431 ? 8.684 -1.805 -32.872 1.00 94.31 431 VAL A C 1
ATOM 3266 O O . VAL A 1 431 ? 9.441 -1.158 -33.584 1.00 94.31 431 VAL A O 1
ATOM 3269 N N . ALA A 1 432 ? 7.357 -1.648 -32.925 1.00 91.88 432 ALA A N 1
ATOM 3270 C CA . ALA A 1 432 ? 6.719 -0.722 -33.861 1.00 91.88 432 ALA A CA 1
ATOM 3271 C C . ALA A 1 432 ? 7.163 0.740 -33.662 1.00 91.88 432 ALA A C 1
ATOM 3273 O O . ALA A 1 432 ? 7.205 1.499 -34.625 1.00 91.88 432 ALA A O 1
ATOM 3274 N N . ALA A 1 433 ? 7.518 1.139 -32.435 1.00 91.12 433 ALA A N 1
ATOM 3275 C CA . ALA A 1 433 ? 8.001 2.489 -32.149 1.00 91.12 433 ALA A CA 1
ATOM 3276 C C . ALA A 1 433 ? 9.408 2.779 -32.714 1.00 91.12 433 ALA A C 1
ATOM 3278 O O . ALA A 1 433 ? 9.786 3.943 -32.763 1.00 91.12 433 ALA A O 1
ATOM 3279 N N . HIS A 1 434 ? 10.156 1.757 -33.151 1.00 89.00 434 HIS A N 1
ATOM 3280 C CA . HIS A 1 434 ? 11.490 1.904 -33.753 1.00 89.00 434 HIS A CA 1
ATOM 3281 C C . HIS A 1 434 ? 11.453 2.066 -35.287 1.00 89.00 434 HIS A C 1
ATOM 3283 O O . HIS A 1 434 ? 12.493 2.236 -35.906 1.00 89.00 434 HIS A O 1
ATOM 3289 N N . GLY A 1 435 ? 10.277 2.007 -35.923 1.00 88.69 435 GLY A N 1
ATOM 3290 C CA . GLY A 1 435 ? 10.091 2.393 -37.332 1.00 88.69 435 GLY A CA 1
ATOM 3291 C C . GLY A 1 435 ? 10.451 1.346 -38.397 1.00 88.69 435 GLY A C 1
ATOM 3292 O O . GLY A 1 435 ? 9.794 1.321 -39.437 1.00 88.69 435 GLY A O 1
ATOM 3293 N N . SER A 1 436 ? 11.410 0.446 -38.155 1.00 90.69 436 SER A N 1
ATOM 3294 C CA . SER A 1 436 ? 11.748 -0.619 -39.118 1.00 90.69 436 SER A CA 1
ATOM 3295 C C . SER A 1 436 ? 10.610 -1.638 -39.274 1.00 90.69 436 SER A C 1
ATOM 3297 O O . SER A 1 436 ? 9.992 -2.064 -38.295 1.00 90.69 436 SER A O 1
ATOM 3299 N N . MET A 1 437 ? 10.358 -2.079 -40.510 1.00 91.31 437 MET A N 1
ATOM 3300 C CA . MET A 1 437 ? 9.407 -3.156 -40.840 1.00 91.31 437 MET A CA 1
ATOM 3301 C C . MET A 1 437 ? 10.095 -4.502 -41.114 1.00 91.31 437 MET A C 1
ATOM 3303 O O . MET A 1 437 ? 9.430 -5.478 -41.473 1.00 91.31 437 MET A O 1
ATOM 3307 N N . ASP A 1 438 ? 11.417 -4.572 -40.953 1.00 94.50 438 ASP A N 1
ATOM 3308 C CA . ASP A 1 438 ? 12.183 -5.794 -41.165 1.00 94.50 438 ASP A CA 1
ATOM 3309 C C . ASP A 1 438 ? 11.970 -6.798 -40.019 1.00 94.50 438 ASP A C 1
ATOM 3311 O O . ASP A 1 438 ? 12.135 -6.495 -38.834 1.00 94.50 438 ASP A O 1
ATOM 3315 N N . VAL A 1 439 ? 11.614 -8.036 -40.374 1.00 95.12 439 VAL A N 1
ATOM 3316 C CA . VAL A 1 439 ? 11.277 -9.083 -39.396 1.00 95.12 439 VAL A CA 1
ATOM 3317 C C . VAL A 1 439 ? 12.459 -9.469 -38.501 1.00 95.12 439 VAL A C 1
ATOM 3319 O O . VAL A 1 439 ? 12.255 -9.883 -37.359 1.00 95.12 439 VAL A O 1
ATOM 3322 N N . TRP A 1 440 ? 13.697 -9.338 -38.980 1.00 96.25 440 TRP A N 1
ATOM 3323 C CA . TRP A 1 440 ? 14.882 -9.677 -38.196 1.00 96.25 440 TRP A CA 1
ATOM 3324 C C . TRP A 1 440 ? 15.179 -8.595 -37.166 1.00 96.25 440 TRP A C 1
ATOM 3326 O O . TRP A 1 440 ? 15.477 -8.938 -36.023 1.00 96.25 440 TRP A O 1
ATOM 3336 N N . ILE A 1 441 ? 14.986 -7.322 -37.518 1.00 93.94 441 ILE A N 1
ATOM 3337 C CA . ILE A 1 441 ? 15.027 -6.203 -36.563 1.00 93.94 441 ILE A CA 1
ATOM 3338 C C . ILE A 1 441 ? 13.938 -6.356 -35.495 1.00 93.94 441 ILE A C 1
ATOM 3340 O O . ILE A 1 441 ? 14.188 -6.149 -34.305 1.00 93.94 441 ILE A O 1
ATOM 3344 N N . TRP A 1 442 ? 12.744 -6.814 -35.882 1.00 94.88 442 TRP A N 1
ATOM 3345 C CA . TRP A 1 442 ? 11.671 -7.096 -34.927 1.00 94.88 442 TRP A CA 1
ATOM 3346 C C . TRP A 1 442 ? 12.046 -8.184 -33.923 1.00 94.88 442 TRP A C 1
ATOM 3348 O O . TRP A 1 442 ? 11.726 -8.066 -32.738 1.00 94.88 442 TRP A O 1
ATOM 3358 N N . ILE A 1 443 ? 12.718 -9.244 -34.376 1.00 95.81 443 ILE A N 1
ATOM 3359 C CA . ILE A 1 443 ? 13.199 -10.316 -33.496 1.00 95.81 443 ILE A CA 1
ATOM 3360 C C . ILE A 1 443 ? 14.323 -9.804 -32.593 1.00 95.81 443 ILE A C 1
ATOM 3362 O O . ILE A 1 443 ? 14.312 -10.106 -31.399 1.00 95.81 443 ILE A O 1
ATOM 3366 N N . ASP A 1 444 ? 15.254 -9.023 -33.138 1.00 93.00 444 ASP A N 1
ATOM 3367 C CA . ASP A 1 444 ? 16.381 -8.441 -32.410 1.00 93.00 444 ASP A CA 1
ATOM 3368 C C . ASP A 1 444 ? 15.895 -7.582 -31.227 1.00 93.00 444 ASP A C 1
ATOM 3370 O O . ASP A 1 444 ? 16.019 -7.978 -30.061 1.00 93.00 444 ASP A O 1
ATOM 3374 N N . ILE A 1 445 ? 15.194 -6.484 -31.520 1.00 93.44 445 ILE A N 1
ATOM 3375 C CA . ILE A 1 445 ? 14.666 -5.538 -30.523 1.00 93.44 445 ILE A CA 1
ATOM 3376 C C . ILE A 1 445 ? 13.604 -6.207 -29.636 1.00 93.44 445 ILE A C 1
ATOM 3378 O O . ILE A 1 445 ? 13.548 -6.006 -28.416 1.00 93.44 445 ILE A O 1
ATOM 3382 N N . GLY A 1 446 ? 12.754 -7.047 -30.233 1.00 95.56 446 GLY A N 1
ATOM 3383 C CA . GLY A 1 446 ? 11.695 -7.765 -29.531 1.00 95.56 446 GLY A CA 1
ATOM 3384 C C . GLY A 1 446 ? 12.231 -8.733 -28.477 1.00 95.56 446 GLY A C 1
ATOM 3385 O O . GLY A 1 446 ? 11.612 -8.888 -27.420 1.00 95.56 446 GLY A O 1
ATOM 3386 N N . SER A 1 447 ? 13.399 -9.341 -28.706 1.00 96.88 447 SER A N 1
ATOM 3387 C CA . SER A 1 447 ? 14.025 -10.251 -27.743 1.00 96.88 447 SER A CA 1
ATOM 3388 C C . SER A 1 447 ? 14.372 -9.547 -26.425 1.00 96.88 447 SER A C 1
ATOM 3390 O O . SER A 1 447 ? 14.111 -10.101 -25.350 1.00 96.88 447 SER A O 1
ATOM 3392 N N . LEU A 1 448 ? 14.851 -8.298 -26.487 1.00 96.88 448 LEU A N 1
ATOM 3393 C CA . LEU A 1 448 ? 15.115 -7.465 -25.313 1.00 96.88 448 LEU A CA 1
ATOM 3394 C C . LEU A 1 448 ? 13.816 -7.142 -24.568 1.00 96.88 448 LEU A C 1
ATOM 3396 O O . LEU A 1 448 ? 13.751 -7.300 -23.347 1.00 96.88 448 LEU A O 1
ATOM 3400 N N . ALA A 1 449 ? 12.755 -6.763 -25.287 1.00 97.31 449 ALA A N 1
ATOM 3401 C CA . ALA A 1 449 ? 11.456 -6.472 -24.678 1.00 97.31 449 ALA A CA 1
ATOM 3402 C C . ALA A 1 449 ? 10.853 -7.684 -23.952 1.00 97.31 449 ALA A C 1
ATOM 3404 O O . ALA A 1 449 ? 10.349 -7.557 -22.828 1.00 97.31 449 ALA A O 1
ATOM 3405 N N . VAL A 1 450 ? 10.939 -8.873 -24.554 1.00 98.25 450 VAL A N 1
ATOM 3406 C CA . VAL A 1 450 ? 10.478 -10.127 -23.941 1.00 98.25 450 VAL A CA 1
ATOM 3407 C C . VAL A 1 450 ? 11.306 -10.462 -22.697 1.00 98.25 450 VAL A C 1
ATOM 3409 O O . VAL A 1 450 ? 10.733 -10.766 -21.645 1.00 98.25 450 VAL A O 1
ATOM 3412 N N . ALA A 1 451 ? 12.636 -10.356 -22.780 1.00 98.25 451 ALA A N 1
ATOM 3413 C CA . ALA A 1 451 ? 13.535 -10.580 -21.650 1.00 98.25 451 ALA A CA 1
ATOM 3414 C C . ALA A 1 451 ? 13.240 -9.621 -20.486 1.00 98.25 451 ALA A C 1
ATOM 3416 O O . ALA A 1 451 ? 13.097 -10.062 -19.341 1.00 98.25 451 ALA A O 1
ATOM 3417 N N . ALA A 1 452 ? 13.063 -8.328 -20.770 1.00 98.38 452 ALA A N 1
ATOM 3418 C CA . ALA A 1 452 ? 12.741 -7.308 -19.777 1.00 98.38 452 ALA A CA 1
ATOM 3419 C C . ALA A 1 452 ? 11.403 -7.586 -19.073 1.00 98.38 452 ALA A C 1
ATOM 3421 O O . ALA A 1 452 ? 11.340 -7.554 -17.841 1.00 98.38 452 ALA A O 1
ATOM 3422 N N . CYS A 1 453 ? 10.348 -7.948 -19.816 1.00 98.12 453 CYS A N 1
ATOM 3423 C CA . CYS A 1 453 ? 9.057 -8.324 -19.228 1.00 98.12 453 CYS A CA 1
ATOM 3424 C C . CYS A 1 453 ? 9.175 -9.551 -18.311 1.00 98.12 453 CYS A C 1
ATOM 3426 O O . CYS A 1 453 ? 8.647 -9.565 -17.193 1.00 98.12 453 CYS A O 1
ATOM 3428 N N . TRP A 1 454 ? 9.890 -10.584 -18.764 1.00 97.50 454 TRP A N 1
ATOM 3429 C CA . TRP A 1 454 ? 10.107 -11.801 -17.985 1.00 97.50 454 TRP A CA 1
ATOM 3430 C C . TRP A 1 454 ? 10.914 -11.535 -16.709 1.00 97.50 454 TRP A C 1
ATOM 3432 O O . TRP A 1 454 ? 10.582 -12.033 -15.629 1.00 97.50 454 TRP A O 1
ATOM 3442 N N . LEU A 1 455 ? 11.955 -10.711 -16.795 1.00 97.75 455 LEU A N 1
ATOM 3443 C CA . LEU A 1 455 ? 12.755 -10.317 -15.642 1.00 97.75 455 LEU A CA 1
ATOM 3444 C C . LEU A 1 455 ? 11.956 -9.449 -14.672 1.00 97.75 455 LEU A C 1
ATOM 3446 O O . LEU A 1 455 ? 12.061 -9.664 -13.462 1.00 97.75 455 LEU A O 1
ATOM 3450 N N . ALA A 1 456 ? 11.100 -8.551 -15.162 1.00 97.62 456 ALA A N 1
ATOM 3451 C CA . ALA A 1 456 ? 10.208 -7.769 -14.312 1.00 97.62 456 ALA A CA 1
ATOM 3452 C C . ALA A 1 456 ? 9.239 -8.661 -13.528 1.00 97.62 456 ALA A C 1
ATOM 3454 O O . ALA A 1 456 ? 9.061 -8.487 -12.319 1.00 97.62 456 ALA A O 1
ATOM 3455 N N . TRP A 1 457 ? 8.697 -9.694 -14.176 1.00 95.62 457 TRP A N 1
ATOM 3456 C CA . TRP A 1 457 ? 7.873 -10.713 -13.528 1.00 95.62 457 TRP A CA 1
ATOM 3457 C C . TRP A 1 457 ? 8.612 -11.479 -12.428 1.00 95.62 457 TRP A C 1
ATOM 3459 O O . TRP A 1 457 ? 8.111 -11.651 -11.313 1.00 95.62 457 TRP A O 1
ATOM 3469 N N . ARG A 1 458 ? 9.817 -11.957 -12.743 1.00 95.94 458 ARG A N 1
ATOM 3470 C CA . ARG A 1 458 ? 10.581 -12.851 -11.867 1.00 95.94 458 ARG A CA 1
ATOM 3471 C C . ARG A 1 458 ? 11.290 -12.132 -10.732 1.00 95.94 458 ARG A C 1
ATOM 3473 O O . ARG A 1 458 ? 11.418 -12.711 -9.658 1.00 95.94 458 ARG A O 1
ATOM 3480 N N . THR A 1 459 ? 11.740 -10.903 -10.955 1.00 96.69 459 THR A N 1
ATOM 3481 C CA . THR A 1 459 ? 12.474 -10.100 -9.964 1.00 96.69 459 THR A CA 1
ATOM 3482 C C . THR A 1 459 ? 11.590 -9.075 -9.261 1.00 96.69 459 THR A C 1
ATOM 3484 O O . THR A 1 459 ? 12.052 -8.395 -8.344 1.00 96.69 459 THR A O 1
ATOM 3487 N N . GLY A 1 460 ? 10.326 -8.954 -9.671 1.00 96.50 460 GLY A N 1
ATOM 3488 C CA . GLY A 1 460 ? 9.363 -8.049 -9.057 1.00 96.50 460 GLY A CA 1
ATOM 3489 C C . GLY A 1 460 ? 9.629 -6.579 -9.377 1.00 96.50 460 GLY A C 1
ATOM 3490 O O . GLY A 1 460 ? 9.282 -5.728 -8.567 1.00 96.50 460 GLY A O 1
ATOM 3491 N N . GLY A 1 461 ? 10.268 -6.254 -10.498 1.00 97.31 461 GLY A N 1
ATOM 3492 C CA . GLY A 1 461 ? 10.522 -4.868 -10.891 1.00 97.31 461 GLY A CA 1
ATOM 3493 C C . GLY A 1 461 ? 11.345 -4.725 -12.166 1.00 97.31 461 GLY A C 1
ATOM 3494 O O . GLY A 1 461 ? 12.029 -5.656 -12.582 1.00 97.31 461 GLY A O 1
ATOM 3495 N N . ILE A 1 462 ? 11.270 -3.554 -12.793 1.00 98.38 462 ILE A N 1
ATOM 3496 C CA . ILE A 1 462 ? 11.877 -3.277 -14.106 1.00 98.38 462 ILE A CA 1
ATOM 3497 C C . ILE A 1 462 ? 13.376 -2.992 -14.048 1.00 98.38 462 ILE A C 1
ATOM 3499 O O . ILE A 1 462 ? 13.984 -2.782 -15.088 1.00 98.38 462 ILE A O 1
ATOM 3503 N N . GLU A 1 463 ? 14.013 -3.019 -12.875 1.00 98.50 463 GLU A N 1
ATOM 3504 C CA . GLU A 1 463 ? 15.434 -2.669 -12.735 1.00 98.50 463 GLU A CA 1
ATOM 3505 C C . GLU A 1 463 ? 16.352 -3.524 -13.611 1.00 98.50 463 GLU A C 1
ATOM 3507 O O . GLU A 1 463 ? 17.312 -3.015 -14.178 1.00 98.50 463 GLU A O 1
ATOM 3512 N N . ALA A 1 464 ? 16.049 -4.814 -13.753 1.00 98.31 464 ALA A N 1
ATOM 3513 C CA . ALA A 1 464 ? 16.813 -5.697 -14.625 1.00 98.31 464 ALA A CA 1
ATOM 3514 C C . ALA A 1 464 ? 16.599 -5.378 -16.118 1.00 98.31 464 ALA A C 1
ATOM 3516 O O . ALA A 1 464 ? 17.546 -5.467 -16.892 1.00 98.31 464 ALA A O 1
ATOM 3517 N N . GLY A 1 465 ? 15.383 -4.975 -16.508 1.00 98.31 465 GLY A N 1
ATOM 3518 C CA . GLY A 1 465 ? 15.085 -4.505 -17.866 1.00 98.31 465 GLY A CA 1
ATOM 3519 C C . GLY A 1 465 ? 15.804 -3.193 -18.178 1.00 98.31 465 GLY A C 1
ATOM 3520 O O . GLY A 1 465 ? 16.486 -3.104 -19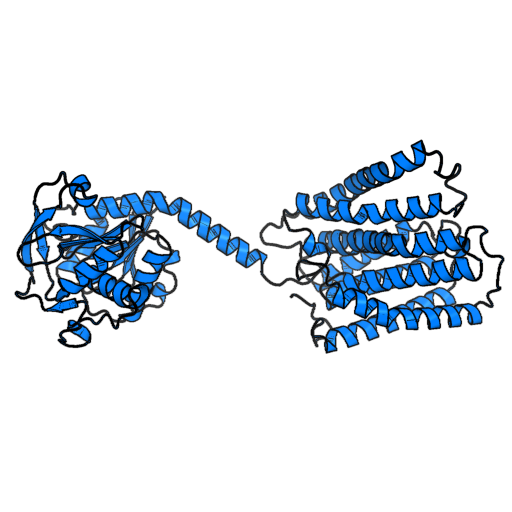.193 1.00 98.31 465 GLY A O 1
ATOM 3521 N N . ILE A 1 466 ? 15.764 -2.231 -17.246 1.00 98.75 466 ILE A N 1
ATOM 3522 C CA . ILE A 1 466 ? 16.529 -0.978 -17.332 1.00 98.75 466 ILE A CA 1
ATOM 3523 C C . ILE A 1 466 ? 18.018 -1.291 -17.485 1.00 98.75 466 ILE A C 1
ATOM 3525 O O . ILE A 1 466 ? 18.651 -0.762 -18.384 1.00 98.75 466 ILE A O 1
ATOM 3529 N N . ALA A 1 467 ? 18.586 -2.181 -16.667 1.00 98.62 467 ALA A N 1
ATOM 3530 C CA . ALA A 1 467 ? 19.999 -2.536 -16.781 1.00 98.62 467 ALA A CA 1
ATOM 3531 C C . ALA A 1 467 ? 20.367 -3.086 -18.167 1.00 98.62 467 ALA A C 1
ATOM 3533 O O . ALA A 1 467 ? 21.366 -2.650 -18.733 1.00 98.62 467 ALA A O 1
ATOM 3534 N N . LEU A 1 468 ? 19.573 -4.021 -18.703 1.00 98.25 468 LEU A N 1
ATOM 3535 C CA . LEU A 1 468 ? 19.793 -4.580 -20.040 1.00 98.25 468 LEU A CA 1
ATOM 3536 C C . LEU A 1 468 ? 19.739 -3.490 -21.108 1.00 98.25 468 LEU A C 1
ATOM 3538 O O . LEU A 1 468 ? 20.647 -3.394 -21.925 1.00 98.25 468 LEU A O 1
ATOM 3542 N N . HIS A 1 469 ? 18.709 -2.651 -21.064 1.00 98.19 469 HIS A N 1
ATOM 3543 C CA . HIS A 1 469 ? 18.487 -1.615 -22.062 1.00 98.19 469 HIS A CA 1
ATOM 3544 C C . HIS A 1 469 ? 19.564 -0.521 -22.008 1.00 98.19 469 HIS A C 1
ATOM 3546 O O . HIS A 1 469 ? 20.138 -0.159 -23.031 1.00 98.19 469 HIS A O 1
ATOM 3552 N N . VAL A 1 470 ? 19.921 -0.053 -20.809 1.00 98.50 470 VAL A N 1
ATOM 3553 C CA . VAL A 1 470 ? 20.985 0.942 -20.619 1.00 98.50 470 VAL A CA 1
ATOM 3554 C C . VAL A 1 470 ? 22.326 0.405 -21.104 1.00 98.50 470 VAL A C 1
ATOM 3556 O O . VAL A 1 470 ? 23.030 1.100 -21.830 1.00 98.50 470 VAL A O 1
ATOM 3559 N N . VAL A 1 471 ? 22.695 -0.820 -20.715 1.00 98.38 471 VAL A N 1
ATOM 3560 C CA . VAL A 1 471 ? 23.963 -1.417 -21.154 1.00 98.38 471 VAL A CA 1
ATOM 3561 C C . VAL A 1 471 ? 23.970 -1.618 -22.665 1.00 98.38 471 VAL A C 1
ATOM 3563 O O . VAL A 1 471 ? 24.988 -1.332 -23.287 1.00 98.38 471 VAL A O 1
ATOM 3566 N N . ASN A 1 472 ? 22.849 -2.043 -23.250 1.00 96.81 472 ASN A N 1
ATOM 3567 C CA . ASN A 1 472 ? 22.721 -2.193 -24.691 1.00 96.81 472 ASN A CA 1
ATOM 3568 C C . ASN A 1 472 ? 23.005 -0.895 -25.435 1.00 96.81 472 ASN A C 1
ATOM 3570 O O . ASN A 1 472 ? 23.937 -0.842 -26.235 1.00 96.81 472 ASN A O 1
ATOM 3574 N N . ASN A 1 473 ? 22.256 0.156 -25.115 1.00 96.12 473 ASN A N 1
ATOM 3575 C CA . ASN A 1 473 ? 22.347 1.409 -25.851 1.00 96.12 473 ASN A CA 1
ATOM 3576 C C . ASN A 1 473 ? 23.698 2.082 -25.600 1.00 96.12 473 ASN A C 1
ATOM 3578 O O . ASN A 1 473 ? 24.335 2.537 -26.539 1.00 96.12 473 ASN A O 1
ATOM 3582 N N . LEU A 1 474 ? 24.205 2.075 -24.359 1.00 97.25 474 LEU A N 1
ATOM 3583 C CA . LEU A 1 474 ? 25.539 2.614 -24.088 1.00 97.25 474 LEU A CA 1
ATOM 3584 C C . LEU A 1 474 ? 26.628 1.870 -24.862 1.00 97.25 474 LEU A C 1
ATOM 3586 O O . LEU A 1 474 ? 27.502 2.519 -25.424 1.00 97.25 474 LEU A O 1
ATOM 3590 N N . ALA A 1 475 ? 26.597 0.537 -24.890 1.00 96.12 475 ALA A N 1
ATOM 3591 C CA . ALA A 1 475 ? 27.639 -0.247 -25.540 1.00 96.12 475 ALA A CA 1
ATOM 3592 C C . ALA A 1 475 ? 27.626 -0.058 -27.064 1.00 96.12 475 ALA A C 1
ATOM 3594 O O . ALA A 1 475 ? 28.686 0.170 -27.646 1.00 96.12 475 ALA A O 1
ATOM 3595 N N . VAL A 1 476 ? 26.443 -0.104 -27.688 1.00 94.06 476 VAL A N 1
ATOM 3596 C CA . VAL A 1 476 ? 26.278 0.090 -29.136 1.00 94.06 476 VAL A CA 1
ATOM 3597 C C . VAL A 1 476 ? 26.656 1.520 -29.531 1.00 94.06 476 VAL A C 1
ATOM 3599 O O . VAL A 1 476 ? 27.550 1.706 -30.353 1.00 94.06 476 VAL A O 1
ATOM 3602 N N . THR A 1 477 ? 26.095 2.540 -28.875 1.00 94.81 477 THR A N 1
ATOM 3603 C CA . THR A 1 477 ? 26.383 3.945 -29.205 1.00 94.81 477 THR A CA 1
ATOM 3604 C C . THR A 1 477 ? 27.841 4.322 -28.916 1.00 94.81 477 THR A C 1
ATOM 3606 O O . THR A 1 477 ? 28.458 5.034 -29.704 1.00 94.81 477 THR A O 1
ATOM 3609 N N . PHE A 1 478 ? 28.453 3.836 -27.827 1.00 95.75 478 PHE A N 1
ATOM 3610 C CA . PHE A 1 478 ? 29.877 4.099 -27.568 1.00 95.75 478 PHE A CA 1
ATOM 3611 C C . PHE A 1 478 ? 30.773 3.451 -28.622 1.00 95.75 478 PHE A C 1
ATOM 3613 O O . PHE A 1 478 ? 31.760 4.068 -29.023 1.00 95.75 478 PHE A O 1
ATOM 3620 N N . ALA A 1 479 ? 30.448 2.233 -29.066 1.00 94.19 479 ALA A N 1
ATOM 3621 C CA . ALA A 1 479 ? 31.172 1.586 -30.152 1.00 94.19 479 ALA A CA 1
ATOM 3622 C C . ALA A 1 479 ? 31.058 2.411 -31.443 1.00 94.19 479 ALA A C 1
ATOM 3624 O O . ALA A 1 479 ? 32.095 2.748 -32.007 1.00 94.19 479 ALA A O 1
ATOM 3625 N N . GLY A 1 480 ? 29.850 2.846 -31.822 1.00 92.88 480 GLY A N 1
ATOM 3626 C CA . GLY A 1 480 ? 29.625 3.705 -32.992 1.00 92.88 480 GLY A CA 1
ATOM 3627 C C . GLY A 1 480 ? 30.361 5.052 -32.929 1.00 92.88 480 GLY A C 1
ATOM 3628 O O . GLY A 1 480 ? 30.905 5.525 -33.923 1.00 92.88 480 GLY A O 1
ATOM 3629 N N . ILE A 1 481 ? 30.474 5.667 -31.745 1.00 94.38 481 ILE A N 1
ATOM 3630 C CA . ILE A 1 481 ? 31.244 6.913 -31.572 1.00 94.38 481 ILE A CA 1
ATOM 3631 C C . ILE A 1 481 ? 32.761 6.666 -31.672 1.00 94.38 481 ILE A C 1
ATOM 3633 O O . ILE A 1 481 ? 33.494 7.470 -32.252 1.00 94.38 481 ILE A O 1
ATOM 3637 N N . LEU A 1 482 ? 33.266 5.587 -31.064 1.00 94.00 482 LEU A N 1
ATOM 3638 C CA . LEU A 1 482 ? 34.706 5.324 -30.936 1.00 94.00 482 LEU A CA 1
ATOM 3639 C C . LEU A 1 482 ? 35.319 4.629 -32.153 1.00 94.00 482 LEU A C 1
ATOM 3641 O O . LEU A 1 482 ? 36.519 4.789 -32.401 1.00 94.00 482 LEU A O 1
ATOM 3645 N N . LEU A 1 483 ? 34.532 3.833 -32.864 1.00 91.81 483 LEU A N 1
ATOM 3646 C CA . LEU A 1 483 ? 34.969 3.013 -33.991 1.00 91.81 483 LEU A CA 1
ATOM 3647 C C . LEU A 1 483 ? 34.352 3.481 -35.320 1.00 91.81 483 LEU A C 1
ATOM 3649 O O . LEU A 1 483 ? 34.673 2.903 -36.353 1.00 91.81 483 LEU A O 1
ATOM 3653 N N . GLY A 1 484 ? 33.533 4.539 -35.285 1.00 85.94 484 GLY A N 1
ATOM 3654 C CA . GLY A 1 484 ? 32.739 5.014 -36.417 1.00 85.94 484 GLY A CA 1
ATOM 3655 C C . GLY A 1 484 ? 31.480 4.158 -36.636 1.00 85.94 484 GLY A C 1
ATOM 3656 O O . GLY A 1 484 ? 31.299 3.146 -35.961 1.00 85.94 484 GLY A O 1
ATOM 3657 N N . GLY A 1 485 ? 30.576 4.591 -37.524 1.00 85.62 485 GLY A N 1
ATOM 3658 C CA . GLY A 1 485 ? 29.275 3.924 -37.729 1.00 85.62 485 GLY A CA 1
ATOM 3659 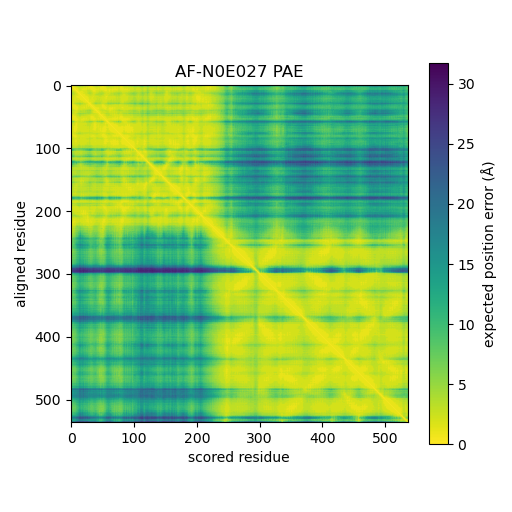C C . GLY A 1 485 ? 28.199 4.322 -36.705 1.00 85.62 485 GLY A C 1
ATOM 3660 O O . GLY A 1 485 ? 27.364 3.514 -36.306 1.00 85.62 485 GLY A O 1
ATOM 3661 N N . LEU A 1 486 ? 28.229 5.570 -36.218 1.00 87.12 486 LEU A N 1
ATOM 3662 C CA . LEU A 1 486 ? 27.238 6.060 -35.254 1.00 87.12 486 LEU A CA 1
ATOM 3663 C C . LEU A 1 486 ? 25.811 6.074 -35.830 1.00 87.12 486 LEU A C 1
ATOM 3665 O O . LEU A 1 486 ? 24.878 5.739 -35.112 1.00 87.12 486 LEU A O 1
ATOM 3669 N N . GLU A 1 487 ? 25.639 6.418 -37.104 1.00 83.75 487 GLU A N 1
ATOM 3670 C CA . GLU A 1 487 ? 24.327 6.389 -37.771 1.00 83.75 487 GLU A CA 1
ATOM 3671 C C . GLU A 1 487 ? 23.759 4.962 -37.821 1.00 83.75 487 GLU A C 1
ATOM 3673 O O . GLU A 1 487 ? 22.621 4.738 -37.423 1.00 83.75 487 GLU A O 1
ATOM 3678 N N . GLU A 1 488 ? 24.599 3.973 -38.143 1.00 83.81 488 GLU A N 1
ATOM 3679 C CA . GLU A 1 488 ? 24.254 2.538 -38.177 1.00 83.81 488 GLU A CA 1
ATOM 3680 C C . GLU A 1 488 ? 23.902 1.953 -36.795 1.00 83.81 488 GLU A C 1
ATOM 3682 O O . GLU A 1 488 ? 23.389 0.840 -36.685 1.00 83.81 488 GLU A O 1
ATOM 3687 N N . SER A 1 489 ? 24.196 2.686 -35.718 1.00 84.88 489 SER A N 1
ATOM 3688 C CA . SER A 1 489 ? 23.859 2.299 -34.344 1.00 84.88 489 SER A CA 1
ATOM 3689 C C . SER A 1 489 ? 22.396 2.592 -33.979 1.00 84.88 489 SER A C 1
ATOM 3691 O O . SER A 1 489 ? 21.933 2.137 -32.928 1.00 84.88 489 SER A O 1
ATOM 3693 N N . TYR A 1 490 ? 21.686 3.364 -34.807 1.00 86.25 490 TYR A N 1
ATOM 3694 C CA . TYR A 1 490 ? 20.270 3.690 -34.658 1.00 86.25 490 TYR A CA 1
ATOM 3695 C C . TYR A 1 490 ? 19.420 2.868 -35.625 1.00 86.25 490 TYR A C 1
ATOM 3697 O O . TYR A 1 490 ? 19.883 2.439 -36.674 1.00 86.25 490 TYR A O 1
ATOM 3705 N N . VAL A 1 491 ? 18.167 2.626 -35.239 1.00 86.44 491 VAL A N 1
ATOM 3706 C CA . VAL A 1 491 ? 17.196 1.913 -36.073 1.00 86.44 491 VAL A CA 1
ATOM 3707 C C . VAL A 1 491 ? 16.191 2.918 -36.609 1.00 86.44 491 VAL A C 1
ATOM 3709 O O . VAL A 1 491 ? 15.582 3.658 -35.836 1.00 86.44 491 VAL A O 1
ATOM 3712 N N . ASP A 1 492 ? 16.010 2.902 -37.922 1.00 85.12 492 ASP A N 1
ATOM 3713 C CA . ASP A 1 492 ? 15.061 3.717 -38.672 1.00 85.12 492 ASP A CA 1
ATOM 3714 C C . ASP A 1 492 ? 14.209 2.857 -39.628 1.00 85.12 492 ASP A C 1
ATOM 3716 O O . ASP A 1 492 ? 14.175 1.624 -39.549 1.00 85.12 492 ASP A O 1
ATOM 3720 N N . THR A 1 493 ? 13.480 3.508 -40.534 1.00 85.75 493 THR A N 1
ATOM 3721 C CA . THR A 1 493 ? 12.611 2.846 -41.515 1.00 85.75 493 THR A CA 1
ATOM 3722 C C . THR A 1 493 ? 13.360 2.070 -42.599 1.00 85.75 493 THR A C 1
ATOM 3724 O O . THR A 1 493 ? 12.764 1.180 -43.207 1.00 85.75 493 THR A O 1
ATOM 3727 N N . GLU A 1 494 ? 14.629 2.388 -42.854 1.00 86.31 494 GLU A N 1
ATOM 3728 C CA . GLU A 1 494 ? 15.464 1.753 -43.884 1.00 86.31 494 GLU A CA 1
ATOM 3729 C C . GLU A 1 494 ? 16.361 0.645 -43.315 1.00 86.31 494 GLU A C 1
ATOM 3731 O O . GLU A 1 494 ? 16.875 -0.199 -44.053 1.00 86.31 494 GLU A O 1
ATOM 3736 N N . THR A 1 495 ? 16.505 0.597 -41.993 1.00 88.44 495 THR A N 1
ATOM 3737 C CA . THR A 1 495 ? 17.313 -0.389 -41.283 1.00 88.44 495 THR A CA 1
ATOM 3738 C C . THR A 1 495 ? 16.803 -1.810 -41.532 1.00 88.44 495 THR A C 1
ATOM 3740 O O . THR A 1 495 ? 15.650 -2.146 -41.234 1.00 88.44 495 THR A O 1
ATOM 3743 N N . THR A 1 496 ? 17.694 -2.678 -42.019 1.00 90.50 496 THR A N 1
ATOM 3744 C CA . THR A 1 496 ? 17.429 -4.102 -42.279 1.00 90.50 496 THR A CA 1
ATOM 3745 C C . THR A 1 496 ? 18.310 -4.995 -41.413 1.00 90.50 496 THR A C 1
ATOM 3747 O O . THR A 1 496 ? 19.426 -4.632 -41.045 1.00 90.50 496 THR A O 1
ATOM 3750 N N . GLY A 1 497 ? 17.801 -6.175 -41.054 1.00 90.94 497 GLY A N 1
ATOM 3751 C CA . GLY A 1 497 ? 18.519 -7.147 -40.236 1.00 90.94 497 GLY A CA 1
ATOM 3752 C C . GLY A 1 497 ? 18.860 -8.424 -40.999 1.00 90.94 497 GLY A C 1
ATOM 3753 O O . GLY A 1 497 ? 18.597 -8.576 -42.191 1.00 90.94 497 GLY A O 1
ATOM 3754 N N . SER A 1 498 ? 19.434 -9.393 -40.287 1.00 94.81 498 SER A N 1
ATOM 3755 C CA . SER A 1 498 ? 19.714 -10.722 -40.829 1.00 94.81 498 SER A CA 1
ATOM 3756 C C . SER A 1 498 ? 19.282 -11.819 -39.850 1.00 94.81 498 SER A C 1
ATOM 3758 O O . SER A 1 498 ? 19.243 -11.589 -38.637 1.00 94.81 498 SER A O 1
ATOM 3760 N N . PRO A 1 499 ? 19.036 -13.054 -40.327 1.00 96.56 499 PRO A N 1
ATOM 3761 C CA . PRO A 1 499 ? 18.795 -14.188 -39.437 1.00 96.56 499 PRO A CA 1
ATOM 3762 C C . PRO A 1 499 ? 19.933 -14.406 -38.431 1.00 96.56 499 PRO A C 1
ATOM 3764 O O . PRO A 1 499 ? 19.693 -14.839 -37.306 1.00 96.56 499 PRO A O 1
ATOM 3767 N N . VAL A 1 500 ? 21.175 -14.107 -38.834 1.00 96.38 500 VAL A N 1
ATOM 3768 C CA . VAL A 1 500 ? 22.366 -14.277 -37.994 1.00 96.38 500 VAL A CA 1
ATOM 3769 C C . VAL A 1 500 ? 22.394 -13.234 -36.879 1.00 96.38 500 VAL A C 1
ATOM 3771 O O . VAL A 1 500 ? 22.572 -13.617 -35.724 1.00 96.38 500 VAL A O 1
ATOM 3774 N N . SER A 1 501 ? 22.161 -11.952 -37.183 1.00 93.06 501 SER A N 1
ATOM 3775 C CA . SER A 1 501 ? 22.142 -10.892 -36.162 1.00 93.06 501 SER A CA 1
ATOM 3776 C C . SER A 1 501 ? 21.009 -11.118 -35.162 1.00 93.06 501 SER A C 1
ATOM 3778 O O . SER A 1 501 ? 21.256 -11.163 -33.959 1.00 93.06 501 SER A O 1
ATOM 3780 N N . ALA A 1 502 ? 19.804 -11.429 -35.647 1.00 95.81 502 ALA A N 1
ATOM 3781 C CA . ALA A 1 502 ? 18.663 -11.766 -34.799 1.00 95.81 502 ALA A CA 1
ATOM 3782 C C . ALA A 1 502 ? 18.942 -12.979 -33.887 1.00 95.81 502 ALA A C 1
ATOM 3784 O O . ALA A 1 502 ? 18.620 -12.960 -32.697 1.00 95.81 502 ALA A O 1
ATOM 3785 N N . ALA A 1 503 ? 19.571 -14.037 -34.414 1.00 97.06 503 ALA A N 1
ATOM 3786 C CA . ALA A 1 503 ? 19.942 -15.205 -33.618 1.00 97.06 503 ALA A CA 1
ATOM 3787 C C . ALA A 1 503 ? 20.984 -14.865 -32.542 1.00 97.06 503 ALA A C 1
ATOM 3789 O O . ALA A 1 503 ? 20.847 -15.311 -31.399 1.00 97.06 503 ALA A O 1
ATOM 3790 N N . MET A 1 504 ? 22.000 -14.063 -32.875 1.00 96.25 504 MET A N 1
ATOM 3791 C CA . MET A 1 504 ? 23.001 -13.608 -31.907 1.00 96.25 504 MET A CA 1
ATOM 3792 C C . MET A 1 504 ? 22.356 -12.801 -30.776 1.00 96.25 504 MET A C 1
ATOM 3794 O O . MET A 1 504 ? 22.629 -13.096 -29.608 1.00 96.25 504 MET A O 1
ATOM 3798 N N . SER A 1 505 ? 21.445 -11.878 -31.096 1.00 95.00 505 SER A N 1
ATOM 3799 C CA . SER A 1 505 ? 20.683 -11.091 -30.118 1.00 95.00 505 SER A CA 1
ATOM 3800 C C . SER A 1 505 ? 19.846 -11.959 -29.182 1.00 95.00 505 SER A C 1
ATOM 3802 O O . SER A 1 505 ? 19.938 -11.840 -27.958 1.00 95.00 505 SER A O 1
ATOM 3804 N N . VAL A 1 506 ? 19.097 -12.925 -29.724 1.00 97.75 506 VAL A N 1
ATOM 3805 C CA . VAL A 1 506 ? 18.310 -13.874 -28.918 1.00 97.75 506 VAL A CA 1
ATOM 3806 C C . VAL A 1 506 ? 19.208 -14.689 -27.982 1.00 97.75 506 VAL A C 1
ATOM 3808 O O . VAL A 1 506 ? 18.858 -14.902 -26.815 1.00 97.75 506 VAL A O 1
ATOM 3811 N N . VAL A 1 507 ? 20.377 -15.132 -28.454 1.00 98.06 507 VAL A N 1
ATOM 3812 C CA . VAL A 1 507 ? 21.338 -15.888 -27.640 1.00 98.06 507 VAL A CA 1
ATOM 3813 C C . VAL A 1 507 ? 21.882 -15.029 -26.500 1.00 98.06 507 VAL A C 1
ATOM 3815 O O . VAL A 1 507 ? 21.825 -15.464 -25.344 1.00 98.06 507 VAL A O 1
ATOM 3818 N N . VAL A 1 508 ? 22.353 -13.807 -26.772 1.00 97.62 508 VAL A N 1
ATOM 3819 C CA . VAL A 1 508 ? 22.886 -12.931 -25.716 1.00 97.62 508 VAL A CA 1
ATOM 3820 C C . VAL A 1 508 ? 21.796 -12.522 -24.720 1.00 97.62 508 VAL A C 1
ATOM 3822 O O . VAL A 1 508 ? 22.042 -12.598 -23.514 1.00 97.62 508 VAL A O 1
ATOM 3825 N N . MET A 1 509 ? 20.566 -12.224 -25.166 1.00 97.94 509 MET A N 1
ATOM 3826 C CA . MET A 1 509 ? 19.436 -11.952 -24.263 1.00 97.94 509 MET A CA 1
ATOM 3827 C C . MET A 1 509 ? 19.114 -13.147 -23.369 1.00 97.94 509 MET A C 1
ATOM 3829 O O . MET A 1 509 ? 18.844 -12.984 -22.173 1.00 97.94 509 MET A O 1
ATOM 3833 N N . THR A 1 510 ? 19.158 -14.361 -23.921 1.00 98.06 510 THR A N 1
ATOM 3834 C CA . THR A 1 510 ? 18.899 -15.594 -23.167 1.00 98.06 510 THR A CA 1
ATOM 3835 C C . THR A 1 510 ? 19.962 -15.809 -22.092 1.00 98.06 510 THR A C 1
ATOM 3837 O O . THR A 1 510 ? 19.625 -16.084 -20.935 1.00 98.06 510 THR A O 1
ATOM 3840 N N . ILE A 1 511 ? 21.240 -15.627 -22.438 1.00 98.38 511 ILE A N 1
ATOM 3841 C CA . ILE A 1 511 ? 22.362 -15.734 -21.497 1.00 98.38 511 ILE A CA 1
ATOM 3842 C C . ILE A 1 511 ? 22.240 -14.668 -20.404 1.00 98.38 511 ILE A C 1
ATOM 3844 O O . ILE A 1 511 ? 22.278 -15.002 -19.218 1.00 98.38 511 ILE A O 1
ATOM 3848 N N . ALA A 1 512 ? 22.028 -13.404 -20.776 1.00 98.38 512 ALA A N 1
ATOM 3849 C CA . ALA A 1 512 ? 21.893 -12.299 -19.832 1.00 98.38 512 ALA A CA 1
ATOM 3850 C C . ALA A 1 512 ? 20.731 -12.533 -18.855 1.00 98.38 512 ALA A C 1
ATOM 3852 O O . ALA A 1 512 ? 20.898 -12.431 -17.637 1.00 98.38 512 ALA A O 1
ATOM 3853 N N . THR A 1 513 ? 19.575 -12.958 -19.370 1.00 98.12 513 THR A N 1
ATOM 3854 C CA . THR A 1 513 ? 18.404 -13.322 -18.562 1.00 98.12 513 THR A CA 1
ATOM 3855 C C . THR A 1 513 ? 18.725 -14.454 -17.589 1.00 98.12 513 THR A C 1
ATOM 3857 O O . THR A 1 513 ? 18.397 -14.366 -16.404 1.00 98.12 513 THR A O 1
ATOM 3860 N N . ALA A 1 514 ? 19.394 -15.514 -18.049 1.00 97.50 514 ALA A N 1
ATOM 3861 C CA . ALA A 1 514 ? 19.772 -16.642 -17.201 1.00 97.50 514 ALA A CA 1
ATOM 3862 C C . ALA A 1 514 ? 20.736 -16.225 -16.075 1.00 97.50 514 ALA A C 1
ATOM 3864 O O . ALA A 1 514 ? 20.538 -16.626 -14.922 1.00 97.50 514 ALA A O 1
ATOM 3865 N N . LEU A 1 515 ? 21.731 -15.388 -16.385 1.00 98.12 515 LEU A N 1
ATOM 3866 C CA . LEU A 1 515 ? 22.696 -14.859 -15.420 1.00 98.12 515 LEU A CA 1
ATOM 3867 C C . LEU A 1 515 ? 22.025 -13.949 -14.383 1.00 98.12 515 LEU A C 1
ATOM 3869 O O . LEU A 1 515 ? 22.239 -14.131 -13.181 1.00 98.12 515 LEU A O 1
ATOM 3873 N N . ILE A 1 516 ? 21.154 -13.031 -14.812 1.00 98.12 516 ILE A N 1
ATOM 3874 C CA . ILE A 1 516 ? 20.401 -12.160 -13.899 1.00 98.12 516 ILE A CA 1
ATOM 3875 C C . ILE A 1 516 ? 19.494 -12.997 -12.992 1.00 98.12 516 ILE A C 1
ATOM 3877 O O . ILE A 1 516 ? 19.473 -12.780 -11.783 1.00 98.12 516 ILE A O 1
ATOM 3881 N N . LEU A 1 517 ? 18.779 -13.994 -13.523 1.00 96.94 517 LEU A N 1
ATOM 3882 C CA . LEU A 1 517 ? 17.925 -14.875 -12.715 1.00 96.94 517 LEU A CA 1
ATOM 3883 C C . LEU A 1 517 ? 18.723 -15.753 -11.745 1.00 96.94 517 LEU A C 1
ATOM 3885 O O . LEU A 1 517 ? 18.231 -16.100 -10.669 1.00 96.94 517 LEU A O 1
ATOM 3889 N N . TRP A 1 518 ? 19.937 -16.157 -12.110 1.00 96.44 518 TRP A N 1
ATOM 3890 C CA . TRP A 1 518 ? 20.852 -16.830 -11.192 1.00 96.44 518 TRP A CA 1
ATOM 3891 C C . TRP A 1 518 ? 21.267 -15.902 -10.046 1.00 96.44 518 TRP A C 1
ATOM 3893 O O . TRP A 1 518 ? 21.136 -16.285 -8.879 1.00 96.44 518 TRP A O 1
ATOM 3903 N N . LEU A 1 519 ? 21.679 -14.671 -10.357 1.00 96.94 519 LEU A N 1
ATOM 3904 C CA . LEU A 1 519 ? 22.076 -13.689 -9.352 1.00 96.94 519 LEU A CA 1
ATOM 3905 C C . LEU A 1 519 ? 20.896 -13.307 -8.448 1.00 96.94 519 LEU A C 1
ATOM 3907 O O . LEU A 1 519 ? 21.033 -13.304 -7.226 1.00 96.94 519 LEU A O 1
ATOM 3911 N N . ALA A 1 520 ? 19.719 -13.068 -9.029 1.00 96.38 520 ALA A N 1
ATOM 3912 C CA . ALA A 1 520 ? 18.501 -12.720 -8.306 1.00 96.38 520 ALA A CA 1
ATOM 3913 C C . ALA A 1 520 ? 18.106 -13.806 -7.298 1.00 96.38 520 ALA A C 1
ATOM 3915 O O . ALA A 1 520 ? 17.717 -13.485 -6.177 1.00 96.38 520 ALA A O 1
ATOM 3916 N N . ARG A 1 521 ? 18.251 -15.091 -7.655 1.00 94.75 521 ARG A N 1
ATOM 3917 C CA . ARG A 1 521 ? 18.014 -16.211 -6.728 1.00 94.75 521 ARG A CA 1
ATOM 3918 C C . ARG A 1 521 ? 19.034 -16.241 -5.595 1.00 94.75 521 ARG A C 1
ATOM 3920 O O . ARG A 1 521 ? 18.646 -16.392 -4.443 1.00 94.75 521 ARG A O 1
ATOM 3927 N N . ARG A 1 522 ? 20.324 -16.039 -5.891 1.00 94.62 522 ARG A N 1
ATOM 3928 C CA . ARG A 1 522 ? 21.374 -15.961 -4.856 1.00 94.62 522 ARG A CA 1
ATOM 3929 C C . ARG A 1 522 ? 21.167 -14.802 -3.881 1.00 94.62 522 ARG A C 1
ATOM 3931 O O . ARG A 1 522 ? 21.554 -14.908 -2.726 1.00 94.62 522 ARG A O 1
ATOM 3938 N N . ARG A 1 523 ? 20.567 -13.707 -4.348 1.00 92.94 523 ARG A N 1
ATOM 3939 C CA . ARG A 1 523 ? 20.255 -12.514 -3.549 1.00 92.94 523 ARG A CA 1
ATOM 3940 C C . ARG A 1 523 ? 18.878 -12.564 -2.875 1.00 92.94 523 ARG A C 1
ATOM 3942 O O . ARG A 1 523 ? 18.515 -11.596 -2.221 1.00 92.94 523 ARG A O 1
ATOM 3949 N N . GLY A 1 524 ? 18.107 -13.642 -3.051 1.00 92.12 524 GLY A N 1
ATOM 3950 C CA . GLY A 1 524 ? 16.753 -13.764 -2.496 1.00 92.12 524 GLY A CA 1
ATOM 3951 C C . GLY A 1 524 ? 15.705 -12.844 -3.138 1.00 92.12 524 GLY A C 1
ATOM 3952 O O . GLY A 1 524 ? 14.630 -12.672 -2.582 1.00 92.12 524 GLY A O 1
ATOM 3953 N N . ILE A 1 525 ? 15.994 -12.251 -4.302 1.00 93.50 525 ILE A N 1
ATOM 3954 C CA . ILE A 1 525 ? 15.092 -11.333 -5.024 1.00 93.50 525 ILE A CA 1
ATOM 3955 C C . ILE A 1 525 ? 14.060 -12.105 -5.857 1.00 93.50 525 ILE A C 1
ATOM 3957 O O . ILE A 1 525 ? 12.898 -11.703 -5.961 1.00 93.50 525 ILE A O 1
ATOM 3961 N N . ALA A 1 526 ? 14.497 -13.200 -6.486 1.00 92.56 526 ALA A N 1
ATOM 3962 C CA . ALA A 1 526 ? 13.650 -14.063 -7.301 1.00 92.56 526 ALA A CA 1
ATOM 3963 C C . ALA A 1 526 ? 13.344 -15.378 -6.561 1.00 92.56 526 ALA A C 1
ATOM 3965 O O . ALA A 1 526 ? 14.270 -15.985 -6.011 1.00 92.56 526 ALA A O 1
ATOM 3966 N N . PRO A 1 527 ? 12.093 -15.878 -6.600 1.00 88.81 527 PRO A N 1
ATOM 3967 C CA . PRO A 1 527 ? 11.739 -17.160 -5.999 1.00 88.81 527 PRO A CA 1
ATOM 3968 C C . PRO A 1 527 ? 12.505 -18.344 -6.605 1.00 88.81 527 PRO A C 1
ATOM 3970 O O . PRO A 1 527 ? 12.883 -18.331 -7.782 1.00 88.81 527 PRO A O 1
ATOM 3973 N N . ALA A 1 528 ? 12.655 -19.413 -5.814 1.00 79.25 528 ALA A N 1
ATOM 3974 C CA . ALA A 1 528 ? 13.304 -20.656 -6.241 1.00 79.25 528 ALA A CA 1
ATOM 3975 C C . ALA A 1 528 ? 12.532 -21.398 -7.354 1.00 79.25 528 ALA A C 1
ATOM 3977 O O . ALA A 1 528 ? 13.145 -22.059 -8.194 1.00 79.25 528 ALA A O 1
ATOM 3978 N N . GLY A 1 529 ? 11.199 -21.265 -7.389 1.00 77.44 529 GLY A N 1
ATOM 3979 C CA . GLY A 1 529 ? 10.338 -21.861 -8.415 1.00 77.44 529 GLY A CA 1
ATOM 3980 C C . GLY A 1 529 ? 10.592 -21.298 -9.820 1.00 77.44 529 GLY A C 1
ATOM 3981 O O . GLY A 1 529 ? 11.003 -20.151 -9.986 1.00 77.44 529 GLY A O 1
ATOM 3982 N N . ARG A 1 530 ? 10.334 -22.101 -10.863 1.00 70.69 530 ARG A N 1
ATOM 3983 C CA . ARG A 1 530 ? 10.577 -21.705 -12.269 1.00 70.69 530 ARG A CA 1
ATOM 3984 C C . ARG A 1 530 ? 9.534 -20.734 -12.831 1.00 70.69 530 ARG A C 1
ATOM 3986 O O . ARG A 1 530 ? 9.855 -19.983 -13.746 1.00 70.69 530 ARG A O 1
ATOM 3993 N N . THR A 1 531 ? 8.321 -20.733 -12.289 1.00 75.56 531 THR A N 1
ATOM 3994 C CA . THR A 1 531 ? 7.181 -19.941 -12.791 1.00 75.56 531 THR A CA 1
ATOM 3995 C C . THR A 1 531 ? 6.614 -18.973 -11.752 1.00 75.56 531 THR A C 1
ATOM 3997 O O . THR A 1 531 ? 5.806 -18.110 -12.092 1.00 75.56 531 THR A O 1
ATOM 4000 N N . THR A 1 532 ? 7.055 -19.080 -10.496 1.00 85.25 532 THR A N 1
ATOM 4001 C CA . THR A 1 532 ? 6.573 -18.248 -9.392 1.00 85.25 532 THR A CA 1
ATOM 4002 C C . THR A 1 532 ? 7.093 -16.810 -9.532 1.00 85.25 532 THR A C 1
ATOM 4004 O O . THR A 1 532 ? 8.313 -16.618 -9.613 1.00 85.25 532 THR A O 1
ATOM 4007 N N . PRO A 1 533 ? 6.209 -15.794 -9.563 1.00 89.31 533 PRO A N 1
ATOM 4008 C CA . PRO A 1 533 ? 6.621 -14.393 -9.551 1.00 89.31 533 PRO A CA 1
ATOM 4009 C C . PRO A 1 533 ? 7.161 -13.967 -8.190 1.00 89.31 533 PRO A C 1
ATOM 4011 O O . PRO A 1 533 ? 6.732 -14.480 -7.156 1.00 89.31 533 PRO A O 1
ATOM 4014 N N . SER A 1 534 ? 8.034 -12.961 -8.193 1.00 89.19 534 SER A N 1
ATOM 4015 C CA . SER A 1 534 ? 8.335 -12.206 -6.975 1.00 89.19 534 SER A CA 1
ATOM 4016 C C . SER A 1 534 ? 7.155 -11.285 -6.640 1.00 89.19 534 SER A C 1
ATOM 4018 O O . SER A 1 534 ? 6.557 -10.680 -7.536 1.00 89.19 534 SER A O 1
ATOM 4020 N N . VAL A 1 535 ? 6.784 -11.212 -5.360 1.00 84.62 535 VAL A N 1
ATOM 4021 C CA . VAL A 1 535 ? 5.601 -10.465 -4.885 1.00 84.62 535 VAL A CA 1
ATOM 4022 C C . VAL A 1 535 ? 5.909 -9.441 -3.790 1.00 84.62 535 VAL A C 1
ATOM 4024 O O . VAL A 1 535 ? 5.007 -8.690 -3.414 1.00 84.62 535 VAL A O 1
ATOM 4027 N N . GLY A 1 536 ? 7.152 -9.392 -3.307 1.00 65.25 536 GLY A N 1
ATOM 4028 C CA . GLY A 1 536 ? 7.585 -8.575 -2.173 1.00 65.25 536 GLY A CA 1
ATOM 4029 C C . GLY A 1 536 ? 8.867 -9.123 -1.588 1.00 65.25 536 GLY A C 1
ATOM 4030 O O . GLY A 1 536 ? 8.806 -10.292 -1.150 1.00 65.25 536 GLY A O 1
#

InterPro domains:
  IPR003675 CAAX prenyl protease 2/Lysostaphin resistance protein A-like domain [PF02517] (380-474)
  IPR017926 Glutamine amidotransferase [PF00117] (31-103)
  IPR029062 Class I glutamine amidotransferase-like [G3DSA:3.40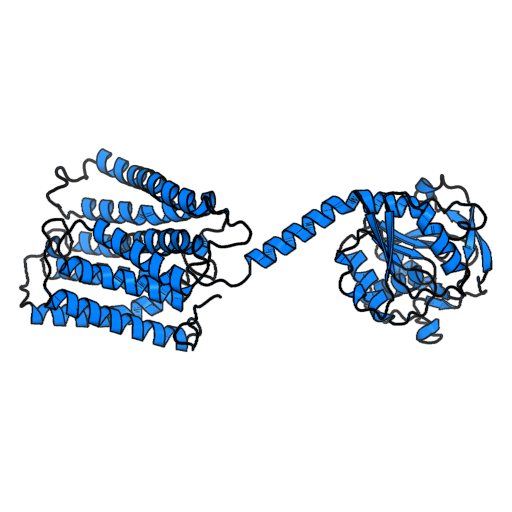.50.880] (1-224)
  IPR029062 Class I glutamine amidotransferase-like [SSF52317] (3-224)

Nearest PDB structures (foldseek):
  3nva-assembly1_A  TM=8.499E-01  e=4.549E-12  Saccharolobus solfataricus
  1vco-assembly1_A  TM=8.501E-01  e=2.618E-11  Thermus thermophilus
  4zdj-assembly1_A  TM=8.450E-01  e=3.296E-10  Mycobacterium tuberculosis H37Rv
  4zdi-assembly3_C  TM=8.477E-01  e=4.550E-10  Mycobacterium tuberculosis H37Rv
  2v4u-assembly1_A  TM=8.326E-01  e=4.150E-10  Homo sapiens

Solvent-accessible surface area (backbone atoms only — not comparable to full-atom values): 27343 Å² total; per-residue (Å²): 126,78,43,36,32,36,32,40,33,69,90,45,80,86,41,68,72,46,47,17,39,62,45,29,55,77,70,69,43,97,49,48,46,74,42,80,36,42,40,77,40,80,66,66,78,55,62,83,80,39,34,25,41,33,32,42,56,70,65,81,55,88,28,56,68,50,50,36,52,52,48,50,51,25,68,75,69,60,37,28,33,39,17,25,33,38,20,27,45,47,48,52,27,37,45,32,35,73,74,68,69,40,87,34,37,42,23,95,81,72,45,86,54,95,79,31,33,22,32,74,43,98,61,70,30,64,78,37,77,42,65,35,36,37,32,84,91,31,74,57,9,65,75,64,73,46,60,67,44,80,37,42,25,74,39,51,58,38,59,33,60,68,45,51,52,56,40,41,77,70,48,35,42,72,25,18,35,34,88,100,42,78,56,34,22,40,33,37,67,92,38,89,40,39,40,25,24,47,37,41,58,32,63,43,15,69,85,67,72,44,60,41,69,64,60,49,53,50,51,54,49,19,63,68,45,35,64,59,52,52,52,51,52,52,50,51,52,50,50,53,58,60,64,52,72,36,40,37,41,36,62,62,50,44,89,83,54,53,90,64,33,37,57,47,26,53,54,35,29,56,55,36,30,55,53,40,26,46,68,53,46,51,62,38,53,76,68,70,50,54,74,94,46,91,86,59,84,68,81,44,58,62,36,50,46,50,54,24,51,38,41,26,25,27,37,64,17,31,36,49,18,40,34,66,44,69,69,44,71,44,30,52,42,34,11,50,80,43,42,77,57,62,74,58,24,51,53,38,30,67,63,44,45,64,54,50,54,53,50,52,55,51,49,38,64,75,70,64,65,74,82,43,77,53,57,94,59,36,70,56,40,52,52,48,46,69,70,32,39,51,44,17,36,37,5,50,39,36,32,36,57,21,39,49,19,17,34,53,8,40,79,42,88,50,71,67,60,16,46,55,54,16,38,53,53,37,23,53,56,52,36,58,72,40,52,36,82,33,68,31,45,43,46,32,57,25,36,52,44,46,46,22,44,51,39,15,30,32,51,12,22,41,42,55,26,28,22,52,44,27,44,47,52,51,52,45,47,50,45,11,38,74,35,16,55,50,72,76,59,54,70,37,67,83,49,76,58,39,74,66,58,22,49,52,41,43,50,51,43,50,52,49,49,51,51,50,54,51,51,30,40,77,69,68,47,19,51,92,54,95,82,49,54,13,32,112